Protein AF-0000000084380057 (afdb_homodimer)

InterPro domains:
  IPR000905 Gcp-like domain [PF00814] (32-126)
  IPR000905 Gcp-like domain [PTHR11735] (2-126)
  IPR022496 tRNA threonylcarbamoyl adenosine modification protein TsaB [TIGR03725] (3-215)
  IPR043129 ATPase, nucleotide binding domain [SSF53067] (2-104)
  IPR043129 ATPase, nucleotide binding domain [SSF53067] (109-213)

Organism: NCBI:txid1548547

Foldseek 3Di:
DWEKEWFQQELKTKIWIDDDHDIDIDIDRHHPCNLVVNVVRVVVRCVVNVHDLLPHQAYQYQQDDHHPVRNCSRLVVRLVSCVVNVHFYFYDHFQLLQQLVQQVVLVQWKAWEWEDPPPQKIFIWIWGDHSLDTDTPGDTAIGGNCVLQPPDPRHAYTAQSCVVPVVSCVNNVVNPPSVVPRHGRHRVSSRSNRVVCVVVVRTDNSVPDDRDDRPVVVPPPPPD/DWEKEWFQQELKTKIWIDDDHDIDIDIDRHHPCNLVVNVVRVVVRCVVNVHDLLPHQAYQYQQDDHHPVRNCSRLVVRLVSCVVNVHFYFYDHFQLLQQLVLQVVLVQWKAWEWEDPPPQKIFIWIWGDHSLDTDTPGDTAIGGNLCLQPPDPRHAYTAQSCVVPVVSCVNRVVNPPSVVPRHGRHRVSSRSNRVVCVVVVRTDNSVPDDRDDRPVVVPPPPPD

Radius of gyration: 23.93 Å; Cα contacts (8 Å, |Δi|>4): 1078; chains: 2; bounding box: 46×68×57 Å

Structure (mmCIF, N/CA/C/O backbone):
data_AF-0000000084380057-model_v1
#
loop_
_entity.id
_entity.type
_entity.pdbx_description
1 polymer 'tRNA threonylcarbamoyladenosine biosynthesis protein TsaB'
#
loop_
_atom_site.group_PDB
_atom_site.id
_atom_site.type_symbol
_atom_site.label_atom_id
_atom_site.label_alt_id
_atom_site.label_comp_id
_atom_site.label_asym_id
_atom_site.label_entity_id
_atom_site.label_seq_id
_atom_site.pdbx_PDB_ins_code
_atom_site.Cartn_x
_atom_site.Cartn_y
_atom_site.Cartn_z
_atom_site.occupancy
_atom_site.B_iso_or_equiv
_atom_site.auth_seq_id
_atom_site.auth_comp_id
_atom_site.auth_asym_id
_atom_site.auth_atom_id
_atom_site.pdbx_PDB_model_num
ATOM 1 N N . MET A 1 1 ? 21.219 -14.80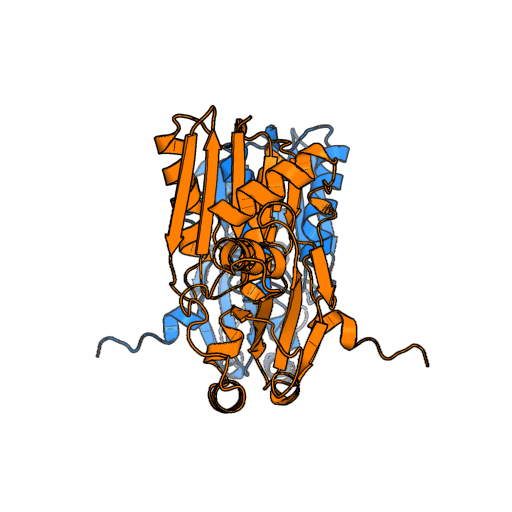5 -8.891 1 91.88 1 MET A N 1
ATOM 2 C CA . MET A 1 1 ? 20.234 -13.727 -8.859 1 91.88 1 MET A CA 1
ATOM 3 C C . MET A 1 1 ? 19.297 -13.883 -7.668 1 91.88 1 MET A C 1
ATOM 5 O O . MET A 1 1 ? 18.875 -15 -7.348 1 91.88 1 MET A O 1
ATOM 9 N N . ASN A 1 2 ? 19.156 -12.875 -6.891 1 98.19 2 ASN A N 1
ATOM 10 C CA . ASN A 1 2 ? 18.203 -12.852 -5.785 1 98.19 2 ASN A CA 1
ATOM 11 C C . ASN A 1 2 ? 16.859 -12.258 -6.207 1 98.19 2 ASN A C 1
ATOM 13 O O . ASN A 1 2 ? 16.766 -11.062 -6.504 1 98.19 2 ASN A O 1
ATOM 17 N N . VAL A 1 3 ? 15.859 -13.148 -6.234 1 98.69 3 VAL A N 1
ATOM 18 C CA . VAL A 1 3 ? 14.562 -12.727 -6.75 1 98.69 3 VAL A CA 1
ATOM 19 C C . VAL A 1 3 ? 13.484 -13 -5.707 1 98.69 3 VAL A C 1
ATOM 21 O O . VAL A 1 3 ? 13.375 -14.117 -5.195 1 98.69 3 VAL A O 1
ATOM 24 N N . LEU A 1 4 ? 12.719 -11.961 -5.363 1 98.88 4 LEU A N 1
ATOM 25 C CA . LEU A 1 4 ? 11.617 -12.039 -4.41 1 98.88 4 LEU A CA 1
ATOM 26 C C . LEU A 1 4 ? 10.273 -12.016 -5.129 1 98.88 4 LEU A C 1
ATOM 28 O O . LEU A 1 4 ? 10.078 -11.227 -6.055 1 98.88 4 LEU A O 1
ATOM 32 N N . ALA A 1 5 ? 9.391 -12.914 -4.812 1 98.94 5 ALA A N 1
ATOM 33 C CA . ALA A 1 5 ? 8.016 -12.898 -5.305 1 98.94 5 ALA A CA 1
ATOM 34 C C . ALA A 1 5 ? 7.031 -12.648 -4.168 1 98.94 5 ALA A C 1
ATOM 36 O O . ALA A 1 5 ? 7.199 -13.18 -3.062 1 98.94 5 ALA A O 1
ATOM 37 N N . LEU A 1 6 ? 5.996 -11.805 -4.391 1 98.88 6 LEU A N 1
ATOM 38 C CA . LEU A 1 6 ? 5.004 -11.523 -3.359 1 98.88 6 LEU A CA 1
ATOM 39 C C . LEU A 1 6 ? 3.629 -11.289 -3.979 1 98.88 6 LEU A C 1
ATOM 41 O O . LEU A 1 6 ? 3.527 -10.734 -5.078 1 98.88 6 LEU A O 1
ATOM 45 N N . ASP A 1 7 ? 2.566 -11.75 -3.332 1 98.56 7 ASP A N 1
ATOM 46 C CA . ASP A 1 7 ? 1.182 -11.586 -3.766 1 98.56 7 ASP A CA 1
ATOM 47 C C . ASP A 1 7 ? 0.236 -11.523 -2.568 1 98.56 7 ASP A C 1
ATOM 49 O O . ASP A 1 7 ? 0.266 -12.398 -1.7 1 98.56 7 ASP A O 1
ATOM 53 N N . THR A 1 8 ? -0.522 -10.438 -2.494 1 97.44 8 THR A N 1
ATOM 54 C CA . THR A 1 8 ? -1.56 -10.297 -1.479 1 97.44 8 THR A CA 1
ATOM 55 C C . THR A 1 8 ? -2.912 -10.008 -2.121 1 97.44 8 THR A C 1
ATOM 57 O O . THR A 1 8 ? -3.77 -9.367 -1.515 1 97.44 8 THR A O 1
ATOM 60 N N . SER A 1 9 ? -3.078 -10.43 -3.381 1 96 9 SER A N 1
ATOM 61 C CA . SER A 1 9 ? -4.258 -10.07 -4.164 1 96 9 SER A CA 1
ATOM 62 C C . SER A 1 9 ? -5.469 -10.898 -3.756 1 96 9 SER A C 1
ATOM 64 O O . SER A 1 9 ? -6.594 -10.602 -4.16 1 96 9 SER A O 1
ATOM 66 N N . THR A 1 10 ? -5.293 -11.953 -2.965 1 95 10 THR A N 1
ATOM 67 C CA . THR A 1 10 ? -6.363 -12.852 -2.545 1 95 10 THR A CA 1
ATOM 68 C C . THR A 1 10 ? -6.406 -12.969 -1.024 1 95 10 THR A C 1
ATOM 70 O O . THR A 1 10 ? -5.871 -12.109 -0.317 1 95 10 THR A O 1
ATOM 73 N N . LEU A 1 11 ? -7.102 -14.008 -0.508 1 93.88 11 LEU A N 1
ATOM 74 C CA . LEU A 1 11 ? -7.16 -14.211 0.935 1 93.88 11 LEU A CA 1
ATOM 75 C C . LEU A 1 11 ? -5.824 -14.727 1.466 1 93.88 11 LEU A C 1
ATOM 77 O O . LEU A 1 11 ? -5.602 -14.75 2.678 1 93.88 11 LEU A O 1
ATOM 81 N N . ALA A 1 12 ? -4.922 -15.039 0.604 1 95.25 12 ALA A N 1
ATOM 82 C CA . ALA A 1 12 ? -3.613 -15.555 0.997 1 95.25 12 ALA A CA 1
ATOM 83 C C . ALA A 1 12 ? -2.549 -14.469 0.914 1 95.25 12 ALA A C 1
ATOM 85 O O . ALA A 1 12 ? -2.58 -13.625 0.011 1 95.25 12 ALA A O 1
ATOM 86 N N . CYS A 1 13 ? -1.688 -14.43 1.858 1 97.81 13 CYS A N 1
ATOM 87 C CA . CYS A 1 13 ? -0.409 -13.734 1.793 1 97.81 13 CYS A CA 1
ATOM 88 C C . CYS A 1 13 ? 0.723 -14.695 1.468 1 97.81 13 CYS A C 1
ATOM 90 O O . CYS A 1 13 ? 0.975 -15.641 2.221 1 97.81 13 CYS A O 1
ATOM 92 N N . THR A 1 14 ? 1.333 -14.523 0.342 1 98.31 14 THR A N 1
ATOM 93 C CA . THR A 1 14 ? 2.338 -15.5 -0.068 1 98.31 14 THR A CA 1
ATOM 94 C C . THR A 1 14 ? 3.588 -14.797 -0.591 1 98.31 14 THR A C 1
ATOM 96 O O . THR A 1 14 ? 3.494 -13.773 -1.269 1 98.31 14 THR A O 1
ATOM 99 N N . VAL A 1 15 ? 4.797 -15.289 -0.172 1 98.88 15 VAL A N 1
ATOM 100 C CA . VAL A 1 15 ? 6.086 -14.766 -0.614 1 98.88 15 VAL A CA 1
ATOM 101 C C . VAL A 1 15 ? 7.039 -15.922 -0.909 1 98.88 15 VAL A C 1
ATOM 103 O O . VAL A 1 15 ? 6.922 -17 -0.32 1 98.88 15 VAL A O 1
ATOM 106 N N . ALA A 1 16 ? 7.934 -15.75 -1.822 1 98.88 16 ALA A N 1
ATOM 107 C CA . ALA A 1 16 ? 9 -16.703 -2.139 1 98.88 16 ALA A CA 1
ATOM 108 C C . ALA A 1 16 ? 10.289 -15.969 -2.506 1 98.88 16 ALA A C 1
ATOM 110 O O . ALA A 1 16 ? 10.25 -14.852 -3.023 1 98.88 16 ALA A O 1
ATOM 111 N N . LEU A 1 17 ? 11.398 -16.562 -2.223 1 98.88 17 LEU A N 1
ATOM 112 C CA . LEU A 1 17 ? 12.719 -16 -2.504 1 98.88 17 LEU A CA 1
ATOM 113 C C . LEU A 1 17 ? 13.609 -17.047 -3.188 1 98.88 17 LEU A C 1
ATOM 115 O O . LEU A 1 17 ? 13.711 -18.172 -2.727 1 98.88 17 LEU A O 1
ATOM 119 N N . GLN A 1 18 ? 14.039 -16.688 -4.312 1 98.44 18 GLN A N 1
ATOM 120 C CA . GLN A 1 18 ? 15.133 -17.438 -4.941 1 98.44 18 GLN A CA 1
ATOM 121 C C . GLN A 1 18 ? 16.484 -16.781 -4.66 1 98.44 18 GLN A C 1
ATOM 123 O O . GLN A 1 18 ? 16.688 -15.609 -4.98 1 98.44 18 GLN A O 1
ATOM 128 N N . SER A 1 19 ? 17.312 -17.406 -4.098 1 96.81 19 SER A N 1
ATOM 129 C CA . SER A 1 19 ? 18.703 -17 -3.857 1 96.81 19 SER A CA 1
ATOM 130 C C . SER A 1 19 ? 19.656 -18.156 -4.066 1 96.81 19 SER A C 1
ATOM 132 O O . SER A 1 19 ? 19.484 -19.234 -3.492 1 96.81 19 SER A O 1
ATOM 134 N N . ASP A 1 20 ? 20.656 -17.859 -5.07 1 88.88 20 ASP A N 1
ATOM 135 C CA . ASP A 1 20 ? 21.562 -18.922 -5.496 1 88.88 20 ASP A CA 1
ATOM 136 C C . ASP A 1 20 ? 20.797 -20.125 -6.055 1 88.88 20 ASP A C 1
ATOM 138 O O . ASP A 1 20 ? 20.016 -19.969 -6.996 1 88.88 20 ASP A O 1
ATOM 142 N N . ASP A 1 21 ? 20.719 -21.297 -5.551 1 85.62 21 ASP A N 1
ATOM 143 C CA . ASP A 1 21 ? 20.047 -22.453 -6.129 1 85.62 21 ASP A CA 1
ATOM 144 C C . ASP A 1 21 ? 18.953 -22.984 -5.203 1 85.62 21 ASP A C 1
ATOM 146 O O . ASP A 1 21 ? 18.5 -24.109 -5.352 1 85.62 21 ASP A O 1
ATOM 150 N N . ALA A 1 22 ? 18.562 -22.031 -4.375 1 95.94 22 ALA A N 1
ATOM 151 C CA . ALA A 1 22 ? 17.547 -22.484 -3.434 1 95.94 22 ALA A CA 1
ATOM 152 C C . ALA A 1 22 ? 16.328 -21.578 -3.475 1 95.94 22 ALA A C 1
ATOM 154 O O . ALA A 1 22 ? 16.453 -20.359 -3.59 1 95.94 22 ALA A O 1
ATOM 155 N N . MET A 1 23 ? 15.18 -22.188 -3.488 1 97.62 23 MET A N 1
ATOM 156 C CA . MET A 1 23 ? 13.906 -21.469 -3.383 1 97.62 23 MET A CA 1
ATOM 157 C C . MET A 1 23 ? 13.258 -21.719 -2.025 1 97.62 23 MET A C 1
ATOM 159 O O . MET A 1 23 ? 13.203 -22.859 -1.561 1 97.62 23 MET A O 1
ATOM 163 N N . ARG A 1 24 ? 12.891 -20.672 -1.34 1 98.06 24 ARG A N 1
ATOM 164 C CA . ARG A 1 24 ? 12.148 -20.703 -0.084 1 98.06 24 ARG A CA 1
ATOM 165 C C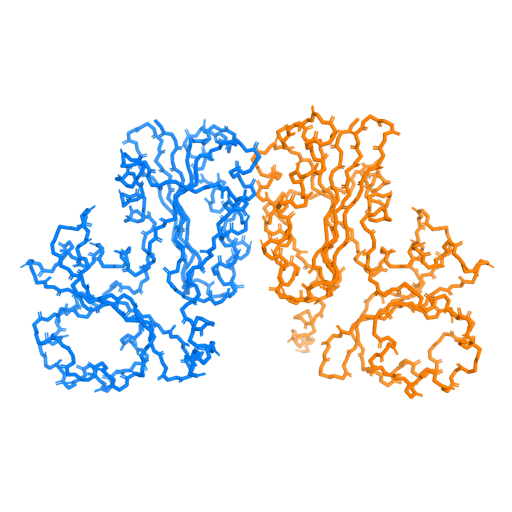 . ARG A 1 24 ? 10.867 -19.891 -0.183 1 98.06 24 ARG A C 1
ATOM 167 O O . ARG A 1 24 ? 10.789 -18.938 -0.969 1 98.06 24 ARG A O 1
ATOM 174 N N . SER A 1 25 ? 9.844 -20.328 0.595 1 98.62 25 SER A N 1
ATOM 175 C CA . SER A 1 25 ? 8.578 -19.609 0.494 1 98.62 25 SER A CA 1
ATOM 176 C C . SER A 1 25 ? 7.855 -19.578 1.834 1 98.62 25 SER A C 1
ATOM 178 O O . SER A 1 25 ? 8.227 -20.297 2.766 1 98.62 25 SER A O 1
ATOM 180 N N . ARG A 1 26 ? 6.961 -18.625 2.033 1 98.44 26 ARG A N 1
ATOM 181 C CA . ARG A 1 26 ? 5.977 -18.516 3.104 1 98.44 26 ARG A CA 1
ATOM 182 C C . ARG A 1 26 ? 4.578 -18.297 2.537 1 98.44 26 ARG A C 1
ATOM 184 O O . ARG A 1 26 ? 4.41 -17.578 1.547 1 98.44 26 ARG A O 1
ATOM 191 N N . HIS A 1 27 ? 3.648 -18.969 3.135 1 97.44 27 HIS A N 1
ATOM 192 C CA . HIS A 1 27 ? 2.252 -18.875 2.723 1 97.44 27 HIS A CA 1
ATOM 193 C C . HIS A 1 27 ? 1.32 -18.875 3.928 1 97.44 27 HIS A C 1
ATOM 195 O O . HIS A 1 27 ? 1.429 -19.734 4.809 1 97.44 27 HIS A O 1
ATOM 201 N N . ALA A 1 28 ? 0.508 -17.844 4 1 96.62 28 ALA A N 1
ATOM 202 C CA . ALA A 1 28 ? -0.467 -17.75 5.086 1 96.62 28 ALA A CA 1
ATOM 203 C C . ALA A 1 28 ? -1.834 -17.328 4.555 1 96.62 28 ALA A C 1
ATOM 205 O O . ALA A 1 28 ? -1.936 -16.391 3.762 1 96.62 28 ALA A O 1
ATOM 206 N N . GLU A 1 29 ? -2.861 -18.016 4.867 1 93.5 29 GLU A N 1
ATOM 207 C CA . GLU A 1 29 ? -4.238 -17.641 4.566 1 93.5 29 GLU A CA 1
ATOM 208 C C . GLU A 1 29 ? -4.91 -16.984 5.773 1 93.5 29 GLU A C 1
ATOM 210 O O . GLU A 1 29 ? -5.613 -17.656 6.531 1 93.5 29 GLU A O 1
ATOM 215 N N . ARG A 1 30 ? -4.574 -15.812 6.016 1 87.81 30 ARG A N 1
ATOM 216 C CA . ARG A 1 30 ? -5.086 -14.984 7.105 1 87.81 30 ARG A CA 1
ATOM 217 C C . ARG A 1 30 ? -5.676 -13.68 6.578 1 87.81 30 ARG A C 1
ATOM 219 O O . ARG A 1 30 ? -4.992 -12.656 6.539 1 87.81 30 ARG A O 1
ATOM 226 N N . PRO A 1 31 ? -6.945 -13.766 6.312 1 80.12 31 PRO A N 1
ATOM 227 C CA . PRO A 1 31 ? -7.574 -12.57 5.738 1 80.12 31 PRO A CA 1
ATOM 228 C C . PRO A 1 31 ? -7.422 -11.336 6.621 1 80.12 31 PRO A C 1
ATOM 230 O O . PRO A 1 31 ? -7.398 -11.453 7.852 1 80.12 31 PRO A O 1
ATOM 233 N N . ARG A 1 32 ? -7.102 -10.164 6.164 1 81.38 32 ARG A N 1
ATOM 234 C CA . ARG A 1 32 ? -7.086 -8.844 6.785 1 81.38 32 ARG A CA 1
ATOM 235 C C . ARG A 1 32 ? -5.797 -8.625 7.57 1 81.38 32 ARG A C 1
ATOM 237 O O . ARG A 1 32 ? -5.676 -7.641 8.305 1 81.38 32 ARG A O 1
ATOM 244 N N . GLU A 1 33 ? -4.875 -9.578 7.352 1 88.06 33 GLU A N 1
ATOM 245 C CA . GLU A 1 33 ? -3.631 -9.438 8.102 1 88.06 33 GLU A CA 1
ATOM 246 C C . GLU A 1 33 ? -2.441 -9.242 7.164 1 88.06 33 GLU A C 1
ATOM 248 O O . GLU A 1 33 ? -1.288 -9.352 7.586 1 88.06 33 GLU A O 1
ATOM 253 N N . HIS A 1 34 ? -2.684 -8.953 5.953 1 92.38 34 HIS A N 1
ATOM 254 C CA . HIS A 1 34 ? -1.621 -8.906 4.957 1 92.38 34 HIS A CA 1
ATOM 255 C C . HIS A 1 34 ? -0.604 -7.82 5.277 1 92.38 34 HIS A C 1
ATOM 257 O O . HIS A 1 34 ? 0.604 -8.039 5.152 1 92.38 34 HIS A O 1
ATOM 263 N N . THR A 1 35 ? -1.069 -6.707 5.762 1 88.88 35 THR A N 1
ATOM 264 C CA . THR A 1 35 ? -0.181 -5.594 6.074 1 88.88 35 THR A CA 1
ATOM 265 C C . THR A 1 35 ? 0.791 -5.973 7.188 1 88.88 35 THR A C 1
ATOM 267 O O . THR A 1 35 ? 1.945 -5.539 7.184 1 88.88 35 THR A O 1
ATOM 270 N N . ARG A 1 36 ? 0.319 -6.758 8.031 1 91.12 36 ARG A N 1
ATOM 271 C CA . ARG A 1 36 ? 1.128 -7.172 9.172 1 91.12 36 ARG A CA 1
ATOM 272 C C . ARG A 1 36 ? 2.053 -8.328 8.805 1 91.12 36 ARG A C 1
ATOM 274 O O . ARG A 1 36 ? 3.164 -8.43 9.328 1 91.12 36 ARG A O 1
ATOM 281 N N . LEU A 1 37 ? 1.68 -9.133 7.91 1 95.5 37 LEU A N 1
ATOM 282 C CA . LEU A 1 37 ? 2.365 -10.391 7.645 1 95.5 37 LEU A CA 1
ATOM 283 C C . LEU A 1 37 ? 3.418 -10.219 6.555 1 95.5 37 LEU A C 1
ATOM 285 O O . LEU A 1 37 ? 4.465 -10.867 6.594 1 95.5 37 LEU A O 1
ATOM 289 N N . LEU A 1 38 ? 3.18 -9.375 5.613 1 97.69 38 LEU A N 1
ATOM 290 C CA . LEU A 1 38 ? 3.93 -9.383 4.363 1 97.69 38 LEU A CA 1
ATOM 291 C C . LEU A 1 38 ? 5.41 -9.133 4.617 1 97.69 38 LEU A C 1
ATOM 293 O O . LEU A 1 38 ? 6.254 -9.961 4.262 1 97.69 38 LEU A O 1
ATOM 297 N N . LEU A 1 39 ? 5.781 -8.094 5.297 1 97.38 39 LEU A N 1
ATOM 298 C CA . LEU A 1 39 ? 7.184 -7.73 5.465 1 97.38 39 LEU A CA 1
ATOM 299 C C . LEU A 1 39 ? 7.891 -8.695 6.406 1 97.38 39 LEU A C 1
ATOM 301 O O . LEU A 1 39 ? 9.016 -9.125 6.137 1 97.38 39 LEU A O 1
ATOM 305 N N . PRO A 1 40 ? 7.238 -9.102 7.535 1 97.12 40 PRO A N 1
ATOM 306 C CA . PRO A 1 40 ? 7.875 -10.125 8.375 1 97.12 40 PRO A CA 1
ATOM 307 C C . PRO A 1 40 ? 8.172 -11.414 7.609 1 97.12 40 PRO A C 1
ATOM 309 O O . PRO A 1 40 ? 9.227 -12.016 7.801 1 97.12 40 PRO A O 1
ATOM 312 N N . MET A 1 41 ? 7.277 -11.828 6.77 1 98.25 41 MET A N 1
ATOM 313 C CA . MET A 1 41 ? 7.492 -13.023 5.957 1 98.25 41 MET A CA 1
ATOM 314 C C . MET A 1 41 ? 8.688 -12.836 5.023 1 98.25 41 MET A C 1
ATOM 316 O O . MET A 1 41 ? 9.5 -13.742 4.863 1 98.25 41 MET A O 1
ATOM 320 N N . ILE A 1 42 ? 8.789 -11.68 4.398 1 98.44 42 ILE A N 1
ATOM 321 C CA . ILE A 1 42 ? 9.914 -11.375 3.52 1 98.44 42 ILE A CA 1
ATOM 322 C C . ILE A 1 42 ? 11.219 -11.391 4.32 1 98.44 42 ILE A C 1
ATOM 324 O O . ILE A 1 42 ? 12.211 -11.984 3.891 1 98.44 42 ILE A O 1
ATOM 328 N N . GLN A 1 43 ? 11.148 -10.773 5.461 1 97.06 43 GLN A N 1
ATOM 329 C CA . GLN A 1 43 ? 12.328 -10.688 6.32 1 97.06 43 GLN A CA 1
ATOM 330 C C . GLN A 1 43 ? 12.82 -12.078 6.703 1 97.06 43 GLN A C 1
ATOM 332 O O . GLN A 1 43 ? 14.031 -12.336 6.711 1 97.06 43 GLN A O 1
ATOM 337 N N . GLU A 1 44 ? 11.922 -12.93 7.055 1 97.75 44 GLU A N 1
ATOM 338 C CA . GLU A 1 44 ? 12.273 -14.297 7.418 1 97.75 44 GLU A CA 1
ATOM 339 C C . GLU A 1 44 ? 13.016 -14.992 6.285 1 97.75 44 GLU A C 1
ATOM 341 O O . GLU A 1 44 ? 14.039 -15.648 6.512 1 97.75 44 GLU A O 1
ATOM 346 N N . LEU A 1 45 ? 12.508 -14.852 5.102 1 98.38 45 LEU A N 1
ATOM 347 C CA . LEU A 1 45 ? 13.117 -15.5 3.947 1 98.38 45 LEU A CA 1
ATOM 348 C C . LEU A 1 45 ? 14.516 -14.953 3.695 1 98.38 45 LEU A C 1
ATOM 350 O O . LEU A 1 45 ? 15.445 -15.711 3.414 1 98.38 45 LEU A O 1
ATOM 354 N N . LEU A 1 46 ? 14.656 -13.625 3.732 1 97.88 46 LEU A N 1
ATOM 355 C CA . LEU A 1 46 ? 15.953 -13 3.512 1 97.88 46 LEU A CA 1
ATOM 356 C C . LEU A 1 46 ? 16.969 -13.461 4.559 1 97.88 46 LEU A C 1
ATOM 358 O O . LEU A 1 46 ? 18.109 -13.766 4.227 1 97.88 46 LEU A O 1
ATOM 362 N N . ALA A 1 47 ? 16.5 -13.523 5.801 1 97.31 47 ALA A N 1
ATOM 363 C CA . ALA A 1 47 ? 17.344 -13.977 6.898 1 97.31 47 ALA A CA 1
ATOM 364 C C . ALA A 1 47 ? 17.828 -15.406 6.672 1 97.31 47 ALA A C 1
ATOM 366 O O . ALA A 1 47 ? 19 -15.711 6.855 1 97.31 47 ALA A O 1
ATOM 367 N N . GLU A 1 48 ? 16.938 -16.25 6.293 1 97.31 48 GLU A N 1
ATOM 368 C CA . GLU A 1 48 ? 17.281 -17.641 6.023 1 97.31 48 GLU A CA 1
ATOM 369 C C . GLU A 1 48 ? 18.297 -17.766 4.895 1 97.31 48 GLU A C 1
ATOM 371 O O . GLU A 1 48 ? 19.141 -18.656 4.902 1 97.31 48 GLU A O 1
ATOM 376 N N . ALA A 1 49 ? 18.219 -16.859 3.939 1 97.38 49 ALA A N 1
ATOM 377 C CA . ALA A 1 49 ? 19.109 -16.891 2.783 1 97.38 49 ALA A CA 1
ATOM 378 C C . ALA A 1 49 ? 20.438 -16.188 3.088 1 97.38 49 ALA A C 1
ATOM 380 O O . ALA A 1 49 ? 21.391 -16.297 2.316 1 97.38 49 ALA A O 1
ATOM 381 N N . GLY A 1 50 ? 20.484 -15.461 4.195 1 96.69 50 GLY A N 1
ATOM 382 C CA . GLY A 1 50 ? 21.688 -14.727 4.574 1 96.69 50 GLY A CA 1
ATOM 383 C C . GLY A 1 50 ? 21.938 -13.508 3.707 1 96.69 50 GLY A C 1
ATOM 384 O O . GLY A 1 50 ? 23.094 -13.156 3.445 1 96.69 50 GLY A O 1
ATOM 385 N N . ILE A 1 51 ? 20.891 -12.906 3.125 1 96.12 51 ILE A N 1
ATOM 386 C CA . ILE A 1 51 ? 21.031 -11.695 2.324 1 96.12 51 ILE A CA 1
ATOM 387 C C . ILE A 1 51 ? 20.125 -10.602 2.883 1 96.12 51 ILE A C 1
ATOM 389 O O . ILE A 1 51 ? 19.25 -10.875 3.709 1 96.12 51 ILE A O 1
ATOM 393 N N . ASN A 1 52 ? 20.391 -9.391 2.436 1 93.69 52 ASN A N 1
ATOM 394 C CA . ASN A 1 52 ? 19.516 -8.281 2.805 1 93.69 52 ASN A CA 1
ATOM 395 C C . ASN A 1 52 ? 18.719 -7.77 1.609 1 93.69 52 ASN A C 1
ATOM 397 O O . ASN A 1 52 ? 18.953 -8.195 0.476 1 93.69 52 ASN A O 1
ATOM 401 N N . SER A 1 53 ? 17.781 -6.914 1.889 1 93.19 53 SER A N 1
ATOM 402 C CA . SER A 1 53 ? 16.828 -6.461 0.877 1 93.19 53 SER A CA 1
ATOM 403 C C . SER A 1 53 ? 17.531 -5.648 -0.208 1 93.19 53 SER A C 1
ATOM 405 O O . SER A 1 53 ? 17.062 -5.602 -1.35 1 93.19 53 SER A O 1
ATOM 407 N N . ALA A 1 54 ? 18.609 -5.023 0.1 1 90.81 54 ALA A N 1
ATOM 408 C CA . ALA A 1 54 ? 19.359 -4.23 -0.87 1 90.81 54 ALA A CA 1
ATOM 409 C C . ALA A 1 54 ? 20.016 -5.125 -1.917 1 90.81 54 ALA A C 1
ATOM 411 O O . ALA A 1 54 ? 20.469 -4.641 -2.957 1 90.81 54 ALA A O 1
ATOM 412 N N . GLN A 1 55 ? 20.109 -6.398 -1.668 1 94.88 55 GLN A N 1
ATOM 413 C CA . GLN A 1 55 ? 20.781 -7.344 -2.557 1 94.88 55 GLN A CA 1
ATOM 414 C C . GLN A 1 55 ? 19.781 -7.98 -3.525 1 94.88 55 GLN A C 1
ATOM 416 O O . GLN A 1 55 ? 20.156 -8.82 -4.348 1 94.88 55 GLN A O 1
ATOM 421 N N . LEU A 1 56 ? 18.531 -7.539 -3.438 1 97.31 56 LEU A N 1
ATOM 422 C CA . LEU A 1 56 ? 17.547 -8.062 -4.375 1 97.31 56 LEU A CA 1
ATOM 423 C C . LEU A 1 56 ? 17.812 -7.539 -5.785 1 97.31 56 LEU A C 1
ATOM 425 O O . LEU A 1 56 ? 18.062 -6.348 -5.977 1 97.31 56 LEU A O 1
ATOM 429 N N . ASP A 1 57 ? 17.719 -8.508 -6.723 1 98.12 57 ASP A N 1
ATOM 430 C CA . ASP A 1 57 ? 17.891 -8.141 -8.125 1 98.12 57 ASP A CA 1
ATOM 431 C C . ASP A 1 57 ? 16.547 -7.844 -8.781 1 98.12 57 ASP A C 1
ATOM 433 O O . ASP A 1 57 ? 16.484 -7.051 -9.727 1 98.12 57 ASP A O 1
ATOM 437 N N . ALA A 1 58 ? 15.539 -8.516 -8.273 1 98.69 58 ALA A N 1
ATOM 438 C CA . ALA A 1 58 ? 14.211 -8.336 -8.859 1 98.69 58 ALA A CA 1
ATOM 439 C C . ALA A 1 58 ? 13.117 -8.688 -7.855 1 98.69 58 ALA A C 1
ATOM 441 O O . ALA A 1 58 ? 13.344 -9.461 -6.926 1 98.69 58 ALA A O 1
ATOM 442 N N . VAL A 1 59 ? 11.977 -8.062 -8.016 1 98.88 59 VAL A N 1
ATOM 443 C CA . VAL A 1 59 ? 10.75 -8.367 -7.289 1 98.88 59 VAL A CA 1
ATOM 444 C C . VAL A 1 59 ? 9.648 -8.758 -8.273 1 98.88 59 VAL A C 1
ATOM 446 O O . VAL A 1 59 ? 9.344 -7.996 -9.203 1 98.88 59 VAL A O 1
ATOM 449 N N . VAL A 1 60 ? 9.141 -9.969 -8.133 1 98.94 60 VAL A N 1
ATOM 450 C CA . VAL A 1 60 ? 8 -10.453 -8.906 1 98.94 60 VAL A CA 1
ATOM 451 C C . VAL A 1 60 ? 6.711 -10.203 -8.125 1 98.94 60 VAL A C 1
ATOM 453 O O . VAL A 1 60 ? 6.574 -10.656 -6.988 1 98.94 60 VAL A O 1
ATOM 456 N N . LEU A 1 61 ? 5.789 -9.516 -8.734 1 98.88 61 LEU A N 1
ATOM 457 C CA . LEU A 1 61 ? 4.562 -9.102 -8.062 1 98.88 61 LEU A CA 1
ATOM 458 C C . LEU A 1 61 ? 3.35 -9.797 -8.68 1 98.88 61 LEU A C 1
ATOM 460 O O . LEU A 1 61 ? 3.146 -9.742 -9.891 1 98.88 61 LEU A O 1
ATOM 464 N N . GLY A 1 62 ? 2.609 -10.555 -7.828 1 98.69 62 GLY A N 1
ATOM 465 C CA . GLY A 1 62 ? 1.25 -10.836 -8.258 1 98.69 62 GLY A CA 1
ATOM 466 C C . GLY A 1 62 ? 0.412 -9.586 -8.453 1 98.69 62 GLY A C 1
ATOM 467 O O . GLY A 1 62 ? -0 -8.953 -7.484 1 98.69 62 GLY A O 1
ATOM 468 N N . ASN A 1 63 ? 0.129 -9.32 -9.625 1 97.62 63 ASN A N 1
ATOM 469 C CA . ASN A 1 63 ? -0.419 -8.016 -9.969 1 97.62 63 ASN A CA 1
ATOM 470 C C . ASN A 1 63 ? -1.941 -8.047 -10.062 1 97.62 63 ASN A C 1
ATOM 472 O O . ASN A 1 63 ? -2.562 -7.09 -10.523 1 97.62 63 ASN A O 1
ATOM 476 N N . GLY A 1 64 ? -2.555 -9.016 -9.648 1 97 64 GLY A N 1
ATOM 477 C CA . GLY A 1 64 ? -3.996 -9.188 -9.742 1 97 64 GLY A CA 1
ATOM 478 C C . GLY A 1 64 ? -4.426 -9.914 -11 1 97 64 GLY A C 1
ATOM 479 O O . GLY A 1 64 ? -3.611 -10.555 -11.664 1 97 64 GLY A O 1
ATOM 480 N N . PRO A 1 65 ? -5.719 -9.906 -11.266 1 96.69 65 PRO A N 1
ATOM 481 C CA . PRO A 1 65 ? -6.781 -9.227 -10.516 1 96.69 65 PRO A CA 1
ATOM 482 C C . PRO A 1 65 ? -7.062 -9.883 -9.164 1 96.69 65 PRO A C 1
ATOM 484 O O . PRO A 1 65 ? -6.551 -10.969 -8.891 1 96.69 65 PRO A O 1
ATOM 487 N N . GLY A 1 66 ? -7.75 -9.172 -8.297 1 94.31 66 GLY A N 1
ATOM 488 C CA . GLY A 1 66 ? -8.102 -9.68 -6.98 1 94.31 66 GLY A CA 1
ATOM 489 C C . GLY A 1 66 ? -8.633 -8.602 -6.055 1 94.31 66 GLY A C 1
ATOM 490 O O . GLY A 1 66 ? -9.375 -7.715 -6.488 1 94.31 66 GLY A O 1
ATOM 491 N N . SER A 1 67 ? -8.328 -8.789 -4.785 1 91.62 67 SER A N 1
ATOM 492 C CA . SER A 1 67 ? -8.758 -7.871 -3.736 1 91.62 67 SER A CA 1
ATOM 493 C C . SER A 1 67 ? -8.227 -6.461 -3.979 1 91.62 67 SER A C 1
ATOM 495 O O . SER A 1 67 ? -7.027 -6.277 -4.195 1 91.62 67 SER A O 1
ATOM 497 N N . PHE A 1 68 ? -9.172 -5.492 -3.945 1 87.44 68 PHE A N 1
ATOM 498 C CA . PHE A 1 68 ? -8.797 -4.098 -4.164 1 87.44 68 PHE A CA 1
ATOM 499 C C . PHE A 1 68 ? -7.727 -3.66 -3.17 1 87.44 68 PHE A C 1
ATOM 501 O O . PHE A 1 68 ? -6.695 -3.117 -3.562 1 87.44 68 PHE A O 1
ATOM 508 N N . ILE A 1 69 ? -7.859 -3.932 -1.9 1 87.88 69 ILE A N 1
ATOM 509 C CA . ILE A 1 69 ? -6.934 -3.557 -0.838 1 87.88 69 ILE A CA 1
ATOM 510 C C . ILE A 1 69 ? -5.672 -4.414 -0.926 1 87.88 69 ILE A C 1
ATOM 512 O O . ILE A 1 69 ? -4.555 -3.895 -0.882 1 87.88 69 ILE A O 1
ATOM 516 N N . GLY A 1 70 ? -5.84 -5.652 -1.088 1 93.31 70 GLY A N 1
ATOM 517 C CA . GLY A 1 70 ? -4.719 -6.578 -1.107 1 93.31 70 GLY A CA 1
ATOM 518 C C . GLY A 1 70 ? -3.725 -6.293 -2.217 1 93.31 70 GLY A C 1
ATOM 519 O O . GLY A 1 70 ? -2.514 -6.367 -2.008 1 93.31 70 GLY A O 1
ATOM 520 N N . MET A 1 71 ? -4.223 -5.98 -3.406 1 94.94 71 MET A N 1
ATOM 521 C CA . MET A 1 71 ? -3.357 -5.676 -4.543 1 94.94 71 MET A CA 1
ATOM 522 C C . MET A 1 71 ? -2.494 -4.449 -4.254 1 94.94 71 MET A C 1
ATOM 524 O O . MET A 1 71 ? -1.305 -4.434 -4.578 1 94.94 71 MET A O 1
ATOM 528 N N . ARG A 1 72 ? -3.051 -3.504 -3.623 1 92.94 72 ARG A N 1
ATOM 529 C CA . ARG A 1 72 ? -2.346 -2.252 -3.367 1 92.94 72 ARG A CA 1
ATOM 530 C C . ARG A 1 72 ? -1.267 -2.439 -2.305 1 92.94 72 ARG A C 1
ATOM 532 O O . ARG A 1 72 ? -0.215 -1.797 -2.361 1 92.94 72 ARG A O 1
ATOM 539 N N . ILE A 1 73 ? -1.502 -3.289 -1.359 1 94.31 73 ILE A N 1
ATOM 540 C CA . ILE A 1 73 ? -0.518 -3.561 -0.318 1 94.31 73 ILE A CA 1
ATOM 541 C C . ILE A 1 73 ? 0.754 -4.129 -0.946 1 94.31 73 ILE A C 1
ATOM 543 O O . ILE A 1 73 ? 1.838 -3.562 -0.785 1 94.31 73 ILE A O 1
ATOM 547 N N . ALA A 1 74 ? 0.607 -5.156 -1.665 1 97.56 74 ALA A N 1
ATOM 548 C CA . ALA A 1 74 ? 1.773 -5.781 -2.281 1 97.56 74 ALA A CA 1
ATOM 549 C C . ALA A 1 74 ? 2.412 -4.855 -3.312 1 97.56 74 ALA A C 1
ATOM 551 O O . ALA A 1 74 ? 3.641 -4.77 -3.402 1 97.56 74 ALA A O 1
ATOM 552 N N . ALA A 1 75 ? 1.555 -4.223 -4.094 1 97.75 75 ALA A N 1
ATOM 553 C CA . ALA A 1 75 ? 2.068 -3.318 -5.121 1 97.75 75 ALA A CA 1
ATOM 554 C C . ALA A 1 75 ? 2.898 -2.199 -4.5 1 97.75 75 ALA A C 1
ATOM 556 O O . ALA A 1 75 ? 4.008 -1.915 -4.957 1 97.75 75 ALA A O 1
ATOM 557 N N . SER A 1 76 ? 2.379 -1.596 -3.469 1 97.31 76 SER A N 1
ATOM 558 C CA . SER A 1 76 ? 3.055 -0.473 -2.826 1 97.31 76 SER A CA 1
ATOM 559 C C . SER A 1 76 ? 4.359 -0.916 -2.172 1 97.31 76 SER A C 1
ATOM 561 O O . SER A 1 76 ? 5.379 -0.232 -2.285 1 97.31 76 SER A O 1
ATOM 563 N N . VAL A 1 77 ? 4.359 -2.027 -1.506 1 97.88 77 VAL A N 1
ATOM 564 C CA . VAL A 1 77 ? 5.574 -2.564 -0.895 1 97.88 77 VAL A CA 1
ATOM 565 C C . VAL A 1 77 ? 6.609 -2.865 -1.976 1 97.88 77 VAL A C 1
ATOM 567 O O . VAL A 1 77 ? 7.773 -2.482 -1.851 1 97.88 77 VAL A O 1
ATOM 570 N N . ALA A 1 78 ? 6.176 -3.537 -3.025 1 98.62 78 ALA A N 1
ATOM 571 C CA . ALA A 1 78 ? 7.07 -3.871 -4.133 1 98.62 78 ALA A CA 1
ATOM 572 C C . ALA A 1 78 ? 7.656 -2.609 -4.758 1 98.62 78 ALA A C 1
ATOM 574 O O . ALA A 1 78 ? 8.859 -2.549 -5.039 1 98.62 78 ALA A O 1
ATOM 575 N N . GLN A 1 79 ? 6.793 -1.625 -5.004 1 97.94 79 GLN A N 1
ATOM 576 C CA . GLN A 1 79 ? 7.246 -0.354 -5.559 1 97.94 79 GLN A CA 1
ATOM 577 C C . GLN A 1 79 ? 8.297 0.292 -4.664 1 97.94 79 GLN A C 1
ATOM 579 O O . GLN A 1 79 ? 9.336 0.746 -5.145 1 97.94 79 GLN A O 1
ATOM 584 N N . GLY A 1 80 ? 8.008 0.31 -3.357 1 97.31 80 GLY A N 1
ATOM 585 C CA . GLY A 1 80 ? 8.953 0.877 -2.416 1 97.31 80 GLY A CA 1
ATOM 586 C C . GLY A 1 80 ? 10.297 0.169 -2.428 1 97.31 80 GLY A C 1
ATOM 587 O O . GLY A 1 80 ? 11.344 0.816 -2.475 1 97.31 80 GLY A O 1
ATOM 588 N N . ILE A 1 81 ? 10.25 -1.14 -2.41 1 97.75 81 ILE A N 1
ATOM 589 C CA . ILE A 1 81 ? 11.469 -1.94 -2.396 1 97.75 81 ILE A CA 1
ATOM 590 C C . ILE A 1 81 ? 12.281 -1.673 -3.666 1 97.75 81 ILE A C 1
ATOM 592 O O . ILE A 1 81 ? 13.477 -1.382 -3.598 1 97.75 81 ILE A O 1
ATOM 596 N N . CYS A 1 82 ? 11.609 -1.755 -4.801 1 98 82 CYS A N 1
ATOM 597 C CA . CYS A 1 82 ? 12.297 -1.598 -6.078 1 98 82 CYS A CA 1
ATOM 598 C C . CYS A 1 82 ? 12.797 -0.17 -6.254 1 98 82 CYS A C 1
ATOM 600 O O . CYS A 1 82 ? 13.891 0.046 -6.785 1 98 82 CYS A O 1
ATOM 602 N N . PHE A 1 83 ? 12.016 0.729 -5.832 1 95.94 83 PHE A N 1
ATOM 603 C CA . PHE A 1 83 ? 12.383 2.137 -5.922 1 95.94 83 PHE A CA 1
ATOM 604 C C . PHE A 1 83 ? 13.664 2.412 -5.141 1 95.94 83 PHE A C 1
ATOM 606 O O . PHE A 1 83 ? 14.547 3.123 -5.625 1 95.94 83 PHE A O 1
ATOM 613 N N . ALA A 1 84 ? 13.836 1.855 -4.039 1 94.81 84 ALA A N 1
ATOM 614 C CA . ALA A 1 84 ? 14.953 2.139 -3.146 1 94.81 84 ALA A CA 1
ATOM 615 C C . ALA A 1 84 ? 16.172 1.307 -3.518 1 94.81 84 ALA A C 1
ATOM 617 O O . ALA A 1 84 ? 17.312 1.772 -3.396 1 94.81 84 ALA A O 1
ATOM 618 N N . SER A 1 85 ? 15.969 0.052 -3.912 1 94.25 85 SER A N 1
ATOM 619 C CA . SER A 1 85 ? 17.078 -0.868 -4.125 1 94.25 85 SER A CA 1
ATOM 620 C C . SER A 1 85 ? 17.562 -0.833 -5.57 1 94.25 85 SER A C 1
ATOM 622 O O . SER A 1 85 ? 18.672 -1.265 -5.871 1 94.25 85 SER A O 1
ATOM 624 N N . GLY A 1 86 ? 16.703 -0.443 -6.465 1 95.25 86 GLY A N 1
ATOM 625 C CA . GLY A 1 86 ? 17 -0.517 -7.887 1 95.25 86 GLY A CA 1
ATOM 626 C C . GLY A 1 86 ? 16.656 -1.86 -8.5 1 95.25 86 GLY A C 1
ATOM 627 O O . GLY A 1 86 ? 16.922 -2.098 -9.68 1 95.25 86 GLY A O 1
ATOM 628 N N . ALA A 1 87 ? 16.125 -2.732 -7.691 1 97.75 87 ALA A N 1
ATOM 629 C CA . ALA A 1 87 ? 15.695 -4.031 -8.211 1 97.75 87 ALA A CA 1
ATOM 630 C C . ALA A 1 87 ? 14.68 -3.873 -9.328 1 97.75 87 ALA A C 1
ATOM 632 O O . ALA A 1 87 ? 13.906 -2.906 -9.344 1 97.75 87 ALA A O 1
ATOM 633 N N . LEU A 1 88 ? 14.672 -4.809 -10.289 1 98.56 88 LEU A N 1
ATOM 634 C CA . LEU A 1 88 ? 13.688 -4.828 -11.367 1 98.56 88 LEU A CA 1
ATOM 635 C C . LEU A 1 88 ? 12.328 -5.277 -10.844 1 98.56 88 LEU A C 1
ATOM 637 O O . LEU A 1 88 ? 12.242 -6.121 -9.953 1 98.56 88 LEU A O 1
ATOM 641 N N . LEU A 1 89 ? 11.258 -4.688 -11.336 1 98.81 89 LEU A N 1
ATOM 642 C CA . LEU A 1 89 ? 9.891 -5.035 -10.953 1 98.81 89 LEU A CA 1
ATOM 643 C C . LEU A 1 89 ? 9.18 -5.773 -12.078 1 98.81 89 LEU A C 1
ATOM 645 O O . LEU A 1 89 ? 9.109 -5.273 -13.211 1 98.81 89 LEU A O 1
ATOM 649 N N . VAL A 1 90 ? 8.664 -6.953 -11.781 1 98.81 90 VAL A N 1
ATOM 650 C CA . VAL A 1 90 ? 8.055 -7.828 -12.773 1 98.81 90 VAL A CA 1
ATOM 651 C C . VAL A 1 90 ? 6.621 -8.164 -12.367 1 98.81 90 VAL A C 1
ATOM 653 O O . VAL A 1 90 ? 6.398 -9.031 -11.516 1 98.81 90 VAL A O 1
ATOM 656 N N . PRO A 1 91 ? 5.617 -7.52 -12.953 1 98.69 91 PRO A N 1
ATOM 657 C CA . PRO A 1 91 ? 4.23 -7.898 -12.672 1 98.69 91 PRO A CA 1
ATOM 658 C C . PRO A 1 91 ? 3.814 -9.188 -13.383 1 98.69 91 PRO A C 1
ATOM 660 O O . PRO A 1 91 ? 4.16 -9.398 -14.547 1 98.69 91 PRO A O 1
ATOM 663 N N . VAL A 1 92 ? 3.186 -10.055 -12.672 1 98.5 92 VAL A N 1
ATOM 664 C CA . VAL A 1 92 ? 2.68 -11.32 -13.195 1 98.5 92 VAL A CA 1
ATOM 665 C C . VAL A 1 92 ? 1.221 -11.508 -12.781 1 98.5 92 VAL A C 1
ATOM 667 O O . VAL A 1 92 ? 0.838 -11.156 -11.664 1 98.5 92 VAL A O 1
ATOM 670 N N . SER A 1 93 ? 0.429 -12.055 -13.625 1 98.06 93 SER A N 1
ATOM 671 C CA . SER A 1 93 ? -0.987 -12.289 -13.359 1 98.06 93 SER A CA 1
ATOM 672 C C . SER A 1 93 ? -1.179 -13.25 -12.188 1 98.06 93 SER A C 1
ATOM 674 O O . SER A 1 93 ? -0.591 -14.336 -12.172 1 98.06 93 SER A O 1
ATOM 676 N N . SER A 1 94 ? -2.053 -12.812 -11.281 1 98.19 94 SER A N 1
ATOM 677 C CA . SER A 1 94 ? -2.383 -13.703 -10.18 1 98.19 94 SER A CA 1
ATOM 678 C C . SER A 1 94 ? -3.217 -14.891 -10.656 1 98.19 94 SER A C 1
ATOM 680 O O . SER A 1 94 ? -3.1 -15.992 -10.117 1 98.19 94 SER A O 1
ATOM 682 N N . LEU A 1 95 ? -4.02 -14.711 -11.688 1 97.44 95 LEU A N 1
ATOM 683 C CA . LEU A 1 95 ? -4.773 -15.82 -12.266 1 97.44 95 LEU A CA 1
ATOM 684 C C . LEU A 1 95 ? -3.842 -16.828 -12.93 1 97.44 95 LEU A C 1
ATOM 686 O O . LEU A 1 95 ? -4.008 -18.031 -12.773 1 97.44 95 LEU A O 1
ATOM 690 N N . ALA A 1 96 ? -2.879 -16.312 -13.695 1 98 96 ALA A N 1
ATOM 691 C CA . ALA A 1 96 ? -1.901 -17.203 -14.336 1 98 96 ALA A CA 1
ATOM 692 C C . ALA A 1 96 ? -1.117 -17.984 -13.289 1 98 96 ALA A C 1
ATOM 694 O O . ALA A 1 96 ? -0.747 -19.141 -13.531 1 98 96 ALA A O 1
ATOM 695 N N . THR A 1 97 ? -0.878 -17.375 -12.172 1 98.31 97 THR A N 1
ATOM 696 C CA . THR A 1 97 ? -0.154 -18.031 -11.094 1 98.31 97 THR A CA 1
ATOM 697 C C . THR A 1 97 ? -0.955 -19.203 -10.539 1 98.31 97 THR A C 1
ATOM 699 O O . THR A 1 97 ? -0.406 -20.281 -10.312 1 98.31 97 THR A O 1
ATOM 702 N N . VAL A 1 98 ? -2.221 -19 -10.305 1 96.56 98 VAL A N 1
ATOM 703 C CA . VAL A 1 98 ? -3.092 -20.094 -9.883 1 9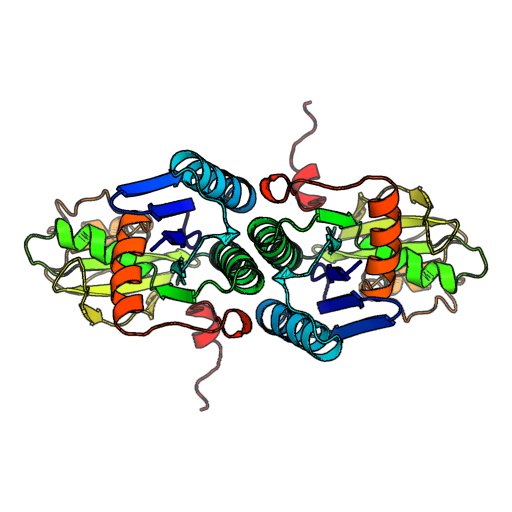6.56 98 VAL A CA 1
ATOM 704 C C . VAL A 1 98 ? -3.121 -21.172 -10.969 1 96.56 98 VAL A C 1
ATOM 706 O O . VAL A 1 98 ? -3.031 -22.375 -10.664 1 96.56 98 VAL A O 1
ATOM 709 N N . ALA A 1 99 ? -3.197 -20.766 -12.203 1 96.31 99 ALA A N 1
ATOM 710 C CA . ALA A 1 99 ? -3.252 -21.688 -13.328 1 96.31 99 ALA A CA 1
ATOM 711 C C . ALA A 1 99 ? -1.995 -22.562 -13.391 1 96.31 99 ALA A C 1
ATOM 713 O O . ALA A 1 99 ? -2.07 -23.75 -13.68 1 96.31 99 ALA A O 1
ATOM 714 N N . ALA A 1 100 ? -0.862 -21.969 -13.164 1 97.12 100 ALA A N 1
ATOM 715 C CA . ALA A 1 100 ? 0.403 -22.688 -13.211 1 97.12 100 ALA A CA 1
ATOM 716 C C . ALA A 1 100 ? 0.383 -23.891 -12.273 1 97.12 100 ALA A C 1
ATOM 718 O O . ALA A 1 100 ? 0.731 -25.016 -12.672 1 97.12 100 ALA A O 1
ATOM 719 N N . ALA A 1 101 ? -0.07 -23.656 -11.039 1 95.06 101 ALA A N 1
ATOM 720 C CA . ALA A 1 101 ? -0.16 -24.734 -10.062 1 95.06 101 ALA A CA 1
ATOM 721 C C . ALA A 1 101 ? -1.135 -25.812 -10.539 1 95.06 101 ALA A C 1
ATOM 723 O O . ALA A 1 101 ? -0.849 -27.016 -10.43 1 95.06 101 ALA A O 1
ATOM 724 N N . ALA A 1 102 ? -2.236 -25.375 -11.062 1 92.5 102 ALA A N 1
ATOM 725 C CA . ALA A 1 102 ? -3.279 -26.297 -11.5 1 92.5 102 ALA A CA 1
ATOM 726 C C . ALA A 1 102 ? -2.826 -27.109 -12.719 1 92.5 102 ALA A C 1
ATOM 728 O O . ALA A 1 102 ? -3.113 -28.297 -12.82 1 92.5 102 ALA A O 1
ATOM 729 N N . LEU A 1 103 ? -2.119 -26.516 -13.625 1 94 103 LEU A N 1
ATOM 730 C CA . LEU A 1 103 ? -1.668 -27.156 -14.852 1 94 103 LEU A CA 1
ATOM 731 C C . LEU A 1 103 ? -0.668 -28.266 -14.547 1 94 103 LEU A C 1
ATOM 733 O O . LEU A 1 103 ? -0.604 -29.266 -15.273 1 94 103 LEU A O 1
ATOM 737 N N . ARG A 1 104 ? 0.051 -28.094 -13.477 1 93.19 104 ARG A N 1
ATOM 738 C CA . ARG A 1 104 ? 1.002 -29.125 -13.094 1 93.19 104 ARG A CA 1
ATOM 739 C C . ARG A 1 104 ? 0.285 -30.438 -12.766 1 93.19 104 ARG A C 1
ATOM 741 O O . ARG A 1 104 ? 0.844 -31.516 -12.945 1 93.19 104 ARG A O 1
ATOM 748 N N . GLU A 1 105 ? -0.951 -30.297 -12.414 1 88.19 105 GLU A N 1
ATOM 749 C CA . GLU A 1 105 ? -1.705 -31.453 -11.969 1 88.19 105 GLU A CA 1
ATOM 750 C C . GLU A 1 105 ? -2.811 -31.812 -12.961 1 88.19 105 GLU A C 1
ATOM 752 O O . GLU A 1 105 ? -3.6 -32.719 -12.719 1 88.19 105 GLU A O 1
ATOM 757 N N . SER A 1 106 ? -2.865 -31.141 -14.07 1 87 106 SER A N 1
ATOM 758 C CA . SER A 1 106 ? -4.051 -31.203 -14.914 1 87 106 SER A CA 1
ATOM 759 C C . SER A 1 106 ? -3.939 -32.312 -15.945 1 87 106 SER A C 1
ATOM 761 O O . SER A 1 106 ? -4.902 -32.625 -16.656 1 87 106 SER A O 1
ATOM 763 N N . ALA A 1 107 ? -2.82 -33.062 -16.047 1 86.44 107 ALA A N 1
ATOM 764 C CA . ALA A 1 107 ? -2.586 -34.125 -17.031 1 86.44 107 ALA A CA 1
ATOM 765 C C . ALA A 1 107 ? -2.873 -33.656 -18.438 1 86.44 107 ALA A C 1
ATOM 767 O O . ALA A 1 107 ? -3.531 -34.344 -19.219 1 86.44 107 ALA A O 1
ATOM 768 N N . GLY A 1 108 ? -2.5 -32.375 -18.688 1 88 108 GLY A N 1
ATOM 769 C CA . GLY A 1 108 ? -2.588 -31.844 -20.047 1 88 108 GLY A CA 1
ATOM 770 C C . GLY A 1 108 ? -3.902 -31.141 -20.312 1 88 108 GLY A C 1
ATOM 771 O O . GLY A 1 108 ? -4.051 -30.469 -21.344 1 88 108 GLY A O 1
ATOM 772 N N . GLN A 1 109 ? -4.906 -31.219 -19.438 1 88.88 109 GLN A N 1
ATOM 773 C CA . GLN A 1 109 ? -6.188 -30.531 -19.609 1 88.88 109 GLN A CA 1
ATOM 774 C C . GLN A 1 109 ? -6.055 -29.047 -19.328 1 88.88 109 GLN A C 1
ATOM 776 O O . GLN A 1 109 ? -5.242 -28.625 -18.5 1 88.88 109 GLN A O 1
ATOM 781 N N . PRO A 1 110 ? -6.891 -28.25 -20.047 1 91.75 110 PRO A N 1
ATOM 782 C CA . PRO A 1 110 ? -6.934 -26.828 -19.688 1 91.75 110 PRO A CA 1
ATOM 783 C C . PRO A 1 110 ? -7.547 -26.578 -18.312 1 91.75 110 PRO A C 1
ATOM 785 O O . PRO A 1 110 ? -8.195 -27.469 -17.75 1 91.75 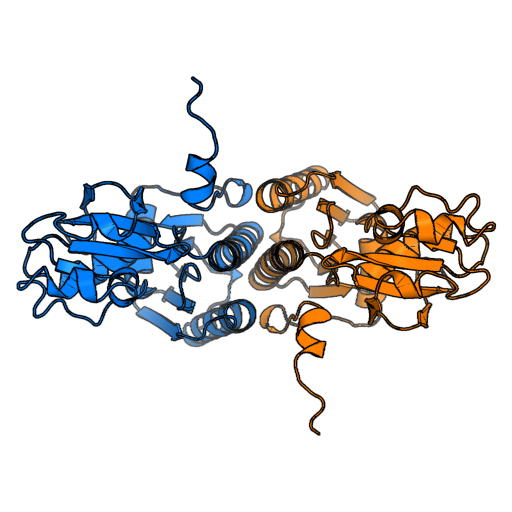110 PRO A O 1
ATOM 788 N N . VAL A 1 111 ? -7.254 -25.406 -17.781 1 91.56 111 VAL A N 1
ATOM 789 C CA . VAL A 1 111 ? -7.789 -25.047 -16.469 1 91.56 111 VAL A CA 1
ATOM 790 C C . VAL A 1 111 ? -8.594 -23.75 -16.578 1 91.56 111 VAL A C 1
ATOM 792 O O . VAL A 1 111 ? -8.219 -22.844 -17.312 1 91.56 111 VAL A O 1
ATOM 795 N N . LEU A 1 112 ? -9.711 -23.703 -15.922 1 91.19 112 LEU A N 1
ATOM 796 C CA . LEU A 1 112 ? -10.539 -22.516 -15.789 1 91.19 112 LEU A CA 1
ATOM 797 C C . LEU A 1 112 ? -10.398 -21.906 -14.391 1 91.19 112 LEU A C 1
ATOM 799 O O . LEU A 1 112 ? -10.906 -22.469 -13.414 1 91.19 112 LEU A O 1
ATOM 803 N N . VAL A 1 113 ? -9.719 -20.781 -14.359 1 92.75 113 VAL A N 1
ATOM 804 C CA . VAL A 1 113 ? -9.398 -20.156 -13.078 1 92.75 113 VAL A CA 1
ATOM 805 C C . VAL A 1 113 ? -10.438 -19.094 -12.734 1 92.75 113 VAL A C 1
ATOM 807 O O . VAL A 1 113 ? -10.758 -18.25 -13.57 1 92.75 113 VAL A O 1
ATOM 810 N N . ALA A 1 114 ? -10.992 -19.219 -11.539 1 91.62 114 ALA A N 1
ATOM 811 C CA . ALA A 1 114 ? -11.961 -18.25 -11.062 1 91.62 114 ALA A CA 1
ATOM 812 C C . ALA A 1 114 ? -11.57 -17.703 -9.688 1 91.62 114 ALA A C 1
ATOM 814 O O . ALA A 1 114 ? -11.234 -18.484 -8.789 1 91.62 114 ALA A O 1
ATOM 815 N N . GLN A 1 115 ? -11.492 -16.422 -9.578 1 92.81 115 GLN A N 1
ATOM 816 C CA . GLN A 1 115 ? -11.336 -15.75 -8.297 1 92.81 115 GLN A CA 1
ATOM 817 C C . GLN A 1 115 ? -12.555 -14.891 -7.969 1 92.81 115 GLN A C 1
ATOM 819 O O . GLN A 1 115 ? -13.125 -14.266 -8.859 1 92.81 115 GLN A O 1
ATOM 824 N N . ASP A 1 116 ? -12.883 -14.867 -6.738 1 89.94 116 ASP A N 1
ATOM 825 C CA . ASP A 1 116 ? -14.062 -14.117 -6.316 1 89.94 116 ASP A CA 1
ATOM 826 C C . ASP A 1 116 ? -13.844 -12.617 -6.504 1 89.94 116 ASP A C 1
ATOM 828 O O . ASP A 1 116 ? -12.859 -12.062 -6.02 1 89.94 116 ASP A O 1
ATOM 832 N N . ALA A 1 117 ? -14.734 -11.984 -7.238 1 92.19 117 ALA A N 1
ATOM 833 C CA . ALA A 1 117 ? -14.711 -10.539 -7.418 1 92.19 117 ALA A CA 1
ATOM 834 C C . ALA A 1 117 ? -15.805 -9.859 -6.59 1 92.19 117 ALA A C 1
ATOM 836 O O . ALA A 1 117 ? -16.078 -8.672 -6.766 1 92.19 117 ALA A O 1
ATOM 837 N N . HIS A 1 118 ? -16.438 -10.578 -5.738 1 87.75 118 HIS A N 1
ATOM 838 C CA . HIS A 1 118 ? -17.578 -10.125 -4.945 1 87.75 118 HIS A CA 1
ATOM 839 C C . HIS A 1 118 ? -18.734 -9.719 -5.836 1 87.75 118 HIS A C 1
ATOM 841 O O . HIS A 1 118 ? -18.719 -9.961 -7.043 1 87.75 118 HIS A O 1
ATOM 847 N N . MET A 1 119 ? -19.953 -9.328 -5.203 1 87.69 119 MET A N 1
ATOM 848 C CA . MET A 1 119 ? -21.141 -8.812 -5.875 1 87.69 119 MET A CA 1
ATOM 849 C C . MET A 1 119 ? -21.641 -9.805 -6.922 1 87.69 119 MET A C 1
ATOM 851 O O . MET A 1 119 ? -22.078 -9.398 -8 1 87.69 119 MET A O 1
ATOM 855 N N . ASN A 1 120 ? -21.438 -11.078 -6.723 1 88.31 120 ASN A N 1
ATOM 856 C CA . ASN A 1 120 ? -21.859 -12.156 -7.605 1 88.31 120 ASN A CA 1
ATOM 857 C C . ASN A 1 120 ? -21.109 -12.133 -8.93 1 88.31 120 ASN A C 1
ATOM 859 O O . ASN A 1 120 ? -21.672 -12.43 -9.984 1 88.31 120 ASN A O 1
ATOM 863 N N . GLU A 1 121 ? -19.891 -11.656 -8.844 1 91.75 121 GLU A N 1
ATOM 864 C CA . GLU A 1 121 ? -19.016 -11.617 -10.008 1 91.75 121 GLU A CA 1
ATOM 865 C C . GLU A 1 121 ? -17.703 -12.344 -9.727 1 91.75 121 GLU A C 1
ATOM 867 O O . GLU A 1 121 ? -17.344 -12.547 -8.562 1 91.75 121 GLU A O 1
ATOM 872 N N . VAL A 1 122 ? -17.125 -12.797 -10.781 1 91.94 122 VAL A N 1
ATOM 873 C CA . VAL A 1 122 ? -15.852 -13.508 -10.672 1 91.94 122 VAL A CA 1
ATOM 874 C C . VAL A 1 122 ? -14.867 -12.953 -11.703 1 91.94 122 VAL A C 1
ATOM 876 O O . VAL A 1 122 ? -15.258 -12.555 -12.797 1 91.94 122 VAL A O 1
ATOM 879 N N . TYR A 1 123 ? -13.617 -12.906 -11.258 1 95.12 123 TYR A N 1
ATOM 880 C CA . TYR A 1 123 ? -12.547 -12.82 -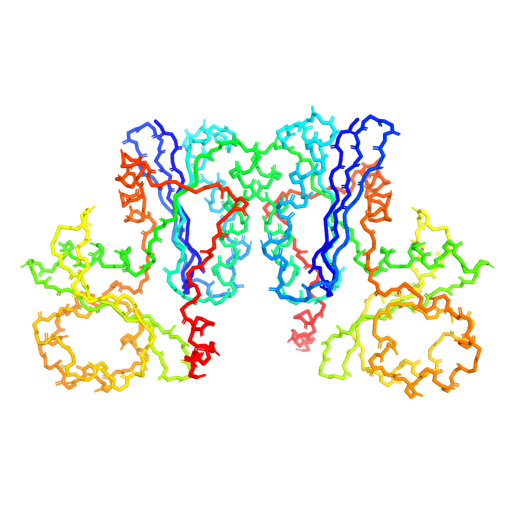12.242 1 95.12 123 TYR A CA 1
ATOM 881 C C . TYR A 1 123 ? -12.266 -14.188 -12.859 1 95.12 123 TYR A C 1
ATOM 883 O O . TYR A 1 123 ? -12.023 -15.164 -12.148 1 95.12 123 TYR A O 1
ATOM 891 N N . LEU A 1 124 ? -12.258 -14.234 -14.141 1 92.38 124 LEU A N 1
ATOM 892 C CA . LEU A 1 124 ? -12.219 -15.516 -14.828 1 92.38 124 LEU A CA 1
ATOM 893 C C . LEU A 1 124 ? -11.195 -15.492 -15.961 1 92.38 124 LEU A C 1
ATOM 895 O O . LEU A 1 124 ? -11.094 -14.508 -16.688 1 92.38 124 LEU A O 1
ATOM 899 N N . ALA A 1 125 ? -10.469 -16.609 -16.094 1 94.69 125 ALA A N 1
ATOM 900 C CA . ALA A 1 125 ? -9.586 -16.828 -17.234 1 94.69 125 ALA A CA 1
ATOM 901 C C . ALA A 1 125 ? -9.328 -18.328 -17.453 1 94.69 125 ALA A C 1
ATOM 903 O O . ALA A 1 125 ? -9.422 -19.125 -16.516 1 94.69 125 ALA A O 1
ATOM 904 N N . ALA A 1 126 ? -9.031 -18.672 -18.656 1 93.25 126 ALA A N 1
ATOM 905 C CA . ALA A 1 126 ? -8.672 -20.062 -18.969 1 93.25 126 ALA A CA 1
ATOM 906 C C . ALA A 1 126 ? -7.238 -20.141 -19.484 1 93.25 126 ALA A C 1
ATOM 908 O O . ALA A 1 126 ? -6.785 -19.266 -20.234 1 93.25 126 ALA A O 1
ATOM 909 N N . TYR A 1 127 ? -6.629 -21.203 -19.031 1 95.62 127 TYR A N 1
ATOM 910 C CA . TYR A 1 127 ? -5.238 -21.406 -19.422 1 95.62 127 TYR A CA 1
ATOM 911 C C . TYR A 1 127 ? -5 -22.844 -19.859 1 95.62 127 TYR A C 1
ATOM 913 O O . TYR A 1 127 ? -5.648 -23.766 -19.359 1 95.62 127 TYR A O 1
ATOM 921 N N . GLY A 1 128 ? -4.133 -23 -20.766 1 94.81 128 GLY A N 1
ATOM 922 C CA . GLY A 1 128 ? -3.58 -24.297 -21.141 1 94.81 128 GLY A CA 1
ATOM 923 C C . GLY A 1 128 ? -2.07 -24.281 -21.297 1 94.81 128 GLY A C 1
ATOM 924 O O . GLY A 1 128 ? -1.398 -23.406 -20.75 1 94.81 128 GLY A O 1
ATOM 925 N N . GLY A 1 129 ? -1.535 -25.391 -21.812 1 94.88 129 GLY A N 1
ATOM 926 C CA . GLY A 1 129 ? -0.112 -25.453 -22.109 1 94.88 129 GLY A CA 1
ATOM 927 C C . GLY A 1 129 ? 0.726 -25.875 -20.922 1 94.88 129 GLY A C 1
ATOM 928 O O . GLY A 1 129 ? 0.286 -26.703 -20.109 1 94.88 129 GLY A O 1
ATOM 929 N N . ASP A 1 130 ? 1.975 -25.328 -20.922 1 95.75 130 ASP A N 1
ATOM 930 C CA . ASP A 1 130 ? 2.963 -25.703 -19.922 1 95.75 130 ASP A CA 1
ATOM 931 C C . ASP A 1 130 ? 2.783 -24.891 -18.641 1 95.75 130 ASP A C 1
ATOM 933 O O . ASP A 1 130 ? 2.531 -23.688 -18.688 1 95.75 130 ASP A O 1
ATOM 937 N N . ALA A 1 131 ? 2.932 -25.625 -17.484 1 96 131 ALA A N 1
ATOM 938 C CA . ALA A 1 131 ? 2.783 -24.969 -16.188 1 96 131 ALA A CA 1
ATOM 939 C C . ALA A 1 131 ? 3.758 -23.812 -16.047 1 96 131 ALA A C 1
ATOM 941 O O . ALA A 1 131 ? 3.453 -22.812 -15.375 1 96 131 ALA A O 1
ATOM 942 N N . ASP A 1 132 ? 4.898 -23.828 -16.641 1 95.81 132 ASP A N 1
ATOM 943 C CA . ASP A 1 132 ? 5.922 -22.797 -16.516 1 95.81 132 ASP A CA 1
ATOM 944 C C . ASP A 1 132 ? 5.676 -21.656 -17.5 1 95.81 132 ASP A C 1
ATOM 946 O O . ASP A 1 132 ? 6.332 -20.609 -17.422 1 95.81 132 ASP A O 1
ATOM 950 N N . ALA A 1 133 ? 4.824 -21.828 -18.391 1 95.94 133 ALA A N 1
ATOM 951 C CA . ALA A 1 133 ? 4.441 -20.812 -19.375 1 95.94 133 ALA A CA 1
ATOM 952 C C . ALA A 1 133 ? 2.977 -20.969 -19.781 1 95.94 133 ALA A C 1
ATOM 954 O O . ALA A 1 133 ? 2.676 -21.266 -20.938 1 95.94 133 ALA A O 1
ATOM 955 N N . PRO A 1 134 ? 2.107 -20.719 -18.766 1 97.56 134 PRO A N 1
ATOM 956 C CA . PRO A 1 134 ? 0.693 -20.891 -19.094 1 97.56 134 PRO A CA 1
ATOM 957 C C . PRO A 1 134 ? 0.26 -20.062 -20.312 1 97.56 134 PRO A C 1
ATOM 959 O O . PRO A 1 134 ? 0.639 -18.891 -20.422 1 97.56 134 PRO A O 1
ATOM 962 N N . GLU A 1 135 ? -0.478 -20.719 -21.188 1 96.62 135 GLU A N 1
ATOM 963 C CA . GLU A 1 135 ? -1.035 -20.062 -22.359 1 96.62 135 GLU A CA 1
ATOM 964 C C . GLU A 1 135 ? -2.479 -19.625 -22.125 1 96.62 135 GLU A C 1
ATOM 966 O O . GLU A 1 135 ? -3.324 -20.438 -21.766 1 96.62 135 GLU A O 1
ATOM 971 N N . GLU A 1 136 ? -2.652 -18.391 -22.312 1 95.38 136 GLU A N 1
ATOM 972 C CA . GLU A 1 136 ? -4.008 -17.875 -22.141 1 95.38 136 GLU A CA 1
ATOM 973 C C . GLU A 1 136 ? -4.93 -18.375 -23.25 1 95.38 136 GLU A C 1
ATOM 975 O O . GLU A 1 136 ? -4.664 -18.141 -24.438 1 95.38 136 GLU A O 1
ATOM 980 N N . LEU A 1 137 ? -5.938 -19.109 -22.953 1 93.44 137 LEU A N 1
ATOM 981 C CA . LEU A 1 137 ? -6.945 -19.594 -23.906 1 93.44 137 LEU A CA 1
ATOM 982 C C . LEU A 1 137 ? -8.156 -18.656 -23.922 1 93.44 137 LEU A C 1
ATOM 984 O O . LEU A 1 137 ? -8.805 -18.516 -24.953 1 93.44 137 LEU A O 1
ATOM 988 N N . TRP A 1 138 ? -8.531 -18.188 -22.828 1 92 138 TRP A N 1
ATOM 989 C CA . TRP A 1 138 ? -9.539 -17.156 -22.609 1 92 138 TRP A CA 1
ATOM 990 C C . TRP A 1 138 ? -9 -16.047 -21.719 1 92 138 TRP A C 1
ATOM 992 O O . TRP A 1 138 ? -8.586 -16.297 -20.578 1 92 138 TRP A O 1
ATOM 1002 N N . PRO A 1 139 ? -8.984 -14.836 -22.203 1 92.88 139 PRO A N 1
ATOM 1003 C CA . PRO A 1 139 ? -8.375 -13.742 -21.438 1 92.88 139 PRO A CA 1
ATOM 1004 C C . PRO A 1 139 ? -9.117 -13.453 -20.125 1 92.88 139 PRO A C 1
ATOM 1006 O O . PRO A 1 139 ? -10.328 -13.672 -20.047 1 92.88 139 PRO A O 1
ATOM 1009 N N . ALA A 1 140 ? -8.312 -12.945 -19.156 1 95 140 ALA A N 1
ATOM 1010 C CA . ALA A 1 140 ? -8.891 -12.547 -17.875 1 95 140 ALA A CA 1
ATOM 1011 C C . ALA A 1 140 ? -10.008 -11.531 -18.062 1 95 140 ALA A C 1
ATOM 1013 O O . ALA A 1 140 ? -9.875 -10.602 -18.875 1 95 140 ALA A O 1
ATOM 1014 N N . SER A 1 141 ? -11.133 -11.758 -17.391 1 93.62 141 SER A N 1
ATOM 1015 C CA . SER A 1 141 ? -12.273 -10.867 -17.484 1 93.62 141 SER A CA 1
ATOM 1016 C C . SER A 1 141 ? -13.117 -10.914 -16.203 1 93.62 141 SER A C 1
ATOM 1018 O O . SER A 1 141 ? -12.977 -11.836 -15.398 1 93.62 141 SER A O 1
ATOM 1020 N N . LEU A 1 142 ? -13.836 -9.875 -16 1 94.5 142 LEU A N 1
ATOM 1021 C CA . LEU A 1 142 ? -14.867 -9.852 -14.969 1 94.5 142 LEU A CA 1
ATOM 1022 C C . LEU A 1 142 ? -16.188 -10.375 -15.508 1 94.5 142 LEU A C 1
ATOM 1024 O O . LEU A 1 142 ? -16.703 -9.875 -16.516 1 94.5 142 LEU A O 1
ATOM 1028 N N . GLN A 1 143 ? -16.703 -11.43 -14.898 1 90.25 143 GLN A N 1
ATOM 1029 C CA . GLN A 1 143 ? -17.938 -12.062 -15.367 1 90.25 143 GLN A CA 1
ATOM 1030 C C . GLN A 1 143 ? -18.906 -12.281 -14.227 1 90.25 143 GLN A C 1
ATOM 1032 O O . GLN A 1 143 ? -18.516 -12.32 -13.055 1 90.25 143 GLN A O 1
ATOM 1037 N N . SER A 1 144 ? -20.156 -12.336 -14.688 1 89.19 144 SER A N 1
ATOM 1038 C CA . SER A 1 144 ? -21.125 -12.82 -13.711 1 89.19 144 SER A CA 1
ATOM 1039 C C . SER A 1 144 ? -20.844 -14.266 -13.32 1 89.19 144 SER A C 1
ATOM 1041 O O . SER A 1 144 ? -20.391 -15.062 -14.148 1 89.19 144 SER A O 1
ATOM 1043 N N . ALA A 1 145 ? -21.141 -14.555 -12.086 1 84.56 145 ALA A N 1
ATOM 1044 C CA . ALA A 1 145 ? -20.859 -15.898 -11.594 1 84.56 145 ALA A CA 1
ATOM 1045 C C . ALA A 1 145 ? -21.656 -16.938 -12.375 1 84.56 145 ALA A C 1
ATOM 1047 O O . ALA A 1 145 ? -21.234 -18.094 -12.492 1 84.56 145 ALA A O 1
ATOM 1048 N N . GLY A 1 146 ? -22.734 -16.578 -12.93 1 78.5 146 GLY A N 1
ATOM 1049 C CA . GLY A 1 146 ? -23.562 -17.5 -13.695 1 78.5 146 GLY A CA 1
ATOM 1050 C C . GLY A 1 146 ? -22.859 -18.062 -14.906 1 78.5 146 GLY A C 1
ATOM 1051 O O . GLY A 1 146 ? -23.25 -19.125 -15.406 1 78.5 146 GLY A O 1
ATOM 1052 N N . VAL A 1 147 ? -21.859 -17.359 -15.422 1 75.5 147 VAL A N 1
ATOM 1053 C CA . VAL A 1 147 ? -21.141 -17.797 -16.609 1 75.5 147 VAL A CA 1
ATOM 1054 C C . VAL A 1 147 ? -20.344 -19.062 -16.312 1 75.5 147 VAL A C 1
ATOM 1056 O O . VAL A 1 147 ? -20.016 -19.828 -17.219 1 75.5 147 VAL A O 1
ATOM 1059 N N . LEU A 1 148 ? -20.031 -19.219 -15.094 1 73.62 148 LEU A N 1
ATOM 1060 C CA . LEU A 1 148 ? -19.25 -20.391 -14.688 1 73.62 148 LEU A CA 1
ATOM 1061 C C . LEU A 1 148 ? -19.969 -21.688 -15.078 1 73.62 148 LEU A C 1
ATOM 1063 O O . LEU A 1 148 ? -19.328 -22.688 -15.406 1 73.62 148 LEU A O 1
ATOM 1067 N N . ALA A 1 149 ? -21.234 -21.422 -15.117 1 60.84 149 ALA A N 1
ATOM 1068 C CA . ALA A 1 149 ? -22.047 -22.562 -15.523 1 60.84 149 ALA A CA 1
ATOM 1069 C C . ALA A 1 149 ? -21.922 -22.812 -17.016 1 60.84 149 ALA A C 1
ATOM 1071 O O . ALA A 1 149 ? -22.172 -21.922 -17.828 1 60.84 149 ALA A O 1
ATOM 1072 N N . GLY A 1 150 ? -21.156 -23.859 -17.375 1 61.88 150 GLY A N 1
ATOM 1073 C CA . GLY A 1 150 ? -21.203 -24.234 -18.766 1 61.88 150 GLY A CA 1
ATOM 1074 C C . GLY A 1 150 ? -19.953 -23.859 -19.547 1 61.88 150 GLY A C 1
ATOM 1075 O O . GLY A 1 150 ? -19.797 -24.234 -20.703 1 61.88 150 GLY A O 1
ATOM 1076 N N . GLN A 1 151 ? -19.25 -22.969 -18.875 1 60.88 151 GLN A N 1
ATOM 1077 C CA . GLN A 1 151 ? -18.109 -22.531 -19.672 1 60.88 151 GLN A CA 1
ATOM 1078 C C . GLN A 1 151 ? -16.969 -23.547 -19.625 1 60.88 151 GLN A C 1
ATOM 1080 O O . GLN A 1 151 ? -16.734 -24.172 -18.594 1 60.88 151 GLN A O 1
ATOM 1085 N N . LEU A 1 152 ? -16.438 -23.875 -20.781 1 64.38 152 LEU A N 1
ATOM 1086 C CA . LEU A 1 152 ? -15.273 -24.578 -21.297 1 64.38 152 LEU A CA 1
ATOM 1087 C C . LEU A 1 152 ? -15.328 -26.062 -20.953 1 64.38 152 LEU A C 1
ATOM 1089 O O . LEU A 1 152 ? -14.609 -26.531 -20.062 1 64.38 152 LEU A O 1
ATOM 1093 N N . PRO A 1 153 ? -16.109 -26.781 -21.641 1 67.31 153 PRO A N 1
ATOM 1094 C CA . PRO A 1 153 ? -16.125 -28.234 -21.469 1 67.31 153 PRO A CA 1
ATOM 1095 C C . PRO A 1 153 ? -14.734 -28.844 -21.484 1 67.31 153 PRO A C 1
ATOM 1097 O O . PRO A 1 153 ? -13.914 -28.484 -22.328 1 67.31 153 PRO A O 1
ATOM 1100 N N . GLY A 1 154 ? -14.391 -29.562 -20.422 1 75.56 154 GLY A N 1
ATOM 1101 C CA . GLY A 1 154 ? -13.125 -30.281 -20.359 1 75.56 154 GLY A CA 1
ATOM 1102 C C . GLY A 1 154 ? -12.078 -29.578 -19.531 1 75.56 154 GLY A C 1
ATOM 1103 O O . GLY A 1 154 ? -11.062 -30.172 -19.172 1 75.56 154 GLY A O 1
ATOM 1104 N N . ALA A 1 155 ? -12.32 -28.344 -19.203 1 85.38 155 ALA A N 1
ATOM 1105 C CA . ALA A 1 155 ? -11.359 -27.609 -18.391 1 85.38 155 ALA A CA 1
ATOM 1106 C C . ALA A 1 155 ? -11.531 -27.938 -16.906 1 85.38 155 ALA A C 1
ATOM 1108 O O . ALA A 1 155 ? -12.656 -28.141 -16.438 1 85.38 155 ALA A O 1
ATOM 1109 N N . LEU A 1 156 ? -10.406 -28.016 -16.25 1 84.69 156 LEU A N 1
ATOM 1110 C CA . LEU A 1 156 ? -10.438 -28.234 -14.805 1 84.69 156 LEU A CA 1
ATOM 1111 C C . LEU A 1 156 ? -10.594 -26.906 -14.055 1 84.69 156 LEU A C 1
ATOM 1113 O O . LEU A 1 156 ? -9.961 -25.906 -14.406 1 84.69 156 LEU A O 1
ATOM 1117 N N . PRO A 1 157 ? -11.461 -26.859 -13.016 1 86.38 157 PRO A N 1
ATOM 1118 C CA . PRO A 1 157 ? -11.625 -25.641 -12.227 1 86.38 157 PRO A CA 1
ATOM 1119 C C . PRO A 1 157 ? -10.477 -25.406 -11.25 1 86.38 157 PRO A C 1
ATOM 1121 O O . PRO A 1 157 ? -9.93 -26.359 -10.688 1 86.38 157 PRO A O 1
ATOM 1124 N N . ALA A 1 158 ? -10.055 -24.188 -11.094 1 90 158 ALA A N 1
ATOM 1125 C CA . ALA A 1 158 ? -9.07 -23.781 -10.102 1 90 158 ALA A CA 1
ATOM 1126 C C . ALA A 1 158 ? -9.375 -22.375 -9.578 1 90 158 ALA A C 1
ATOM 1128 O O . ALA A 1 158 ? -9.906 -21.531 -10.312 1 90 158 ALA A O 1
ATOM 1129 N N . GLY A 1 159 ? -9.023 -22.156 -8.328 1 92 159 GLY A N 1
ATOM 1130 C CA . GLY A 1 159 ? -9.227 -20.828 -7.738 1 92 159 GLY A CA 1
ATOM 1131 C C . GLY A 1 159 ? -10.391 -20.797 -6.766 1 92 159 GLY A C 1
ATOM 1132 O O . GLY A 1 159 ? -11.32 -21.594 -6.867 1 92 159 GLY A O 1
ATOM 1133 N N . ALA A 1 160 ? -10.383 -19.844 -5.949 1 89.19 160 ALA A N 1
ATOM 1134 C CA . ALA A 1 160 ? -11.32 -19.75 -4.832 1 89.19 160 ALA A CA 1
ATOM 1135 C C . ALA A 1 160 ? -12.703 -19.328 -5.309 1 89.19 160 ALA A C 1
ATOM 1137 O O . ALA A 1 160 ? -13.688 -19.484 -4.582 1 89.19 160 ALA A O 1
ATOM 1138 N N . GLY A 1 161 ? -12.781 -18.766 -6.488 1 88.31 161 GLY A N 1
ATOM 1139 C CA . GLY A 1 161 ? -14.078 -18.359 -7.023 1 88.31 161 GLY A CA 1
ATOM 1140 C C . GLY A 1 161 ? -15.055 -19.516 -7.137 1 88.31 161 GLY A C 1
ATOM 1141 O O . GLY A 1 161 ? -16.266 -19.328 -7.008 1 88.31 161 GLY A O 1
ATOM 1142 N N . TRP A 1 162 ? -14.555 -20.688 -7.355 1 84.12 162 TRP A N 1
ATOM 1143 C CA . TRP A 1 162 ? -15.391 -21.875 -7.516 1 84.12 162 TRP A CA 1
ATOM 1144 C C . TRP A 1 162 ? -15.984 -22.312 -6.18 1 84.12 162 TRP A C 1
ATOM 1146 O O . TRP A 1 162 ? -17.031 -22.969 -6.137 1 84.12 162 TRP A O 1
ATOM 1156 N N . GLN A 1 163 ? -15.297 -22 -5.164 1 80.62 163 GLN A N 1
ATOM 1157 C CA . GLN A 1 163 ? -15.789 -22.375 -3.838 1 80.62 163 GLN A CA 1
ATOM 1158 C C . GLN A 1 163 ? -16.953 -21.484 -3.424 1 80.62 163 GLN A C 1
ATOM 1160 O O . GLN A 1 163 ? -17.844 -21.906 -2.676 1 80.62 163 GLN A O 1
ATOM 1165 N N . ARG A 1 164 ? -16.969 -20.297 -3.91 1 78.06 164 ARG A N 1
ATOM 1166 C CA . ARG A 1 164 ? -18.016 -19.344 -3.545 1 78.06 164 ARG A CA 1
ATOM 1167 C C . ARG A 1 164 ? -19.328 -19.688 -4.227 1 78.06 164 ARG A C 1
ATOM 1169 O O . ARG A 1 164 ? -20.406 -19.328 -3.734 1 78.06 164 ARG A O 1
ATOM 1176 N N . TYR A 1 165 ? -19.25 -20.531 -5.316 1 75.25 165 TYR A N 1
ATOM 1177 C CA . TYR A 1 165 ? -20.453 -20.859 -6.074 1 75.25 165 TYR A CA 1
ATOM 1178 C C . TYR A 1 165 ? -20.562 -22.359 -6.301 1 75.25 165 TYR A C 1
ATOM 1180 O O . TYR A 1 165 ? -20.5 -22.828 -7.441 1 75.25 165 TYR A O 1
ATOM 1188 N N . PRO A 1 166 ? -20.875 -23.047 -5.285 1 68.62 166 PRO A N 1
ATOM 1189 C CA . PRO A 1 166 ? -20.844 -24.516 -5.352 1 68.62 166 PRO A CA 1
ATOM 1190 C C . PRO A 1 166 ? -21.875 -25.078 -6.309 1 68.62 166 PRO A C 1
ATOM 1192 O O . PRO A 1 166 ? -21.641 -26.125 -6.938 1 68.62 166 PRO A O 1
ATOM 1195 N N . ASP A 1 167 ? -23 -24.422 -6.312 1 69 167 ASP A N 1
ATOM 1196 C CA . ASP A 1 167 ? -24.062 -24.953 -7.168 1 69 167 ASP A CA 1
ATOM 1197 C C . ASP A 1 167 ? -23.641 -24.953 -8.633 1 69 167 ASP A C 1
ATOM 1199 O O . ASP A 1 167 ? -24.078 -25.812 -9.406 1 69 167 ASP A O 1
ATOM 1203 N N . LEU A 1 168 ? -22.812 -24.109 -8.969 1 63.22 168 LEU A N 1
ATOM 1204 C CA . LEU A 1 168 ? -22.328 -24.031 -10.344 1 63.22 168 LEU A CA 1
ATOM 1205 C C . LEU A 1 168 ? -21.281 -25.125 -10.609 1 63.22 168 LEU A C 1
ATOM 1207 O O . LEU A 1 168 ? -21.125 -25.562 -11.75 1 63.22 168 LEU A O 1
ATOM 1211 N N . LEU A 1 169 ? -20.609 -25.547 -9.594 1 61.62 169 LEU A N 1
ATOM 1212 C CA . LEU A 1 169 ? -19.672 -26.641 -9.664 1 61.62 169 LEU A CA 1
ATOM 1213 C C . LEU A 1 169 ? -20.391 -27.969 -9.875 1 61.62 169 LEU A C 1
ATOM 1215 O O . LEU A 1 169 ? -19.922 -28.828 -10.625 1 61.62 169 LEU A O 1
ATOM 1219 N N . ALA A 1 170 ? -21.422 -28.109 -9.125 1 59.88 170 ALA A N 1
ATOM 1220 C CA . ALA A 1 170 ? -22.172 -29.375 -9.148 1 59.88 170 ALA A CA 1
ATOM 1221 C C . ALA A 1 170 ? -22.688 -29.672 -10.555 1 59.88 170 ALA A C 1
ATOM 1223 O O . ALA A 1 170 ? -22.812 -30.828 -10.938 1 59.88 170 ALA A O 1
ATOM 1224 N N . ALA A 1 171 ? -23.016 -28.688 -11.25 1 56.16 171 ALA A N 1
ATOM 1225 C CA . ALA A 1 171 ? -23.562 -28.906 -12.586 1 56.16 171 ALA A CA 1
ATOM 1226 C C . ALA A 1 171 ? -22.5 -29.453 -13.531 1 56.16 171 ALA A C 1
ATOM 1228 O O . ALA A 1 171 ? -22.828 -29.984 -14.594 1 56.16 171 ALA A O 1
ATOM 1229 N N . ASN A 1 172 ? -21.391 -29.266 -13.203 1 51.03 172 ASN A N 1
ATOM 1230 C CA . ASN A 1 172 ? -20.297 -29.781 -14.031 1 51.03 172 ASN A CA 1
ATOM 1231 C C . ASN A 1 172 ? -19.641 -31 -13.398 1 51.03 172 ASN A C 1
ATOM 1233 O O . ASN A 1 172 ? -18.906 -30.875 -12.414 1 51.03 172 ASN A O 1
ATOM 1237 N N . SER A 1 173 ? -20.297 -32.219 -13.633 1 48.53 173 SER A N 1
ATOM 1238 C CA . SER A 1 173 ? -19.922 -33.531 -13.117 1 48.53 173 SER A CA 1
ATOM 1239 C C . SER A 1 173 ? -18.406 -33.719 -13.109 1 48.53 173 SER A C 1
ATOM 1241 O O . SER A 1 173 ? -17.859 -34.375 -12.227 1 48.53 173 SER A O 1
ATOM 1243 N N . ASP A 1 174 ? -17.953 -33.469 -14.305 1 47.72 174 ASP A N 1
ATOM 1244 C CA . ASP A 1 174 ? -16.547 -33.844 -14.508 1 47.72 174 ASP A CA 1
ATOM 1245 C C . ASP A 1 174 ? -15.633 -33 -13.609 1 47.72 174 ASP A C 1
ATOM 1247 O O . ASP A 1 174 ? -14.414 -33.125 -13.664 1 47.72 174 ASP A O 1
ATOM 1251 N N . TRP A 1 175 ? -16.25 -32.156 -13.086 1 46.84 175 TRP A N 1
ATOM 1252 C CA . TRP A 1 175 ? -15.477 -31.312 -12.164 1 46.84 175 TRP A CA 1
ATOM 1253 C C . TRP A 1 175 ? -15.047 -32.125 -10.945 1 46.84 175 TRP A C 1
ATOM 1255 O O . TRP A 1 175 ? -14.742 -31.547 -9.898 1 46.84 175 TRP A O 1
ATOM 1265 N N . LEU A 1 176 ? -15.328 -33.531 -11.156 1 40.28 176 LEU A N 1
ATOM 1266 C CA . LEU A 1 176 ? -14.875 -34.375 -10.055 1 40.28 176 LEU A CA 1
ATOM 1267 C C . LEU A 1 176 ? -13.711 -33.719 -9.312 1 40.28 176 LEU A C 1
ATOM 1269 O O . LEU A 1 176 ? -13.75 -33.562 -8.086 1 40.28 176 LEU A O 1
ATOM 1273 N N . GLY A 1 177 ? -12.453 -34.344 -9.672 1 40.53 177 GLY A N 1
ATOM 1274 C CA . GLY A 1 177 ? -11.156 -34.375 -9.016 1 40.53 177 GLY A CA 1
ATOM 1275 C C . GLY A 1 177 ? -10.539 -33 -8.898 1 40.53 177 GLY A C 1
ATOM 1276 O O . GLY A 1 177 ? -9.32 -32.875 -8.742 1 40.53 177 GLY A O 1
ATOM 1277 N N . SER A 1 178 ? -11.102 -32.125 -9.672 1 44.25 178 SER A N 1
ATOM 1278 C CA . SER A 1 178 ? -10.219 -30.953 -9.781 1 44.25 178 SER A CA 1
ATOM 1279 C C . SER A 1 178 ? -9.453 -30.719 -8.484 1 44.25 178 SER A C 1
ATOM 1281 O O . SER A 1 178 ? -10.023 -30.828 -7.395 1 44.25 178 SER A O 1
ATOM 1283 N N . PRO A 1 179 ? -8.234 -31 -8.594 1 42.94 179 PRO A N 1
ATOM 1284 C CA . PRO A 1 179 ? -7.348 -30.781 -7.445 1 42.94 179 PRO A CA 1
ATOM 1285 C C . PRO A 1 179 ? -7.781 -29.609 -6.578 1 42.94 179 PRO A C 1
ATOM 1287 O O . PRO A 1 179 ? -7.809 -28.469 -7.051 1 42.94 179 PRO A O 1
ATOM 1290 N N . GLY A 1 180 ? -9.039 -29.531 -6.09 1 51.53 180 GLY A N 1
ATOM 1291 C CA . GLY A 1 180 ? -9.688 -28.75 -5.059 1 51.53 180 GLY A CA 1
ATOM 1292 C C . GLY A 1 180 ? -8.711 -27.922 -4.238 1 51.53 180 GLY A C 1
ATOM 1293 O O . GLY A 1 180 ? -9.117 -27.156 -3.365 1 51.53 180 GLY A O 1
ATOM 1294 N N . GLY A 1 181 ? -7.574 -28.156 -4.566 1 72.44 181 GLY A N 1
ATOM 1295 C CA . GLY A 1 181 ? -6.754 -27.703 -3.453 1 72.44 181 GLY A CA 1
ATOM 1296 C C . GLY A 1 181 ? -6.043 -26.391 -3.727 1 72.44 181 GLY A C 1
ATOM 1297 O O . GLY A 1 181 ? -5.543 -25.75 -2.805 1 72.44 181 GLY A O 1
ATOM 1298 N N . ILE A 1 182 ? -6.172 -26.062 -5.227 1 81.38 182 ILE A N 1
ATOM 1299 C CA . ILE A 1 182 ? -5.422 -24.828 -5.438 1 81.38 182 ILE A CA 1
ATOM 1300 C C . ILE A 1 182 ? -6.371 -23.625 -5.391 1 81.38 182 ILE A C 1
ATOM 1302 O O . ILE A 1 182 ? -7.121 -23.391 -6.34 1 81.38 182 ILE A O 1
ATOM 1306 N N . LEU A 1 183 ? -6.352 -22.922 -4.473 1 87.75 183 LEU A N 1
ATOM 1307 C CA . LEU A 1 183 ? -7.328 -21.875 -4.246 1 87.75 183 LEU A CA 1
ATOM 1308 C C . LEU A 1 183 ? -6.715 -20.5 -4.523 1 87.75 183 LEU A C 1
ATOM 1310 O O . LEU A 1 183 ? -7.363 -19.625 -5.113 1 87.75 183 LEU A O 1
ATOM 1314 N N . TYR A 1 184 ? -5.492 -20.422 -4.164 1 94.94 184 TYR A N 1
ATOM 1315 C CA . TYR A 1 184 ? -4.859 -19.109 -4.184 1 94.94 184 TYR A CA 1
ATOM 1316 C C . TYR A 1 184 ? -3.502 -19.172 -4.875 1 94.94 184 TYR A C 1
ATOM 1318 O O . TYR A 1 184 ? -2.922 -20.25 -5.023 1 94.94 184 TYR A O 1
ATOM 1326 N N . PRO A 1 185 ? -3.023 -17.984 -5.422 1 96.94 185 PRO A N 1
ATOM 1327 C CA . PRO A 1 185 ? -1.667 -17.969 -5.973 1 96.94 185 PRO A CA 1
ATOM 1328 C C . PRO A 1 185 ? -0.623 -18.469 -4.98 1 96.94 185 PRO A C 1
ATOM 1330 O O . PRO A 1 185 ? -0.71 -18.188 -3.785 1 96.94 185 PRO A O 1
ATOM 1333 N N . ARG A 1 186 ? 0.24 -19.328 -5.434 1 97.06 186 ARG A N 1
ATOM 1334 C CA . ARG A 1 186 ? 1.415 -19.75 -4.68 1 97.06 186 ARG A CA 1
ATOM 1335 C C . ARG A 1 186 ? 2.664 -19.016 -5.148 1 97.06 186 ARG A C 1
ATOM 1337 O O . ARG A 1 186 ? 2.959 -18.984 -6.344 1 97.06 186 ARG A O 1
ATOM 1344 N N . ALA A 1 187 ? 3.373 -18.469 -4.152 1 98.62 187 ALA A N 1
ATOM 1345 C CA . ALA A 1 187 ? 4.5 -17.609 -4.488 1 98.62 187 ALA A CA 1
ATOM 1346 C C . ALA A 1 187 ? 5.574 -18.375 -5.254 1 98.62 187 ALA A C 1
ATOM 1348 O O . ALA A 1 187 ? 6.301 -17.797 -6.062 1 98.62 187 ALA A O 1
ATOM 1349 N N . GLU A 1 188 ? 5.648 -19.703 -4.992 1 98.12 188 GLU A N 1
ATOM 1350 C CA . GLU A 1 188 ? 6.617 -20.5 -5.738 1 98.12 188 GLU A CA 1
ATOM 1351 C C . GLU A 1 188 ? 6.316 -20.484 -7.234 1 98.12 188 GLU A C 1
ATOM 1353 O O . GLU A 1 188 ? 7.227 -20.359 -8.055 1 98.12 188 GLU A O 1
ATOM 1358 N N . GLU A 1 189 ? 5.059 -20.625 -7.551 1 98.38 189 GLU A N 1
ATOM 1359 C CA . GLU A 1 189 ? 4.648 -20.562 -8.953 1 98.38 189 GLU A CA 1
ATOM 1360 C C . GLU A 1 189 ? 4.836 -19.172 -9.523 1 98.38 189 GLU A C 1
ATOM 1362 O O . GLU A 1 189 ? 5.285 -19.016 -10.656 1 98.38 189 GLU A O 1
ATOM 1367 N N . LEU A 1 190 ? 4.48 -18.188 -8.734 1 98.75 190 LEU A N 1
ATOM 1368 C CA . LEU A 1 190 ? 4.664 -16.797 -9.117 1 98.75 190 LEU A CA 1
ATOM 1369 C C . LEU A 1 190 ? 6.125 -16.516 -9.445 1 98.75 190 LEU A C 1
ATOM 1371 O O . LEU A 1 190 ? 6.426 -15.859 -10.445 1 98.75 190 LEU A O 1
ATOM 1375 N N . LEU A 1 191 ? 6.992 -17.016 -8.609 1 98.75 191 LEU A N 1
ATOM 1376 C CA . LEU A 1 191 ? 8.422 -16.828 -8.797 1 98.75 191 LEU A CA 1
ATOM 1377 C C . LEU A 1 191 ? 8.891 -17.453 -10.102 1 98.75 191 LEU A C 1
ATOM 1379 O O . LEU A 1 191 ? 9.641 -16.828 -10.859 1 98.75 191 LEU A O 1
ATOM 1383 N N . ARG A 1 192 ? 8.469 -18.672 -10.406 1 98.19 192 ARG A N 1
ATOM 1384 C CA . ARG A 1 192 ? 8.852 -19.344 -11.633 1 98.19 192 ARG A CA 1
ATOM 1385 C C . ARG A 1 192 ? 8.391 -18.562 -12.859 1 98.19 192 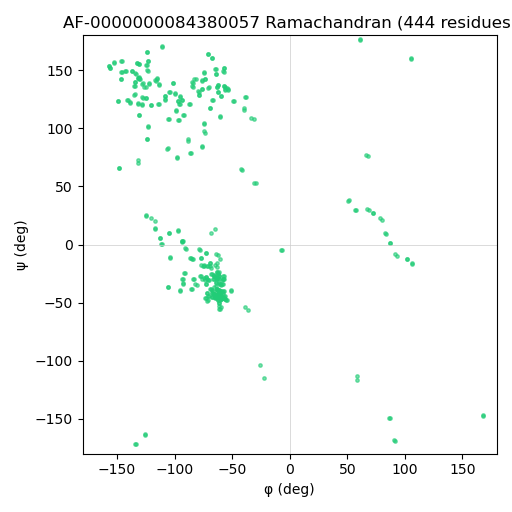ARG A C 1
ATOM 1387 O O . ARG A 1 192 ? 9.156 -18.359 -13.805 1 98.19 192 ARG A O 1
ATOM 1394 N N . LEU A 1 193 ? 7.148 -18.156 -12.812 1 98.62 193 LEU A N 1
ATOM 1395 C CA . LEU A 1 193 ? 6.617 -17.359 -13.914 1 98.62 193 LEU A CA 1
ATOM 1396 C C . LEU A 1 193 ? 7.383 -16.047 -14.055 1 98.62 193 LEU A C 1
ATOM 1398 O O . LEU A 1 193 ? 7.676 -15.617 -15.172 1 98.62 193 LEU A O 1
ATOM 1402 N N . GLY A 1 194 ? 7.664 -15.43 -12.914 1 98.62 194 GLY A N 1
ATOM 1403 C CA . GLY A 1 194 ? 8.383 -14.164 -12.906 1 98.62 194 GLY A CA 1
ATOM 1404 C C . GLY A 1 194 ? 9.789 -14.273 -13.469 1 98.62 194 GLY A C 1
ATOM 1405 O O . GLY A 1 194 ? 10.266 -13.367 -14.141 1 98.62 194 GLY A O 1
ATOM 1406 N N . LEU A 1 195 ? 10.492 -15.352 -13.164 1 97.56 195 LEU A N 1
ATOM 1407 C CA . LEU A 1 195 ? 11.828 -15.578 -13.695 1 97.56 195 LEU A CA 1
ATOM 1408 C C . LEU A 1 195 ? 11.805 -15.672 -15.219 1 97.56 195 LEU A C 1
ATOM 1410 O O . LEU A 1 195 ? 12.672 -15.117 -15.891 1 97.56 195 LEU A O 1
ATOM 1414 N N . ARG A 1 196 ? 10.82 -16.328 -15.734 1 97.69 196 ARG A N 1
ATOM 1415 C CA . ARG A 1 196 ? 10.664 -16.406 -17.188 1 97.69 196 ARG A CA 1
ATOM 1416 C C . ARG A 1 196 ? 10.375 -15.039 -17.781 1 97.69 196 ARG A C 1
ATOM 1418 O O . ARG A 1 196 ? 10.945 -14.672 -18.812 1 97.69 196 ARG A O 1
ATOM 1425 N N . ALA A 1 197 ? 9.484 -14.297 -17.156 1 98.06 197 ALA A N 1
ATOM 1426 C CA . ALA A 1 197 ? 9.172 -12.938 -17.594 1 98.06 197 ALA A CA 1
ATOM 1427 C C . ALA A 1 197 ? 10.422 -12.062 -17.594 1 98.06 197 ALA A C 1
ATOM 1429 O O . ALA A 1 197 ? 10.641 -11.273 -18.516 1 98.06 197 ALA A O 1
ATOM 1430 N N . LEU A 1 198 ? 11.188 -12.242 -16.562 1 97.44 198 LEU A N 1
ATOM 1431 C CA . LEU A 1 198 ? 12.438 -11.492 -16.422 1 97.44 198 LEU A CA 1
ATOM 1432 C C . LEU A 1 198 ? 13.391 -11.805 -17.562 1 97.44 198 LEU A C 1
ATOM 1434 O O . LEU A 1 198 ? 13.992 -10.898 -18.141 1 97.44 198 LEU A O 1
ATOM 1438 N N . GLU A 1 199 ? 13.469 -13.039 -17.922 1 96.31 199 GLU A N 1
ATOM 1439 C CA . GLU A 1 199 ? 14.312 -13.477 -19.031 1 96.31 199 GLU A CA 1
ATOM 1440 C C . GLU A 1 199 ? 13.852 -12.859 -20.344 1 96.31 199 GLU A C 1
ATOM 1442 O O . GLU A 1 199 ? 14.656 -12.633 -21.25 1 96.31 199 GLU A O 1
ATOM 1447 N N . ASN A 1 200 ? 12.602 -12.578 -20.453 1 96.88 200 ASN A N 1
ATOM 1448 C CA . ASN A 1 200 ? 12.016 -12.016 -21.672 1 96.88 200 ASN A CA 1
ATOM 1449 C C . ASN A 1 200 ? 11.969 -10.484 -21.609 1 96.88 200 ASN A C 1
ATOM 1451 O O . ASN A 1 200 ? 11.352 -9.844 -22.469 1 96.88 200 ASN A O 1
ATOM 1455 N N . GLY A 1 201 ? 12.453 -9.875 -20.578 1 97.12 201 GLY A N 1
ATOM 1456 C CA . GLY A 1 201 ? 12.555 -8.43 -20.453 1 97.12 201 GLY A CA 1
ATOM 1457 C C . GLY A 1 201 ? 11.25 -7.781 -20.047 1 97.12 201 GLY A C 1
ATOM 1458 O O . GLY A 1 201 ? 11.039 -6.59 -20.281 1 97.12 201 GLY A O 1
ATOM 1459 N N . GLN A 1 202 ? 10.391 -8.539 -19.469 1 97.5 202 GLN A N 1
ATOM 1460 C CA . GLN A 1 202 ? 9.078 -8.008 -19.078 1 97.5 202 GLN A CA 1
ATOM 1461 C C . GLN A 1 202 ? 9.133 -7.355 -17.703 1 97.5 202 GLN A C 1
ATOM 1463 O O . GLN A 1 202 ? 8.719 -7.957 -16.703 1 97.5 202 GLN A O 1
ATOM 1468 N N . THR A 1 203 ? 9.648 -6.113 -17.641 1 98.5 203 THR A N 1
ATOM 1469 C CA . THR A 1 203 ? 9.773 -5.328 -16.406 1 98.5 203 THR A CA 1
ATOM 1470 C C . THR A 1 203 ? 9.047 -3.994 -16.547 1 98.5 203 THR A C 1
ATOM 1472 O O . THR A 1 203 ? 8.703 -3.58 -17.656 1 98.5 203 THR A O 1
ATOM 1475 N N . VAL A 1 204 ? 8.703 -3.441 -15.438 1 98.12 204 VAL A N 1
ATOM 1476 C CA . VAL A 1 204 ? 8.086 -2.121 -15.406 1 98.12 204 VAL A CA 1
ATOM 1477 C C . VAL A 1 204 ? 8.805 -1.24 -14.383 1 98.12 204 VAL A C 1
ATOM 1479 O O . VAL A 1 204 ? 9.273 -1.729 -13.352 1 98.12 204 VAL A O 1
ATOM 1482 N N . ALA A 1 205 ? 8.93 0.056 -14.695 1 97.12 205 ALA A N 1
ATOM 1483 C CA . ALA A 1 205 ? 9.43 0.991 -13.695 1 97.12 205 ALA A CA 1
ATOM 1484 C C . ALA A 1 205 ? 8.492 1.066 -12.492 1 97.12 205 ALA A C 1
ATOM 1486 O O . ALA A 1 205 ? 7.27 1.092 -12.656 1 97.12 205 ALA A O 1
ATOM 1487 N N . PRO A 1 206 ? 9.055 1.084 -11.25 1 97 206 PRO A N 1
ATOM 1488 C CA . PRO A 1 206 ? 8.203 1.08 -10.062 1 97 206 PRO A CA 1
ATOM 1489 C C . PRO A 1 206 ? 7.121 2.156 -10.109 1 97 206 PRO A C 1
ATOM 1491 O O . PRO A 1 206 ? 5.969 1.894 -9.75 1 97 206 PRO A O 1
ATOM 1494 N N . GLU A 1 207 ? 7.398 3.352 -10.586 1 94.25 207 GLU A N 1
ATOM 1495 C CA . GLU A 1 207 ? 6.465 4.473 -10.57 1 94.25 207 GLU A CA 1
ATOM 1496 C C . GLU A 1 207 ? 5.426 4.344 -11.68 1 94.25 207 GLU A C 1
ATOM 1498 O O . GLU A 1 207 ? 4.461 5.105 -11.727 1 94.25 207 GLU A O 1
ATOM 1503 N N . ARG A 1 208 ? 5.547 3.346 -12.539 1 94.69 208 ARG A N 1
ATOM 1504 C CA . ARG A 1 208 ? 4.637 3.17 -13.664 1 94.69 208 ARG A CA 1
ATOM 1505 C C . ARG A 1 208 ? 3.762 1.935 -13.477 1 94.69 208 ARG A C 1
ATOM 1507 O O . ARG A 1 208 ? 2.93 1.619 -14.328 1 94.69 208 ARG A O 1
ATOM 1514 N N . LEU A 1 209 ? 3.969 1.281 -12.375 1 96.44 209 LEU A N 1
ATOM 1515 C CA . LEU A 1 209 ? 3.188 0.081 -12.102 1 96.44 209 LEU A CA 1
ATOM 1516 C C . LEU A 1 209 ? 1.706 0.415 -11.969 1 96.44 209 LEU A C 1
ATOM 1518 O O . LEU A 1 209 ? 1.343 1.401 -11.328 1 96.44 209 LEU A O 1
ATOM 1522 N N . GLU A 1 210 ? 0.891 -0.395 -12.594 1 90.94 210 GLU A N 1
ATOM 1523 C CA . GLU A 1 210 ? -0.562 -0.319 -12.477 1 90.94 210 GLU A CA 1
ATOM 1524 C C . GLU A 1 210 ? -1.164 -1.688 -12.172 1 90.94 210 GLU A C 1
ATOM 1526 O O . GLU A 1 210 ? -1.131 -2.588 -13.016 1 90.94 210 GLU A O 1
ATOM 1531 N N . PRO A 1 211 ? -1.669 -1.762 -10.953 1 90.88 211 PRO A N 1
ATOM 1532 C CA . PRO A 1 211 ? -2.322 -3.045 -10.688 1 90.88 211 PRO A CA 1
ATOM 1533 C C . PRO A 1 211 ? -3.436 -3.363 -11.68 1 90.88 211 PRO A C 1
ATOM 1535 O O . PRO A 1 211 ? -4.004 -2.453 -12.289 1 90.88 211 PRO A O 1
ATOM 1538 N N . ALA A 1 212 ? -3.682 -4.617 -11.898 1 89.69 212 ALA A N 1
ATOM 1539 C CA . ALA A 1 212 ? -4.695 -5.066 -12.852 1 89.69 212 ALA A CA 1
ATOM 1540 C C . ALA A 1 212 ? -6.098 -4.902 -12.273 1 89.69 212 ALA A C 1
ATOM 1542 O O . ALA A 1 212 ? -6.719 -5.879 -11.844 1 89.69 212 ALA A O 1
ATOM 1543 N N . TYR A 1 213 ? -6.66 -3.695 -12.391 1 85.44 213 TYR A N 1
ATOM 1544 C CA . TYR A 1 213 ? -8.008 -3.402 -11.922 1 85.44 213 TYR A CA 1
ATOM 1545 C C . TYR A 1 213 ? -9.039 -3.707 -13 1 85.44 213 TYR A C 1
ATOM 1547 O O . TYR A 1 213 ? -9.383 -2.838 -13.797 1 85.44 213 TYR A O 1
ATOM 1555 N N . LEU A 1 214 ? -9.516 -4.848 -13 1 82.19 214 LEU A N 1
ATOM 1556 C CA . LEU A 1 214 ? -10.445 -5.258 -14.039 1 82.19 214 LEU A CA 1
ATOM 1557 C C . LEU A 1 214 ? -11.828 -4.656 -13.805 1 82.19 214 LEU A C 1
ATOM 1559 O O . LEU A 1 214 ? -12.609 -4.484 -14.742 1 82.19 214 LEU A O 1
ATOM 1563 N N . ARG A 1 215 ? -12.211 -4.414 -12.586 1 71.88 215 ARG A N 1
ATOM 1564 C CA . ARG A 1 215 ? -13.508 -3.816 -12.305 1 71.88 215 ARG A CA 1
ATOM 1565 C C . ARG A 1 215 ? -13.531 -2.348 -12.711 1 71.88 215 ARG A C 1
ATOM 1567 O O . ARG A 1 215 ? -14.523 -1.873 -13.281 1 71.88 215 ARG A O 1
ATOM 1574 N N . GLU A 1 216 ? -12.641 -1.555 -12.391 1 60.81 216 GLU A N 1
ATOM 1575 C CA . GLU A 1 216 ? -12.633 -0.134 -12.727 1 60.81 216 GLU A CA 1
ATOM 1576 C C . GLU A 1 216 ? -12.531 0.077 -14.234 1 60.81 216 GLU A C 1
ATOM 1578 O O . GLU A 1 216 ? -13.016 1.081 -14.758 1 60.81 216 GLU A O 1
ATOM 1583 N N . GLN A 1 217 ? -11.945 -0.839 -14.914 1 53.69 217 GLN A N 1
ATOM 1584 C CA . GLN A 1 217 ? -11.828 -0.709 -16.359 1 53.69 217 GLN A CA 1
ATOM 1585 C C . GLN A 1 217 ? -13.18 -0.901 -17.047 1 53.69 217 GLN A C 1
ATOM 1587 O O . GLN A 1 217 ? -13.383 -0.454 -18.172 1 53.69 217 GLN A O 1
ATOM 1592 N N . VAL A 1 218 ? -14.109 -1.478 -16.391 1 43.09 218 VAL A N 1
ATOM 1593 C CA . VAL A 1 218 ? -15.43 -1.65 -16.984 1 43.09 218 VAL A CA 1
ATOM 1594 C C . VAL A 1 218 ? -16.234 -0.366 -16.812 1 43.09 218 VAL A C 1
ATOM 1596 O O . VAL A 1 218 ? -17.125 -0.072 -17.625 1 43.09 218 VAL A O 1
ATOM 1599 N N . ALA A 1 219 ? -16.125 0.458 -15.711 1 44.88 219 ALA A N 1
ATOM 1600 C CA . ALA A 1 219 ? -17.016 1.604 -15.523 1 44.88 219 ALA A CA 1
ATOM 1601 C C . ALA A 1 219 ? -16.797 2.652 -16.609 1 44.88 219 ALA A C 1
ATOM 1603 O O . ALA A 1 219 ? -17.516 3.652 -16.672 1 44.88 219 ALA A O 1
ATOM 1604 N N . THR A 1 220 ? -15.719 2.635 -17.312 1 40.81 220 THR A N 1
ATOM 1605 C CA . THR A 1 220 ? -15.742 3.658 -18.359 1 40.81 220 THR A CA 1
ATOM 1606 C C . THR A 1 220 ? -16.688 3.256 -19.484 1 40.81 220 THR A C 1
ATOM 1608 O O . THR A 1 220 ? -16.5 2.217 -20.125 1 40.81 220 THR A O 1
ATOM 1611 N N . PRO A 1 221 ? -17.906 3.725 -19.469 1 40.22 221 PRO A N 1
ATOM 1612 C CA . PRO A 1 221 ? -18.812 3.432 -20.594 1 40.22 221 PRO A CA 1
ATOM 1613 C C . PRO A 1 221 ? -18.109 3.449 -21.938 1 40.22 221 PRO A C 1
ATOM 1615 O O . PRO A 1 221 ? -17.141 4.188 -22.125 1 40.22 221 PRO A O 1
ATOM 1618 N N . PRO A 1 222 ? -18.312 2.348 -22.641 1 34.44 222 PRO A N 1
ATOM 1619 C CA . PRO A 1 222 ? -17.844 2.514 -24.016 1 34.44 222 PRO A CA 1
ATOM 1620 C C . PRO A 1 222 ? -18.156 3.893 -24.594 1 34.44 222 PRO A C 1
ATOM 1622 O O . PRO A 1 222 ? -19.172 4.496 -24.234 1 34.44 222 PRO A O 1
ATOM 1625 N N . ALA A 1 223 ? -17.031 4.555 -24.859 1 36.94 223 ALA A N 1
ATOM 1626 C CA . ALA A 1 223 ? -17.266 5.754 -25.672 1 36.94 223 ALA A CA 1
ATOM 1627 C C . ALA A 1 223 ? -18.281 5.484 -26.766 1 36.94 223 ALA A C 1
ATOM 1629 O O . ALA A 1 223 ? -18 4.777 -27.734 1 36.94 223 ALA A O 1
ATOM 1630 N N . GLY A 1 224 ? -19.406 5.219 -26.172 1 28.47 224 GLY A N 1
ATOM 1631 C CA . GLY A 1 224 ? -20.391 5.41 -27.219 1 28.47 224 GLY A CA 1
ATOM 1632 C C . GLY A 1 224 ? -20.609 6.867 -27.578 1 28.47 224 GLY A C 1
ATOM 1633 O O . GLY A 1 224 ? -20.297 7.758 -26.797 1 28.47 224 GLY A O 1
ATOM 1634 N N . MET B 1 1 ? 21.562 15.32 6.141 1 91.94 1 MET B N 1
ATOM 1635 C CA . MET B 1 1 ? 20.641 14.195 6.223 1 91.94 1 MET B CA 1
ATOM 1636 C C . MET B 1 1 ? 19.547 14.312 5.16 1 91.94 1 MET B C 1
ATOM 1638 O O . MET B 1 1 ? 19.047 15.406 4.895 1 91.94 1 MET B O 1
ATOM 1642 N N . ASN B 1 2 ? 19.359 13.305 4.406 1 98.19 2 ASN B N 1
ATOM 1643 C CA . ASN B 1 2 ? 18.281 13.234 3.428 1 98.19 2 ASN B CA 1
ATOM 1644 C C . ASN B 1 2 ? 17.031 12.594 4.016 1 98.19 2 ASN B C 1
ATOM 1646 O O . ASN B 1 2 ? 17.031 11.398 4.316 1 98.19 2 ASN B O 1
ATOM 1650 N N . VAL B 1 3 ? 16.016 13.445 4.168 1 98.69 3 VAL B N 1
ATOM 1651 C CA . VAL B 1 3 ? 14.805 12.969 4.84 1 98.69 3 VAL B CA 1
ATOM 1652 C C . VAL B 1 3 ? 13.594 13.203 3.943 1 98.69 3 VAL B C 1
ATOM 1654 O O . VAL B 1 3 ? 13.375 14.312 3.453 1 98.69 3 VAL B O 1
ATOM 1657 N N . LEU B 1 4 ? 12.836 12.133 3.697 1 98.88 4 LEU B N 1
ATOM 1658 C CA . LEU B 1 4 ? 11.617 12.164 2.891 1 98.88 4 LEU B CA 1
ATOM 1659 C C . LEU B 1 4 ? 10.375 12.094 3.775 1 98.88 4 LEU B C 1
ATOM 1661 O O . LEU B 1 4 ? 10.328 11.297 4.715 1 98.88 4 LEU B O 1
ATOM 1665 N N . ALA B 1 5 ? 9.422 12.953 3.572 1 98.94 5 ALA B N 1
ATOM 1666 C CA . ALA B 1 5 ? 8.125 12.891 4.23 1 98.94 5 ALA B CA 1
ATOM 1667 C C . ALA B 1 5 ? 7.012 12.602 3.227 1 98.94 5 ALA B C 1
ATOM 1669 O O . ALA B 1 5 ? 7.02 13.133 2.115 1 98.94 5 ALA B O 1
ATOM 1670 N N . LEU B 1 6 ? 6.043 11.711 3.568 1 98.88 6 LEU B N 1
ATOM 1671 C CA . LEU B 1 6 ? 4.938 11.391 2.672 1 98.88 6 LEU B CA 1
ATOM 1672 C C . LEU B 1 6 ? 3.666 11.102 3.459 1 98.88 6 LEU B C 1
ATOM 1674 O O . LEU B 1 6 ? 3.723 10.555 4.562 1 98.88 6 LEU B O 1
ATOM 1678 N N . ASP B 1 7 ? 2.51 11.523 2.957 1 98.62 7 ASP B N 1
ATOM 1679 C CA . ASP B 1 7 ? 1.197 11.305 3.559 1 98.62 7 ASP B CA 1
ATOM 1680 C C . ASP B 1 7 ? 0.112 11.203 2.49 1 98.62 7 ASP B C 1
ATOM 1682 O O . ASP B 1 7 ? 0.002 12.078 1.627 1 98.62 7 ASP B O 1
ATOM 1686 N N . THR B 1 8 ? -0.609 10.094 2.508 1 97.5 8 THR B N 1
ATOM 1687 C CA . THR B 1 8 ? -1.758 9.914 1.627 1 97.5 8 THR B CA 1
ATOM 1688 C C . THR B 1 8 ? -3.01 9.578 2.432 1 97.5 8 THR B C 1
ATOM 1690 O O . THR B 1 8 ? -3.908 8.898 1.935 1 97.5 8 THR B O 1
ATOM 1693 N N . SER B 1 9 ? -3.031 9.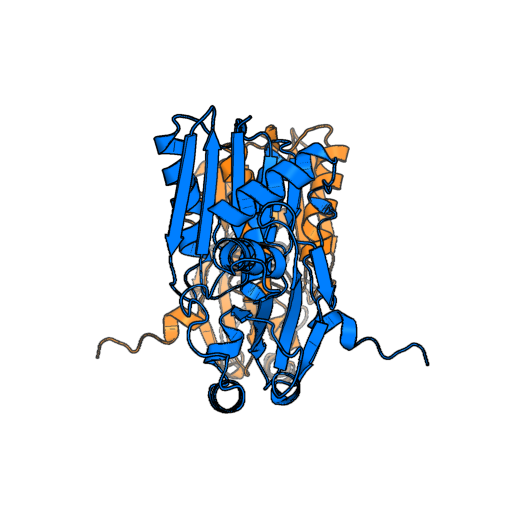992 3.711 1 96.06 9 SER B N 1
ATOM 1694 C CA . SER B 1 9 ? -4.086 9.586 4.633 1 96.06 9 SER B CA 1
ATOM 1695 C C . SER B 1 9 ? -5.371 10.367 4.387 1 96.06 9 SER B C 1
ATOM 1697 O O . SER B 1 9 ? -6.426 10.031 4.93 1 96.06 9 SER B O 1
ATOM 1699 N N . THR B 1 10 ? -5.34 11.43 3.584 1 95.06 10 THR B N 1
ATOM 1700 C CA . THR B 1 10 ? -6.484 12.289 3.307 1 95.06 10 THR B CA 1
ATOM 1701 C C . THR B 1 10 ? -6.727 12.398 1.804 1 95.06 10 THR B C 1
ATOM 1703 O O . THR B 1 10 ? -6.266 11.555 1.031 1 95.06 10 THR B O 1
ATOM 1706 N N . LEU B 1 11 ? -7.516 13.414 1.378 1 93.94 11 LEU B N 1
ATOM 1707 C CA . LEU B 1 11 ? -7.762 13.617 -0.045 1 93.94 11 LEU B CA 1
ATOM 1708 C C . LEU B 1 11 ? -6.523 14.18 -0.737 1 93.94 11 LEU B C 1
ATOM 1710 O O . LEU B 1 11 ? -6.453 14.211 -1.968 1 93.94 11 LEU B O 1
ATOM 1714 N N . ALA B 1 12 ? -5.535 14.531 0.008 1 95.38 12 ALA B N 1
ATOM 1715 C CA . ALA B 1 12 ? -4.305 15.094 -0.542 1 95.38 12 ALA B CA 1
ATOM 1716 C C . ALA B 1 12 ? -3.199 14.039 -0.604 1 95.38 12 ALA B C 1
ATOM 1718 O O . ALA B 1 12 ? -3.088 13.195 0.288 1 95.38 12 ALA B O 1
ATOM 1719 N N . CYS B 1 13 ? -2.461 14.031 -1.641 1 97.81 13 CYS B N 1
ATOM 1720 C CA . CYS B 1 13 ? -1.158 13.383 -1.742 1 97.81 13 CYS B CA 1
ATOM 1721 C C . CYS B 1 13 ? -0.03 14.391 -1.562 1 97.81 13 CYS B C 1
ATOM 1723 O O . CYS B 1 13 ? 0.088 15.344 -2.336 1 97.81 13 CYS B O 1
ATOM 1725 N N . THR B 1 14 ? 0.726 14.242 -0.528 1 98.31 14 THR B N 1
ATOM 1726 C CA . THR B 1 14 ? 1.737 15.258 -0.246 1 98.31 14 THR B CA 1
ATOM 1727 C C . THR B 1 14 ? 3.068 14.602 0.114 1 98.31 14 THR B C 1
ATOM 1729 O O . THR B 1 14 ? 3.1 13.578 0.793 1 98.31 14 THR B O 1
ATOM 1732 N N . VAL B 1 15 ? 4.203 15.133 -0.449 1 98.88 15 VAL B N 1
ATOM 1733 C CA . VAL B 1 15 ? 5.555 14.664 -0.172 1 98.88 15 VAL B CA 1
ATOM 1734 C C . VAL B 1 15 ? 6.492 15.852 0.006 1 98.88 15 VAL B C 1
ATOM 1736 O O . VAL B 1 15 ? 6.262 16.922 -0.561 1 98.88 15 VAL B O 1
ATOM 1739 N N . ALA B 1 16 ? 7.492 15.734 0.802 1 98.88 16 ALA B N 1
ATOM 1740 C CA . ALA B 1 16 ? 8.555 16.719 0.986 1 98.88 16 ALA B CA 1
ATOM 1741 C C . ALA B 1 16 ? 9.906 16.031 1.187 1 98.88 16 ALA B C 1
ATOM 1743 O O . ALA B 1 16 ? 9.977 14.922 1.704 1 98.88 16 ALA B O 1
ATOM 1744 N N . LEU B 1 17 ? 10.953 16.656 0.761 1 98.88 17 LEU B N 1
ATOM 1745 C CA . LEU B 1 17 ? 12.312 16.156 0.868 1 98.88 17 LEU B CA 1
ATOM 1746 C C . LEU B 1 17 ? 13.242 17.234 1.436 1 98.88 17 LEU B C 1
ATOM 1748 O O . LEU B 1 17 ? 13.25 18.375 0.968 1 98.88 17 LEU B O 1
ATOM 1752 N N . GLN B 1 18 ? 13.828 16.906 2.498 1 98.44 18 GLN B N 1
ATOM 1753 C CA . GLN B 1 18 ? 14.953 17.688 2.984 1 98.44 18 GLN B CA 1
ATOM 1754 C C . GLN B 1 18 ? 16.281 17.078 2.531 1 98.44 18 GLN B C 1
ATOM 1756 O O . GLN B 1 18 ? 16.562 15.914 2.816 1 98.44 18 GLN B O 1
ATOM 1761 N N . SER B 1 19 ? 17.016 17.734 1.868 1 96.81 19 SER B N 1
ATOM 1762 C CA . SER B 1 19 ? 18.375 17.375 1.454 1 96.81 19 SER B CA 1
ATOM 1763 C C . SER B 1 19 ? 19.312 18.578 1.553 1 96.81 19 SER B C 1
ATOM 1765 O O . SER B 1 19 ? 19.016 19.641 1.01 1 96.81 19 SER B O 1
ATOM 1767 N N . ASP B 1 20 ? 20.406 18.312 2.408 1 89 20 ASP B N 1
ATOM 1768 C CA . ASP B 1 20 ? 21.328 19.406 2.725 1 89 20 ASP B CA 1
ATOM 1769 C C . ASP B 1 20 ? 20.578 20.562 3.375 1 89 20 ASP B C 1
ATOM 1771 O O . ASP B 1 20 ? 19.891 20.391 4.387 1 89 20 ASP B O 1
ATOM 1775 N N . ASP B 1 21 ? 20.438 21.75 2.92 1 85.69 21 ASP B N 1
ATOM 1776 C CA . ASP B 1 21 ? 19.812 22.891 3.58 1 85.69 21 ASP B CA 1
ATOM 1777 C C . ASP B 1 21 ? 18.578 23.359 2.805 1 85.69 21 ASP B C 1
ATOM 1779 O O . ASP B 1 21 ? 18.109 24.484 3.016 1 85.69 21 ASP B O 1
ATOM 1783 N N . ALA B 1 22 ? 18.125 22.406 2.008 1 96 22 ALA B N 1
ATOM 1784 C CA . ALA B 1 22 ? 16.984 22.812 1.202 1 96 22 ALA B CA 1
ATOM 1785 C C . ALA B 1 22 ? 15.805 21.859 1.395 1 96 22 ALA B C 1
ATOM 1787 O O . ALA B 1 22 ? 15.992 20.656 1.492 1 96 22 ALA B O 1
ATOM 1788 N N . MET B 1 23 ? 14.648 22.422 1.551 1 97.62 23 MET B N 1
ATOM 1789 C CA . MET B 1 23 ? 13.406 21.672 1.606 1 97.62 23 MET B CA 1
ATOM 1790 C C . MET B 1 23 ? 12.578 21.891 0.343 1 97.62 23 MET B C 1
ATOM 1792 O O . MET B 1 23 ? 12.422 23.016 -0.112 1 97.62 23 MET B O 1
ATOM 1796 N N . ARG B 1 24 ? 12.172 20.812 -0.295 1 98.12 24 ARG B N 1
ATOM 1797 C CA . ARG B 1 24 ? 11.273 20.812 -1.448 1 98.12 24 ARG B CA 1
ATOM 1798 C C . ARG B 1 24 ? 10.047 19.953 -1.188 1 98.12 24 ARG B C 1
ATOM 1800 O O . ARG B 1 24 ? 10.102 19.016 -0.399 1 98.12 24 ARG B O 1
ATOM 1807 N N . SER B 1 25 ? 8.914 20.359 -1.824 1 98.62 25 SER B N 1
ATOM 1808 C CA . SER B 1 25 ? 7.699 19.594 -1.565 1 98.62 25 SER B CA 1
ATOM 1809 C C . SER B 1 25 ? 6.812 19.531 -2.803 1 98.62 25 SER B C 1
ATOM 1811 O O . SER B 1 25 ? 7.035 20.266 -3.771 1 98.62 25 SER B O 1
ATOM 1813 N N . ARG B 1 26 ? 5.938 18.562 -2.898 1 98.44 26 ARG B N 1
ATOM 1814 C CA . ARG B 1 26 ? 4.832 18.406 -3.834 1 98.44 26 ARG B CA 1
ATOM 1815 C C . ARG B 1 26 ? 3.523 18.125 -3.098 1 98.44 26 ARG B C 1
ATOM 1817 O O . ARG B 1 26 ? 3.51 17.422 -2.094 1 98.44 26 ARG B O 1
ATOM 1824 N N . HIS B 1 27 ? 2.496 18.766 -3.574 1 97.5 27 HIS B N 1
ATOM 1825 C CA . HIS B 1 27 ? 1.169 18.609 -2.99 1 97.5 27 HIS B CA 1
ATOM 1826 C C . HIS B 1 27 ? 0.093 18.578 -4.07 1 97.5 27 HIS B C 1
ATOM 1828 O O . HIS B 1 27 ? 0.058 19.438 -4.953 1 97.5 27 HIS B O 1
ATOM 1834 N N . ALA B 1 28 ? -0.676 17.516 -4.047 1 96.69 28 ALA B N 1
ATOM 1835 C CA . ALA B 1 28 ? -1.778 17.391 -4.996 1 96.69 28 ALA B CA 1
ATOM 1836 C C . ALA B 1 28 ? -3.049 16.922 -4.297 1 96.69 28 ALA B C 1
ATOM 1838 O O . ALA B 1 28 ? -3.014 15.977 -3.494 1 96.69 28 ALA B O 1
ATOM 1839 N N . GLU B 1 29 ? -4.133 17.562 -4.469 1 93.62 29 GLU B N 1
ATOM 1840 C CA . GLU B 1 29 ? -5.449 17.141 -3.992 1 93.62 29 GLU B CA 1
ATOM 1841 C C . GLU B 1 29 ? -6.242 16.453 -5.102 1 93.62 29 GLU B C 1
ATOM 1843 O O . GLU B 1 29 ? -7.07 17.094 -5.758 1 93.62 29 GLU B O 1
ATOM 1848 N N . ARG B 1 30 ? -5.891 15.289 -5.395 1 88.19 30 ARG B N 1
ATOM 1849 C CA . ARG B 1 30 ? -6.508 14.445 -6.414 1 88.19 30 ARG B CA 1
ATOM 1850 C C . ARG B 1 30 ? -6.965 13.117 -5.82 1 88.19 30 ARG B C 1
ATOM 1852 O O . ARG B 1 30 ? -6.242 12.117 -5.883 1 88.19 30 ARG B O 1
ATOM 1859 N N . PRO B 1 31 ? -8.195 13.156 -5.383 1 80.44 31 PRO B N 1
ATOM 1860 C CA . PRO B 1 31 ? -8.695 11.938 -4.742 1 80.44 31 PRO B CA 1
ATOM 1861 C C . PRO B 1 31 ? -8.609 10.711 -5.648 1 80.44 31 PRO B C 1
ATOM 1863 O O . PRO B 1 31 ? -8.742 10.828 -6.867 1 80.44 31 PRO B O 1
ATOM 1866 N N . ARG B 1 32 ? -8.195 9.555 -5.246 1 81.56 32 ARG B N 1
ATOM 1867 C CA . ARG B 1 32 ? -8.211 8.234 -5.875 1 81.56 32 ARG B CA 1
ATOM 1868 C C . ARG B 1 32 ? -7.02 8.062 -6.816 1 81.56 32 ARG B C 1
ATOM 1870 O O . ARG B 1 32 ? -6.949 7.086 -7.562 1 81.56 32 ARG B O 1
ATOM 1877 N N . GLU B 1 33 ? -6.113 9.055 -6.719 1 88.44 33 GLU B N 1
ATOM 1878 C CA . GLU B 1 33 ? -4.969 8.961 -7.617 1 88.44 33 GLU B CA 1
ATOM 1879 C C . GLU B 1 33 ? -3.666 8.805 -6.84 1 88.44 33 GLU B C 1
ATOM 1881 O O . GLU B 1 33 ? -2.578 8.961 -7.402 1 88.44 33 GLU B O 1
ATOM 1886 N N . HIS B 1 34 ? -3.74 8.523 -5.609 1 92.69 34 HIS B N 1
ATOM 1887 C CA . HIS B 1 34 ? -2.561 8.523 -4.75 1 92.69 34 HIS B CA 1
ATOM 1888 C C . HIS B 1 34 ? -1.553 7.473 -5.199 1 92.69 34 HIS B C 1
ATOM 1890 O O . HIS B 1 34 ? -0.347 7.73 -5.227 1 92.69 34 HIS B O 1
ATOM 1896 N N . THR B 1 35 ? -2.031 6.34 -5.625 1 89.19 35 THR B N 1
ATOM 1897 C CA . THR B 1 35 ? -1.147 5.258 -6.047 1 89.19 35 THR B CA 1
ATOM 1898 C C . THR B 1 35 ? -0.341 5.664 -7.277 1 89.19 35 THR B C 1
ATOM 1900 O O . THR B 1 35 ? 0.816 5.27 -7.426 1 89.19 35 THR B O 1
ATOM 1903 N N . ARG B 1 36 ? -0.939 6.441 -8.055 1 91.25 36 ARG B N 1
ATOM 1904 C CA . ARG B 1 36 ? -0.299 6.879 -9.289 1 91.25 36 ARG B CA 1
ATOM 1905 C C . ARG B 1 36 ? 0.623 8.07 -9.031 1 91.25 36 ARG B C 1
ATOM 1907 O O . ARG B 1 36 ? 1.65 8.211 -9.703 1 91.25 36 ARG B O 1
ATOM 1914 N N . LEU B 1 37 ? 0.337 8.852 -8.102 1 95.56 37 LEU B N 1
ATOM 1915 C CA . LEU B 1 37 ? 1.002 10.141 -7.918 1 95.56 37 LEU B CA 1
ATOM 1916 C C . LEU B 1 37 ? 2.188 10.008 -6.969 1 95.56 37 LEU B C 1
ATOM 1918 O O . LEU B 1 37 ? 3.197 10.695 -7.133 1 95.56 37 LEU B O 1
ATOM 1922 N N . LEU B 1 38 ? 2.1 9.164 -6 1 97.75 38 LEU B N 1
ATOM 1923 C CA . LEU B 1 38 ? 3 9.195 -4.855 1 97.75 38 LEU B CA 1
ATOM 1924 C C . LEU B 1 38 ? 4.449 9.008 -5.293 1 97.75 38 LEU B C 1
ATOM 1926 O O . LEU B 1 38 ? 5.297 9.867 -5.043 1 97.75 38 LEU B O 1
ATOM 1930 N N . LEU B 1 39 ? 4.77 7.98 -6.012 1 97.38 39 LEU B N 1
ATOM 1931 C CA . LEU B 1 39 ? 6.152 7.672 -6.355 1 97.38 39 LEU B CA 1
ATOM 1932 C C . LEU B 1 39 ? 6.695 8.664 -7.379 1 97.38 39 LEU B C 1
ATOM 1934 O O . LEU B 1 39 ? 7.828 9.141 -7.25 1 97.38 39 LEU B O 1
ATOM 1938 N N . PRO B 1 40 ? 5.891 9.047 -8.414 1 97.19 40 PRO B N 1
ATOM 1939 C CA . PRO B 1 40 ? 6.379 10.086 -9.328 1 97.19 40 PRO B CA 1
ATOM 1940 C C . PRO B 1 40 ? 6.719 11.391 -8.602 1 97.19 40 PRO B C 1
ATOM 1942 O O . PRO B 1 40 ? 7.715 12.031 -8.93 1 97.19 40 PRO B O 1
ATOM 1945 N N . MET B 1 41 ? 5.918 11.773 -7.656 1 98.25 41 MET B N 1
ATOM 1946 C CA . MET B 1 41 ? 6.191 12.977 -6.871 1 98.25 41 MET B CA 1
ATOM 1947 C C . MET B 1 41 ? 7.496 12.836 -6.098 1 98.25 41 MET B C 1
ATOM 1949 O O . MET B 1 41 ? 8.289 13.773 -6.043 1 98.25 41 MET B O 1
ATOM 1953 N N . ILE B 1 42 ? 7.723 11.68 -5.5 1 98.44 42 ILE B N 1
ATOM 1954 C CA . ILE B 1 42 ? 8.961 11.422 -4.766 1 98.44 42 ILE B CA 1
ATOM 1955 C C . ILE B 1 42 ? 10.148 11.484 -5.723 1 98.44 42 ILE B C 1
ATOM 1957 O O . ILE B 1 42 ? 11.164 12.109 -5.422 1 98.44 42 ILE B O 1
ATOM 1961 N N . GLN B 1 43 ? 9.969 10.867 -6.848 1 97.06 43 GLN B N 1
ATOM 1962 C CA . GLN B 1 43 ? 11.031 10.836 -7.848 1 97.06 43 GLN B CA 1
ATOM 1963 C C . GLN B 1 43 ? 11.422 12.242 -8.289 1 97.06 43 GLN B C 1
ATOM 1965 O O . GLN B 1 43 ? 12.609 12.539 -8.445 1 97.06 43 GLN B O 1
ATOM 1970 N N . GLU B 1 44 ? 10.445 13.047 -8.523 1 97.75 44 GLU B N 1
ATOM 1971 C CA . GLU B 1 44 ? 10.695 14.43 -8.922 1 97.75 44 GLU B CA 1
ATOM 1972 C C . GLU B 1 44 ? 11.547 15.156 -7.887 1 97.75 44 GLU B C 1
ATOM 1974 O O . GLU B 1 44 ? 12.508 15.844 -8.234 1 97.75 44 GLU B O 1
ATOM 1979 N N . LEU B 1 45 ? 11.195 15 -6.652 1 98.38 45 LEU B N 1
ATOM 1980 C CA . LEU B 1 45 ? 11.922 15.672 -5.582 1 98.38 45 LEU B CA 1
ATOM 1981 C C . LEU B 1 45 ? 13.359 15.172 -5.508 1 98.38 45 LEU B C 1
ATOM 1983 O O . LEU B 1 45 ? 14.289 15.969 -5.344 1 98.38 45 LEU B O 1
ATOM 1987 N N . LEU B 1 46 ? 13.547 13.859 -5.574 1 97.88 46 LEU B N 1
ATOM 1988 C CA . LEU B 1 46 ? 14.883 13.281 -5.52 1 97.88 46 LEU B CA 1
ATOM 1989 C C . LEU B 1 46 ? 15.734 13.781 -6.68 1 97.88 46 LEU B C 1
ATOM 1991 O O . LEU B 1 46 ? 16.906 14.133 -6.492 1 97.88 46 LEU B O 1
ATOM 1995 N N . ALA B 1 47 ? 15.117 13.82 -7.848 1 97.31 47 ALA B N 1
ATOM 1996 C CA . ALA B 1 47 ? 15.805 14.297 -9.039 1 97.31 47 ALA B CA 1
ATOM 1997 C C . ALA B 1 47 ? 16.25 15.75 -8.867 1 97.31 47 ALA B C 1
ATOM 1999 O O . ALA B 1 47 ? 17.391 16.109 -9.203 1 97.31 47 ALA B O 1
ATOM 2000 N N . GLU B 1 48 ? 15.391 16.547 -8.383 1 97.31 48 GLU B N 1
ATOM 2001 C CA . GLU B 1 48 ? 15.703 17.953 -8.148 1 97.31 48 GLU B CA 1
ATOM 2002 C C . GLU B 1 48 ? 16.844 18.109 -7.156 1 97.31 48 GLU B C 1
ATOM 2004 O O . GLU B 1 48 ? 17.641 19.047 -7.262 1 97.31 48 GLU B O 1
ATOM 2009 N N . ALA B 1 49 ? 16.922 17.234 -6.203 1 97.38 49 ALA B N 1
ATOM 2010 C CA . ALA B 1 49 ? 17.953 17.297 -5.164 1 97.38 49 ALA B CA 1
ATOM 2011 C C . ALA B 1 49 ? 19.25 16.641 -5.633 1 97.38 49 ALA B C 1
ATOM 2013 O O . ALA B 1 49 ? 20.281 16.781 -4.98 1 97.38 49 ALA B O 1
ATOM 2014 N N . GLY B 1 50 ? 19.203 15.906 -6.746 1 96.75 50 GLY B N 1
ATOM 2015 C CA . GLY B 1 50 ? 20.375 15.219 -7.273 1 96.75 50 GLY B CA 1
ATOM 2016 C C . GLY B 1 50 ? 20.781 14.016 -6.449 1 96.75 50 GLY B C 1
ATOM 2017 O O . GLY B 1 50 ? 21.969 13.703 -6.332 1 96.75 50 GLY B O 1
ATOM 2018 N N . ILE B 1 51 ? 19.828 13.383 -5.742 1 96.19 51 ILE B N 1
ATOM 2019 C CA . ILE B 1 51 ? 20.109 12.18 -4.973 1 96.19 51 ILE B CA 1
ATOM 2020 C C . ILE B 1 51 ? 19.188 11.047 -5.418 1 96.19 51 ILE B C 1
ATOM 2022 O O . ILE B 1 51 ? 18.219 11.289 -6.137 1 96.19 51 ILE B O 1
ATOM 2026 N N . ASN B 1 52 ? 19.547 9.852 -5.012 1 93.75 52 ASN B N 1
ATOM 2027 C CA . ASN B 1 52 ? 18.688 8.703 -5.277 1 93.75 52 ASN B CA 1
ATOM 2028 C C . ASN B 1 52 ? 18.062 8.164 -3.994 1 93.75 52 ASN B C 1
ATOM 2030 O O . ASN B 1 52 ? 18.422 8.594 -2.896 1 93.75 52 ASN B O 1
ATOM 2034 N N . SER B 1 53 ? 17.125 7.273 -4.152 1 93.19 53 SER B N 1
ATOM 2035 C CA . SER B 1 53 ? 16.328 6.781 -3.031 1 93.19 53 SER B CA 1
ATOM 2036 C C . SER B 1 53 ? 17.188 5.996 -2.043 1 93.19 53 SER B C 1
ATOM 2038 O O . SER B 1 53 ? 16.875 5.934 -0.854 1 93.19 53 SER B O 1
ATOM 2040 N N . ALA B 1 54 ? 18.25 5.418 -2.492 1 90.75 54 ALA B N 1
ATOM 2041 C CA . ALA B 1 54 ? 19.156 4.656 -1.628 1 90.75 54 ALA B CA 1
ATOM 2042 C C . ALA B 1 54 ? 19.906 5.578 -0.67 1 90.75 54 ALA B C 1
ATOM 2044 O O . ALA B 1 54 ? 20.5 5.117 0.303 1 90.75 54 ALA B O 1
ATOM 2045 N N . GLN B 1 55 ? 19.906 6.852 -0.928 1 94.88 55 GLN B N 1
ATOM 2046 C CA . GLN B 1 55 ? 20.641 7.824 -0.127 1 94.88 55 GLN B CA 1
ATOM 2047 C C . GLN B 1 55 ? 19.75 8.43 0.96 1 94.88 55 GLN B C 1
ATOM 2049 O O . GLN B 1 55 ? 20.203 9.281 1.728 1 94.88 55 GLN B O 1
ATOM 2054 N N . LEU B 1 56 ? 18.531 7.938 1.035 1 97.31 56 LEU B N 1
ATOM 2055 C CA . LEU B 1 56 ? 17.641 8.422 2.09 1 97.31 56 LEU B CA 1
ATOM 2056 C C . LEU B 1 56 ? 18.094 7.91 3.455 1 97.31 56 LEU B C 1
ATOM 2058 O O . LEU B 1 56 ? 18.406 6.727 3.607 1 97.31 56 LEU B O 1
ATOM 2062 N N . ASP B 1 57 ? 18.094 8.875 4.398 1 98.12 57 ASP B N 1
ATOM 2063 C CA . ASP B 1 57 ? 18.453 8.516 5.766 1 98.12 57 ASP B CA 1
ATOM 2064 C C . ASP B 1 57 ? 17.219 8.164 6.586 1 98.12 57 ASP B C 1
ATOM 2066 O O . ASP B 1 57 ? 17.297 7.375 7.527 1 98.12 57 ASP B O 1
ATOM 2070 N N . ALA B 1 58 ? 16.125 8.797 6.211 1 98.69 58 ALA B N 1
ATOM 2071 C CA . ALA B 1 58 ? 14.891 8.57 6.961 1 98.69 58 ALA B CA 1
ATOM 2072 C C . ALA B 1 58 ? 13.664 8.875 6.102 1 98.69 58 ALA B C 1
ATOM 2074 O O . ALA B 1 58 ? 13.742 9.656 5.152 1 98.69 58 ALA B O 1
ATOM 2075 N N . VAL B 1 59 ? 12.586 8.211 6.402 1 98.88 59 VAL B N 1
ATOM 2076 C CA . VAL B 1 59 ? 11.258 8.469 5.84 1 98.88 59 VAL B CA 1
ATOM 2077 C C . VAL B 1 59 ? 10.281 8.82 6.961 1 98.88 59 VAL B C 1
ATOM 2079 O O . VAL B 1 59 ? 10.125 8.055 7.914 1 98.88 59 VAL B O 1
ATOM 2082 N N . VAL B 1 60 ? 9.703 10.008 6.883 1 98.94 60 VAL B N 1
ATOM 2083 C CA . VAL B 1 60 ? 8.656 10.445 7.793 1 98.94 60 VAL B CA 1
ATOM 2084 C C . VAL B 1 60 ? 7.285 10.148 7.188 1 98.94 60 VAL B C 1
ATOM 2086 O O . VAL B 1 60 ? 6.984 10.586 6.074 1 98.94 60 VAL B O 1
ATOM 2089 N N . LEU B 1 61 ? 6.477 9.422 7.906 1 98.94 61 LEU B N 1
ATOM 2090 C CA . LEU B 1 61 ? 5.191 8.961 7.398 1 98.94 61 LEU B CA 1
ATOM 2091 C C . LEU B 1 61 ? 4.043 9.609 8.164 1 98.94 61 LEU B C 1
ATOM 2093 O O . LEU B 1 61 ? 3.998 9.555 9.391 1 98.94 61 LEU B O 1
ATOM 2097 N N . GLY B 1 62 ? 3.166 10.344 7.414 1 98.69 62 GLY B N 1
ATOM 2098 C CA . GLY B 1 62 ? 1.862 10.578 8.016 1 98.69 62 GLY B CA 1
ATOM 2099 C C . GLY B 1 62 ? 1.102 9.297 8.305 1 98.69 62 GLY B C 1
ATOM 2100 O O . GLY B 1 62 ? 0.6 8.648 7.387 1 98.69 62 GLY B O 1
ATOM 2101 N N . ASN B 1 63 ? 0.974 9.016 9.5 1 97.62 63 ASN B N 1
ATOM 2102 C CA . ASN B 1 63 ? 0.523 7.688 9.906 1 97.62 63 ASN B CA 1
ATOM 2103 C C . ASN B 1 63 ? -0.976 7.668 10.188 1 97.62 63 ASN B C 1
ATOM 2105 O O . ASN B 1 63 ? -1.499 6.684 10.711 1 97.62 63 ASN B O 1
ATOM 2109 N N . GLY B 1 64 ? -1.68 8.609 9.852 1 96.94 64 GLY B N 1
ATOM 2110 C CA . GLY B 1 64 ? -3.104 8.727 10.125 1 96.94 64 GLY B CA 1
ATOM 2111 C C . GLY B 1 64 ? -3.4 9.438 11.438 1 96.94 64 GLY B C 1
ATOM 2112 O O . GLY B 1 64 ? -2.533 10.109 11.992 1 96.94 64 GLY B O 1
ATOM 2113 N N . PRO B 1 65 ? -4.637 9.375 11.859 1 96.62 65 PRO B N 1
ATOM 2114 C CA . PRO B 1 65 ? -5.758 8.648 11.25 1 96.62 65 PRO B CA 1
ATOM 2115 C C . PRO B 1 65 ? -6.234 9.289 9.953 1 96.62 65 PRO B C 1
ATOM 2117 O O . PRO B 1 65 ? -5.812 10.398 9.609 1 96.62 65 PRO B O 1
ATOM 2120 N N . GLY B 1 66 ? -7 8.555 9.172 1 94.31 66 GLY B N 1
ATOM 2121 C CA . GLY B 1 66 ? -7.543 9.039 7.914 1 94.31 66 GLY B CA 1
ATOM 2122 C C . GLY B 1 66 ? -8.141 7.934 7.059 1 94.31 66 GLY B C 1
ATOM 2123 O O . GLY B 1 66 ? -8.781 7.016 7.578 1 94.31 66 GLY B O 1
ATOM 2124 N N . SER B 1 67 ? -8 8.148 5.762 1 91.56 67 SER B N 1
ATOM 2125 C CA . SER B 1 67 ? -8.523 7.211 4.77 1 91.56 67 SER B CA 1
ATOM 2126 C C . SER B 1 67 ? -7.906 5.828 4.941 1 91.56 67 SER B C 1
ATOM 2128 O O . SER B 1 67 ? -6.684 5.688 5 1 91.56 67 SER B O 1
ATOM 2130 N N . PHE B 1 68 ? -8.805 4.816 5.023 1 87.5 68 PHE B N 1
ATOM 2131 C CA . PHE B 1 68 ? -8.359 3.438 5.188 1 87.5 68 PHE B CA 1
ATOM 2132 C C . PHE B 1 68 ? -7.41 3.041 4.062 1 87.5 68 PHE B C 1
ATOM 2134 O O . PHE B 1 68 ? -6.32 2.527 4.316 1 87.5 68 PHE B O 1
ATOM 2141 N N . ILE B 1 69 ? -7.707 3.309 2.822 1 87.94 69 ILE B N 1
ATOM 2142 C CA . ILE B 1 69 ? -6.906 2.969 1.649 1 87.94 69 ILE B CA 1
ATOM 2143 C C . ILE B 1 69 ? -5.68 3.875 1.581 1 87.94 69 ILE B C 1
ATOM 2145 O O . ILE B 1 69 ? -4.559 3.4 1.393 1 87.94 69 ILE B O 1
ATOM 2149 N N . GLY B 1 70 ? -5.871 5.105 1.771 1 93.38 70 GLY B N 1
ATOM 2150 C CA . GLY B 1 70 ? -4.797 6.078 1.653 1 93.38 70 GLY B CA 1
ATOM 2151 C C . GLY B 1 70 ? -3.66 5.828 2.627 1 93.38 70 GLY B C 1
ATOM 2152 O O . GLY B 1 70 ? -2.488 5.945 2.264 1 93.38 70 GLY B O 1
ATOM 2153 N N . MET B 1 71 ? -3.994 5.496 3.865 1 94.94 71 MET B N 1
ATOM 2154 C CA . MET B 1 71 ? -2.979 5.23 4.879 1 94.94 71 MET B CA 1
ATOM 2155 C C . MET B 1 71 ? -2.109 4.039 4.48 1 94.94 71 MET B C 1
ATOM 2157 O O . MET B 1 71 ? -0.891 4.07 4.656 1 94.94 71 MET B O 1
ATOM 2161 N N . ARG B 1 72 ? -2.703 3.074 3.924 1 92.94 72 ARG B N 1
ATOM 2162 C CA . ARG B 1 72 ? -1.986 1.852 3.576 1 92.94 72 ARG B CA 1
ATOM 2163 C C . ARG B 1 72 ? -1.058 2.08 2.389 1 92.94 72 ARG B C 1
ATOM 2165 O O . ARG B 1 72 ? 0.017 1.48 2.311 1 92.94 72 ARG B O 1
ATOM 2172 N N . ILE B 1 73 ? -1.441 2.914 1.476 1 94.38 73 ILE B N 1
ATOM 2173 C CA . ILE B 1 73 ? -0.607 3.227 0.32 1 94.38 73 ILE B CA 1
ATOM 2174 C C . ILE B 1 73 ? 0.712 3.838 0.787 1 94.38 73 ILE B C 1
ATOM 2176 O O . ILE B 1 73 ? 1.787 3.312 0.49 1 94.38 73 ILE B O 1
ATOM 2180 N N . ALA B 1 74 ? 0.617 4.863 1.526 1 97.62 74 ALA B N 1
ATOM 2181 C CA . ALA B 1 74 ? 1.827 5.535 1.993 1 97.62 74 ALA B CA 1
ATOM 2182 C C . ALA B 1 74 ? 2.625 4.637 2.934 1 97.62 74 ALA B C 1
ATOM 2184 O O . ALA B 1 74 ? 3.857 4.602 2.869 1 97.62 74 ALA B O 1
ATOM 2185 N N . ALA B 1 75 ? 1.896 3.973 3.814 1 97.75 75 ALA B N 1
ATOM 2186 C CA . ALA B 1 75 ? 2.57 3.09 4.766 1 97.75 75 ALA B CA 1
ATOM 2187 C C . ALA B 1 75 ? 3.357 2.004 4.039 1 97.75 75 ALA B C 1
ATOM 2189 O O . ALA B 1 75 ? 4.527 1.764 4.352 1 97.75 75 ALA B O 1
ATOM 2190 N N . SER B 1 76 ? 2.734 1.379 3.08 1 97.31 76 SER B N 1
ATOM 2191 C CA . SER B 1 76 ? 3.369 0.283 2.355 1 97.31 76 SER B CA 1
ATOM 2192 C C . SER B 1 76 ? 4.566 0.774 1.547 1 97.31 76 SER B C 1
ATOM 2194 O O . SER B 1 76 ? 5.617 0.131 1.532 1 97.31 76 SER B O 1
ATOM 2196 N N . VAL B 1 77 ? 4.441 1.887 0.889 1 97.88 77 VAL B N 1
ATOM 2197 C CA . VAL B 1 77 ? 5.547 2.467 0.132 1 97.88 77 VAL B CA 1
ATOM 2198 C C . VAL B 1 77 ? 6.695 2.809 1.077 1 97.88 77 VAL B C 1
ATOM 2200 O O . VAL B 1 77 ? 7.852 2.475 0.806 1 97.88 77 VAL B O 1
ATOM 2203 N N . ALA B 1 78 ? 6.367 3.463 2.174 1 98.62 78 ALA B N 1
ATOM 2204 C CA . ALA B 1 78 ? 7.379 3.832 3.16 1 98.62 78 ALA B CA 1
ATOM 2205 C C . ALA B 1 78 ? 8.086 2.598 3.709 1 98.62 78 ALA B C 1
ATOM 2207 O O . ALA B 1 78 ? 9.312 2.582 3.836 1 98.62 78 ALA B O 1
ATOM 2208 N N . GLN B 1 79 ? 7.301 1.581 4.062 1 97.94 79 GLN B N 1
ATOM 2209 C CA . GLN B 1 79 ? 7.867 0.33 4.551 1 97.94 79 GLN B CA 1
ATOM 2210 C C . GLN B 1 79 ? 8.82 -0.279 3.527 1 97.94 79 GLN B C 1
ATOM 2212 O O . GLN B 1 79 ? 9.93 -0.694 3.875 1 97.94 79 GLN B O 1
ATOM 2217 N N . GLY B 1 80 ? 8.367 -0.311 2.268 1 97.38 80 GLY B N 1
ATOM 2218 C CA . GLY B 1 80 ? 9.219 -0.844 1.214 1 97.38 80 GLY B CA 1
ATOM 2219 C C . GLY B 1 80 ? 10.523 -0.087 1.059 1 97.38 80 GLY B C 1
ATOM 2220 O O . GLY B 1 80 ? 11.594 -0.695 0.972 1 97.38 80 GLY B O 1
ATOM 2221 N N . ILE B 1 81 ? 10.43 1.219 1.049 1 97.81 81 ILE B N 1
ATOM 2222 C CA . ILE B 1 81 ? 11.609 2.064 0.886 1 97.81 81 ILE B CA 1
ATOM 2223 C C . ILE B 1 81 ? 12.57 1.828 2.043 1 97.81 81 ILE B C 1
ATOM 2225 O O . ILE B 1 81 ? 13.766 1.58 1.824 1 97.81 81 ILE B O 1
ATOM 2229 N N . CYS B 1 82 ? 12.055 1.889 3.252 1 98.06 82 CYS B N 1
ATOM 2230 C CA . CYS B 1 82 ? 12.898 1.758 4.434 1 98.06 82 CYS B CA 1
ATOM 2231 C C . CYS B 1 82 ? 13.477 0.35 4.539 1 98.06 82 CYS B C 1
ATOM 2233 O O . CYS B 1 82 ? 14.633 0.175 4.926 1 98.06 82 CYS B O 1
ATOM 2235 N N . PHE B 1 83 ? 12.672 -0.579 4.223 1 95.94 83 PHE B N 1
ATOM 2236 C CA . PHE B 1 83 ? 13.102 -1.972 4.262 1 95.94 83 PHE B CA 1
ATOM 2237 C C . PHE B 1 83 ? 14.281 -2.201 3.322 1 95.94 83 PHE B C 1
ATOM 2239 O O . PHE B 1 83 ? 15.242 -2.877 3.684 1 95.94 83 PHE B O 1
ATOM 2246 N N . ALA B 1 84 ? 14.289 -1.643 2.201 1 94.88 84 ALA B N 1
ATOM 2247 C CA . ALA B 1 84 ? 15.289 -1.884 1.17 1 94.88 84 ALA B CA 1
ATOM 2248 C C . ALA B 1 84 ? 16.516 -1.01 1.389 1 94.88 84 ALA B C 1
ATOM 2250 O O . ALA B 1 84 ? 17.656 -1.434 1.116 1 94.88 84 ALA B O 1
ATOM 2251 N N . SER B 1 85 ? 16.328 0.238 1.818 1 94.25 85 SER B N 1
ATOM 2252 C CA . SER B 1 85 ? 17.422 1.198 1.889 1 94.25 85 SER B CA 1
ATOM 2253 C C . SER B 1 85 ? 18.078 1.183 3.264 1 94.25 85 SER B C 1
ATOM 2255 O O . SER B 1 85 ? 19.203 1.664 3.424 1 94.25 85 SER B O 1
ATOM 2257 N N . GLY B 1 86 ? 17.344 0.757 4.254 1 95.19 86 GLY B N 1
ATOM 2258 C CA . GLY B 1 86 ? 17.828 0.847 5.625 1 95.19 86 GLY B CA 1
ATOM 2259 C C . GLY B 1 86 ? 17.516 2.18 6.281 1 95.19 86 GLY B C 1
ATOM 2260 O O . GLY B 1 86 ? 17.922 2.432 7.414 1 95.19 86 GLY B O 1
ATOM 2261 N N . ALA B 1 87 ? 16.844 3.029 5.547 1 97.75 87 ALA B N 1
ATOM 2262 C CA . ALA B 1 87 ? 16.438 4.312 6.117 1 97.75 87 ALA B CA 1
ATOM 2263 C C . ALA B 1 87 ? 15.578 4.121 7.359 1 97.75 87 ALA B C 1
ATOM 2265 O O . ALA B 1 87 ? 14.859 3.123 7.473 1 97.75 87 ALA B O 1
ATOM 2266 N N . LEU B 1 88 ? 15.656 5.062 8.312 1 98.56 88 LEU B N 1
ATOM 2267 C CA . LEU B 1 88 ? 14.812 5.047 9.5 1 98.56 88 LEU B CA 1
ATOM 2268 C C . LEU B 1 88 ? 13.383 5.445 9.164 1 98.56 88 LEU B C 1
ATOM 2270 O O . LEU B 1 88 ? 13.156 6.281 8.281 1 98.56 88 LEU B O 1
ATOM 2274 N N . LEU B 1 89 ? 12.406 4.82 9.789 1 98.81 89 LEU B N 1
ATOM 2275 C CA . LEU B 1 89 ? 10.992 5.117 9.578 1 98.81 89 LEU B CA 1
ATOM 2276 C C . LEU B 1 89 ? 10.398 5.828 10.789 1 98.81 89 LEU B C 1
ATOM 2278 O O . LEU B 1 89 ? 10.492 5.328 11.914 1 98.81 89 LEU B O 1
ATOM 2282 N N . VAL B 1 90 ? 9.805 6.988 10.555 1 98.81 90 VAL B N 1
ATOM 2283 C CA . VAL B 1 90 ? 9.289 7.84 11.625 1 98.81 90 VAL B CA 1
ATOM 2284 C C . VAL B 1 90 ? 7.805 8.109 11.398 1 98.81 90 VAL B C 1
ATOM 2286 O O . VAL B 1 90 ? 7.441 8.953 10.578 1 98.81 90 VAL B O 1
ATOM 2289 N N . PRO B 1 91 ? 6.914 7.43 12.109 1 98.69 91 PRO B N 1
ATOM 2290 C CA . PRO B 1 91 ? 5.488 7.754 12.008 1 98.69 91 PRO B CA 1
ATOM 2291 C C . PRO B 1 91 ? 5.117 9.023 12.766 1 98.69 91 PRO B C 1
ATOM 2293 O O . PRO B 1 91 ? 5.602 9.258 13.875 1 98.69 91 PRO B O 1
ATOM 2296 N N . VAL B 1 92 ? 4.371 9.875 12.148 1 98.56 92 VAL B N 1
ATOM 2297 C CA . VAL B 1 92 ? 3.887 11.125 12.734 1 98.56 92 VAL B CA 1
ATOM 2298 C C . VAL B 1 92 ? 2.381 11.25 12.508 1 98.56 92 VAL B C 1
ATOM 2300 O O . VAL B 1 92 ? 1.872 10.883 11.445 1 98.56 92 VAL B O 1
ATOM 2303 N N . SER B 1 93 ? 1.685 11.758 13.438 1 98.06 93 SER B N 1
ATOM 2304 C CA . SER B 1 93 ? 0.239 11.938 13.352 1 98.06 93 SER B CA 1
ATOM 2305 C C . SER B 1 93 ? -0.137 12.891 12.219 1 98.06 93 SER B C 1
ATOM 2307 O O . SER B 1 93 ? 0.401 14 12.133 1 98.06 93 SER B O 1
ATOM 2309 N N . SER B 1 94 ? -1.101 12.422 11.438 1 98.19 94 SER B N 1
ATOM 2310 C CA . SER B 1 94 ? -1.604 13.297 10.383 1 98.19 94 SER B CA 1
ATOM 2311 C C . SER B 1 94 ? -2.414 14.453 10.961 1 98.19 94 SER B C 1
ATOM 2313 O O . SER B 1 94 ? -2.404 15.555 10.414 1 98.19 94 SER B O 1
ATOM 2315 N N . LEU B 1 95 ? -3.078 14.25 12.078 1 97.38 95 LEU B N 1
ATOM 2316 C CA . LEU B 1 95 ? -3.797 15.32 12.75 1 97.38 95 LEU B CA 1
ATOM 2317 C C . LEU B 1 95 ? -2.826 16.359 13.305 1 97.38 95 LEU B C 1
ATOM 2319 O O . LEU B 1 95 ? -3.059 17.562 13.172 1 97.38 95 LEU B O 1
ATOM 2323 N N . ALA B 1 96 ? -1.761 15.898 13.938 1 98 96 ALA B N 1
ATOM 2324 C CA . ALA B 1 96 ? -0.745 16.812 14.453 1 98 96 ALA B CA 1
ATOM 2325 C C . ALA B 1 96 ? -0.129 17.641 13.32 1 98 96 ALA B C 1
ATOM 2327 O O . ALA B 1 96 ? 0.226 18.797 13.516 1 98 96 ALA B O 1
ATOM 2328 N N . THR B 1 97 ? -0.007 17.016 12.188 1 98.31 97 THR B N 1
ATOM 2329 C CA . THR B 1 97 ? 0.553 17.703 11.023 1 98.31 97 THR B CA 1
ATOM 2330 C C . THR B 1 97 ? -0.355 18.844 10.586 1 98.31 97 THR B C 1
ATOM 2332 O O . THR B 1 97 ? 0.121 19.938 10.289 1 98.31 97 THR B O 1
ATOM 2335 N N . VAL B 1 98 ? -1.63 18.594 10.5 1 96.56 98 VAL B N 1
ATOM 2336 C CA . VAL B 1 98 ? -2.588 19.656 10.195 1 96.56 98 VAL B CA 1
ATOM 2337 C C . VAL B 1 98 ? -2.521 20.734 11.273 1 96.56 98 VAL B C 1
ATOM 2339 O O . VAL B 1 98 ? -2.516 21.922 10.969 1 96.56 98 VAL B O 1
ATOM 2342 N N . ALA B 1 99 ? -2.428 20.328 12.508 1 96.31 99 ALA B N 1
ATOM 2343 C CA . ALA B 1 99 ? -2.375 21.25 13.633 1 96.31 99 ALA B CA 1
ATOM 2344 C C . ALA B 1 99 ? -1.155 22.172 13.539 1 96.31 99 ALA B C 1
ATOM 2346 O O . ALA B 1 99 ? -1.238 23.359 13.844 1 96.31 99 ALA B O 1
ATOM 2347 N N . ALA B 1 100 ? -0.036 21.609 13.172 1 97.12 100 ALA B N 1
ATOM 2348 C CA . ALA B 1 100 ? 1.196 22.391 13.062 1 97.12 100 ALA B CA 1
ATOM 2349 C C . ALA B 1 100 ? 1.014 23.594 12.141 1 97.12 100 ALA B C 1
ATOM 2351 O O . ALA B 1 100 ? 1.37 24.719 12.492 1 97.12 100 ALA B O 1
ATOM 2352 N N . ALA B 1 101 ? 0.421 23.312 10.953 1 95.06 101 ALA B N 1
ATOM 2353 C CA . ALA B 1 101 ? 0.168 24.391 10.008 1 95.06 101 ALA B CA 1
ATOM 2354 C C . ALA B 1 101 ? -0.776 25.438 10.602 1 95.06 101 ALA B C 1
ATOM 2356 O O . ALA B 1 101 ? -0.55 26.641 10.461 1 95.06 101 ALA B O 1
ATOM 2357 N N . ALA B 1 102 ? -1.782 24.969 11.266 1 92.44 102 ALA B N 1
ATOM 2358 C CA . ALA B 1 102 ? -2.795 25.859 11.836 1 92.44 102 ALA B CA 1
ATOM 2359 C C . ALA B 1 102 ? -2.219 26.672 12.992 1 92.44 102 ALA B C 1
ATOM 2361 O O . ALA B 1 102 ? -2.533 27.859 13.133 1 92.44 102 ALA B O 1
ATOM 2362 N N . LEU B 1 103 ? -1.389 26.109 13.789 1 93.94 103 LEU B N 1
ATOM 2363 C CA . LEU B 1 103 ? -0.808 26.766 14.953 1 93.94 103 LEU B CA 1
ATOM 2364 C C . LEU B 1 103 ? 0.104 27.906 14.531 1 93.94 103 LEU B C 1
ATOM 2366 O O . LEU B 1 103 ? 0.224 28.906 15.242 1 93.94 103 LEU B O 1
ATOM 2370 N N . ARG B 1 104 ? 0.688 27.75 13.383 1 93.19 104 ARG B N 1
ATOM 2371 C CA . ARG B 1 104 ? 1.544 28.828 12.883 1 93.19 104 ARG B CA 1
ATOM 2372 C C . ARG B 1 104 ? 0.745 30.109 12.648 1 93.19 104 ARG B C 1
ATOM 2374 O O . ARG B 1 104 ? 1.282 31.203 12.766 1 93.19 104 ARG B O 1
ATOM 2381 N N . GLU B 1 105 ? -0.511 29.922 12.453 1 88.12 105 GLU B N 1
ATOM 2382 C CA . GLU B 1 105 ? -1.357 31.062 12.109 1 88.12 105 GLU B CA 1
ATOM 2383 C C . GLU B 1 105 ? -2.34 31.375 13.234 1 88.12 105 GLU B C 1
ATOM 2385 O O . GLU B 1 105 ? -3.191 32.25 13.094 1 88.12 105 GLU B O 1
ATOM 2390 N N . SER B 1 106 ? -2.234 30.703 14.344 1 87 106 SER B N 1
ATOM 2391 C CA . SER B 1 106 ? -3.305 30.719 15.336 1 87 106 SER B CA 1
ATOM 2392 C C . SER B 1 106 ? -3.107 31.844 16.344 1 87 106 SER B C 1
ATOM 2394 O O . SER B 1 106 ? -3.982 32.094 17.172 1 87 106 SER B O 1
ATOM 2396 N N . ALA B 1 107 ? -2.018 32.625 16.297 1 86.25 107 ALA B N 1
ATOM 2397 C CA . ALA B 1 107 ? -1.704 33.719 17.25 1 86.25 107 ALA B CA 1
ATOM 2398 C C . ALA B 1 107 ? -1.793 33.219 18.688 1 86.25 107 ALA B C 1
ATOM 2400 O O . ALA B 1 107 ? -2.371 33.875 19.547 1 86.25 107 ALA B O 1
ATOM 2401 N N . GLY B 1 108 ? -1.336 31.969 18.891 1 87.81 108 GLY B N 1
ATOM 2402 C CA . GLY B 1 108 ? -1.231 31.422 20.234 1 87.81 108 GLY B CA 1
ATOM 2403 C C . GLY B 1 108 ? -2.471 30.672 20.688 1 87.81 108 GLY B C 1
ATOM 2404 O O . GLY B 1 108 ? -2.461 30 21.719 1 87.81 108 GLY B O 1
ATOM 2405 N N . GLN B 1 109 ? -3.598 30.719 19.922 1 88.81 109 GLN B N 1
ATOM 2406 C CA . GLN B 1 109 ? -4.816 29.984 20.25 1 88.81 109 GLN B CA 1
ATOM 2407 C C . GLN B 1 109 ? -4.664 28.484 19.953 1 88.81 109 GLN B C 1
ATOM 2409 O O . GLN B 1 109 ? -3.941 28.109 19.031 1 88.81 109 GLN B O 1
ATOM 2414 N N . PRO B 1 110 ? -5.363 27.656 20.781 1 91.69 110 PRO B N 1
ATOM 2415 C CA . PRO B 1 110 ? -5.395 26.234 20.422 1 91.69 110 PRO B CA 1
ATOM 2416 C C . PRO B 1 110 ? -6.168 25.969 19.141 1 91.69 110 PRO B C 1
ATOM 2418 O O . PRO B 1 110 ? -6.914 26.828 18.672 1 91.69 110 PRO B O 1
ATOM 2421 N N . VAL B 1 111 ? -5.91 24.812 18.562 1 91.5 111 VAL B N 1
ATOM 2422 C CA . VAL B 1 111 ? -6.594 24.438 17.344 1 91.5 111 VAL B CA 1
ATOM 2423 C C . VAL B 1 111 ? -7.332 23.109 17.547 1 91.5 111 VAL B C 1
ATOM 2425 O O . VAL B 1 111 ? -6.836 22.219 18.219 1 91.5 111 VAL B O 1
ATOM 2428 N N . LEU B 1 112 ? -8.516 23.016 17.031 1 91.06 112 LEU B N 1
ATOM 2429 C CA . LEU B 1 112 ? -9.312 21.797 17 1 91.06 112 LEU B CA 1
ATOM 2430 C C . LEU B 1 112 ? -9.328 21.203 15.594 1 91.06 112 LEU B C 1
ATOM 2432 O O . LEU B 1 112 ? -9.977 21.734 14.688 1 91.06 112 LEU B O 1
ATOM 2436 N N . VAL B 1 113 ? -8.617 20.094 15.477 1 92.75 113 VAL B N 1
ATOM 2437 C CA . VAL B 1 113 ? -8.438 19.484 14.164 1 92.75 113 VAL B CA 1
ATOM 2438 C C . VAL B 1 113 ? -9.477 18.391 13.953 1 92.75 113 VAL B C 1
ATOM 2440 O O . VAL B 1 113 ? -9.664 17.531 14.812 1 92.75 113 VAL B O 1
ATOM 2443 N N . ALA B 1 114 ? -10.172 18.484 12.828 1 91.62 114 ALA B N 1
ATOM 2444 C CA . ALA B 1 114 ? -11.156 17.469 12.477 1 91.62 114 ALA B CA 1
ATOM 2445 C C . ALA B 1 114 ? -10.922 16.953 11.055 1 91.62 114 ALA B C 1
ATOM 2447 O O . ALA B 1 114 ? -10.727 17.734 10.125 1 91.62 114 ALA B O 1
ATOM 2448 N N . GLN B 1 115 ? -10.812 15.664 10.938 1 92.75 115 GLN B N 1
ATOM 2449 C CA . GLN B 1 115 ? -10.789 14.992 9.648 1 92.75 115 GLN B CA 1
ATOM 2450 C C . GLN B 1 115 ? -12.008 14.086 9.477 1 92.75 115 GLN B C 1
ATOM 2452 O O . GLN B 1 115 ? -12.445 13.445 10.43 1 92.75 115 GLN B O 1
ATOM 2457 N N . ASP B 1 116 ? -12.5 14.062 8.289 1 90.06 116 ASP B N 1
ATOM 2458 C CA . ASP B 1 116 ? -13.688 13.266 8.023 1 90.06 116 ASP B CA 1
ATOM 2459 C C . ASP B 1 116 ? -13.391 11.773 8.172 1 90.06 116 ASP B C 1
ATOM 2461 O O . ASP B 1 116 ? -12.453 11.258 7.57 1 90.06 116 ASP B O 1
ATOM 2465 N N . ALA B 1 117 ? -14.156 11.102 9.016 1 92.25 117 ALA B N 1
ATOM 2466 C CA . ALA B 1 117 ? -14.062 9.656 9.188 1 92.25 117 ALA B CA 1
ATOM 2467 C C . ALA B 1 117 ? -15.219 8.945 8.508 1 92.25 117 ALA B C 1
ATOM 2469 O O . ALA B 1 117 ? -15.43 7.746 8.719 1 92.25 117 ALA B O 1
ATOM 2470 N N . HIS B 1 118 ? -15.977 9.625 7.746 1 87.81 118 HIS B N 1
ATOM 2471 C CA . HIS B 1 118 ? -17.188 9.133 7.098 1 87.81 118 HIS B CA 1
ATOM 2472 C C . HIS B 1 118 ? -18.219 8.68 8.125 1 87.81 118 HIS B C 1
ATOM 2474 O O . HIS B 1 118 ? -18.047 8.898 9.328 1 87.81 118 HIS B O 1
ATOM 2480 N N . MET B 1 119 ? -19.484 8.242 7.645 1 88 119 MET B N 1
ATOM 2481 C CA . MET B 1 119 ? -20.562 7.684 8.461 1 88 119 MET B CA 1
ATOM 2482 C C . MET B 1 119 ? -20.953 8.648 9.562 1 88 119 MET B C 1
ATOM 2484 O O . MET B 1 119 ? -21.234 8.234 10.688 1 88 119 MET B O 1
ATOM 2488 N N . ASN B 1 120 ? -20.812 9.938 9.336 1 88.44 120 ASN B N 1
ATOM 2489 C CA . ASN B 1 120 ? -21.172 11 10.273 1 88.44 120 ASN B CA 1
ATOM 2490 C C . ASN B 1 120 ? -20.25 11.008 11.492 1 88.44 120 ASN B C 1
ATOM 2492 O O . ASN B 1 120 ? -20.703 11.289 12.602 1 88.44 120 ASN B O 1
ATOM 2496 N N . GLU B 1 121 ? -19.062 10.586 11.258 1 91.81 121 GLU B N 1
ATOM 2497 C CA . GLU B 1 121 ? -18.031 10.578 12.297 1 91.81 121 GLU B CA 1
ATOM 2498 C C . GLU B 1 121 ? -16.797 11.359 11.859 1 91.81 121 GLU B C 1
ATOM 2500 O O . GLU B 1 121 ? -16.594 11.578 10.664 1 91.81 121 GLU B O 1
ATOM 2505 N N . VAL B 1 122 ? -16.109 11.836 12.82 1 92 122 VAL B N 1
ATOM 2506 C CA . VAL B 1 122 ? -14.891 12.586 12.562 1 92 122 VAL B CA 1
ATOM 2507 C C . VAL B 1 122 ? -13.758 12.07 13.453 1 92 122 VAL B C 1
ATOM 2509 O O . VAL B 1 122 ? -14 11.656 14.594 1 92 122 VAL B O 1
ATOM 2512 N N . TYR B 1 123 ? -12.578 12.07 12.859 1 95.12 123 TYR B N 1
ATOM 2513 C CA . TYR B 1 123 ? -11.391 12.031 13.695 1 95.12 123 TYR B CA 1
ATOM 2514 C C . TYR B 1 123 ? -11.086 13.406 14.281 1 95.12 123 TYR B C 1
ATOM 2516 O O . TYR B 1 123 ? -10.977 14.391 13.547 1 95.12 123 TYR B O 1
ATOM 2524 N N . LEU B 1 124 ? -10.914 13.453 15.555 1 92.38 124 LEU B N 1
ATOM 2525 C CA . LEU B 1 124 ? -10.836 14.742 16.234 1 92.38 124 LEU B CA 1
ATOM 2526 C C . LEU B 1 124 ? -9.672 14.758 17.234 1 92.38 124 LEU B C 1
ATOM 2528 O O . LEU B 1 124 ? -9.438 13.773 17.938 1 92.38 124 LEU B O 1
ATOM 2532 N N . ALA B 1 125 ? -8.977 15.906 17.266 1 94.62 125 ALA B N 1
ATOM 2533 C CA . ALA B 1 125 ? -7.965 16.156 18.297 1 94.62 125 ALA B CA 1
ATOM 2534 C C . ALA B 1 125 ? -7.734 17.656 18.469 1 94.62 125 ALA B C 1
ATOM 2536 O O . ALA B 1 125 ? -7.977 18.438 17.562 1 94.62 125 ALA B O 1
ATOM 2537 N N . ALA B 1 126 ? -7.305 18.031 19.641 1 93.12 126 ALA B N 1
ATOM 2538 C CA . ALA B 1 126 ? -6.961 19.422 19.906 1 93.12 126 ALA B CA 1
ATOM 2539 C C . ALA B 1 126 ? -5.477 19.562 20.234 1 93.12 126 ALA B C 1
ATOM 2541 O O . ALA B 1 126 ? -4.902 18.719 20.922 1 93.12 126 ALA B O 1
ATOM 2542 N N . TYR B 1 127 ? -4.969 20.641 19.703 1 95.56 127 TYR B N 1
ATOM 2543 C CA . TYR B 1 127 ? -3.549 20.891 19.922 1 95.56 127 TYR B CA 1
ATOM 2544 C C . TYR B 1 127 ? -3.312 22.344 20.328 1 95.56 127 TYR B C 1
ATOM 2546 O O . TYR B 1 127 ? -4.055 23.234 19.906 1 95.56 127 TYR B O 1
ATOM 2554 N N . GLY B 1 128 ? -2.352 22.531 21.125 1 94.75 128 GLY B N 1
ATOM 2555 C CA . GLY B 1 128 ? -1.808 23.844 21.438 1 94.75 128 GLY B CA 1
ATOM 2556 C C . GLY B 1 128 ? -0.292 23.891 21.391 1 94.75 128 GLY B C 1
ATOM 2557 O O . GLY B 1 128 ? 0.339 23.031 20.766 1 94.75 128 GLY B O 1
ATOM 2558 N N . GLY B 1 129 ? 0.265 25.016 21.844 1 94.81 129 GLY B N 1
ATOM 2559 C CA . GLY B 1 129 ? 1.711 25.125 21.953 1 94.81 129 GLY B CA 1
ATOM 2560 C C . GLY B 1 129 ? 2.371 25.594 20.672 1 94.81 129 GLY B C 1
ATOM 2561 O O . GLY B 1 129 ? 1.8 26.391 19.938 1 94.81 129 GLY B O 1
ATOM 2562 N N . ASP B 1 130 ? 3.633 25.094 20.516 1 95.81 130 ASP B N 1
ATOM 2563 C CA . ASP B 1 130 ? 4.469 25.516 19.391 1 95.81 130 ASP B CA 1
ATOM 2564 C C . ASP B 1 130 ? 4.16 24.688 18.141 1 95.81 130 ASP B C 1
ATOM 2566 O O . ASP B 1 130 ? 3.967 23.469 18.219 1 95.81 130 ASP B O 1
ATOM 2570 N N . ALA B 1 131 ? 4.141 25.422 16.984 1 96 131 ALA B N 1
ATOM 2571 C CA . ALA B 1 131 ? 3.854 24.766 15.711 1 96 131 ALA B CA 1
ATOM 2572 C C . ALA B 1 131 ? 4.848 23.641 15.438 1 96 131 ALA B C 1
ATOM 2574 O O . ALA B 1 131 ? 4.5 22.625 14.82 1 96 131 ALA B O 1
ATOM 2575 N N . ASP B 1 132 ? 6.051 23.703 15.898 1 95.81 132 ASP B N 1
ATOM 2576 C CA . ASP B 1 132 ? 7.086 22.719 15.633 1 95.81 132 ASP B CA 1
ATOM 2577 C C . ASP B 1 132 ? 7.012 21.562 16.641 1 95.81 132 ASP B C 1
ATOM 2579 O O . ASP B 1 132 ? 7.688 20.547 16.469 1 95.81 132 ASP B O 1
ATOM 2583 N N . ALA B 1 133 ? 6.273 21.703 17.641 1 95.94 133 ALA B N 1
ATOM 2584 C CA . ALA B 1 133 ? 6.055 20.688 18.656 1 95.94 133 ALA B CA 1
ATOM 2585 C C . ALA B 1 133 ? 4.652 20.781 19.234 1 95.94 133 ALA B C 1
ATOM 2587 O O . ALA B 1 133 ? 4.488 21.062 20.438 1 95.94 133 ALA B O 1
ATOM 2588 N N . PRO B 1 134 ? 3.664 20.484 18.344 1 97.56 134 PRO B N 1
ATOM 2589 C CA . PRO B 1 134 ? 2.297 20.625 18.859 1 97.56 134 PRO B CA 1
ATOM 2590 C C . PRO B 1 134 ? 2.055 19.781 20.109 1 97.56 134 PRO B C 1
ATOM 2592 O O . PRO B 1 134 ? 2.494 18.625 20.188 1 97.56 134 PRO B O 1
ATOM 2595 N N . GLU B 1 135 ? 1.415 20.406 21.078 1 96.62 135 GLU B N 1
ATOM 2596 C CA . GLU B 1 135 ? 1.038 19.719 22.312 1 96.62 135 GLU B CA 1
ATOM 2597 C C . GLU B 1 135 ? -0.406 19.234 22.266 1 96.62 135 GLU B C 1
ATOM 2599 O O . GLU B 1 135 ? -1.323 20.016 22.016 1 96.62 135 GLU B O 1
ATOM 2604 N N . GLU B 1 136 ? -0.505 18 22.469 1 95.44 136 GLU B N 1
ATOM 2605 C CA . GLU B 1 136 ? -1.849 17.422 22.469 1 95.44 136 GLU B CA 1
ATOM 2606 C C . GLU B 1 136 ? -2.643 17.891 23.688 1 95.44 136 GLU B C 1
ATOM 2608 O O . GLU B 1 136 ? -2.223 17.672 24.828 1 95.44 136 GLU B O 1
ATOM 2613 N N . LEU B 1 137 ? -3.707 18.578 23.516 1 93.44 137 LEU B N 1
ATOM 2614 C CA . LEU B 1 137 ? -4.605 19.031 24.578 1 93.44 137 LEU B CA 1
ATOM 2615 C C . LEU B 1 137 ? -5.766 18.047 24.75 1 93.44 137 LEU B C 1
ATOM 2617 O O . LEU B 1 137 ? -6.285 17.891 25.859 1 93.44 137 LEU B O 1
ATOM 2621 N N . TRP B 1 138 ? -6.258 17.562 23.719 1 91.94 138 TRP B N 1
ATOM 2622 C CA . TRP B 1 138 ? -7.254 16.5 23.625 1 91.94 138 TRP B CA 1
ATOM 2623 C C . TRP B 1 138 ? -6.793 15.398 22.672 1 91.94 138 TRP B C 1
ATOM 2625 O O . TRP B 1 138 ? -6.539 15.664 21.484 1 91.94 138 TRP B O 1
ATOM 2635 N N . PRO B 1 139 ? -6.668 14.195 23.141 1 92.81 139 PRO B N 1
ATOM 2636 C CA . PRO B 1 139 ? -6.125 13.125 22.312 1 92.81 139 PRO B CA 1
ATOM 2637 C C . PRO B 1 139 ? -7.008 12.805 21.109 1 92.81 139 PRO B C 1
ATOM 2639 O O . PRO B 1 139 ? -8.227 12.977 21.172 1 92.81 139 PRO B O 1
ATOM 2642 N N . ALA B 1 140 ? -6.324 12.32 20.031 1 94.94 140 ALA B N 1
ATOM 2643 C CA . ALA B 1 140 ? -7.039 11.906 18.828 1 94.94 140 ALA B CA 1
ATOM 2644 C C . ALA B 1 140 ? -8.086 10.836 19.156 1 94.94 140 ALA B C 1
ATOM 2646 O O . ALA B 1 140 ? -7.816 9.914 19.922 1 94.94 140 ALA B O 1
ATOM 2647 N N . SER B 1 141 ? -9.289 11.023 18.625 1 93.56 141 SER B N 1
ATOM 2648 C CA . SER B 1 141 ? -10.383 10.086 18.859 1 93.56 141 SER B CA 1
ATOM 2649 C C . SER B 1 141 ? -11.383 10.102 17.703 1 93.56 141 SER B C 1
ATOM 2651 O O . SER B 1 141 ? -11.375 11.023 16.891 1 93.56 141 SER B O 1
ATOM 2653 N N . LEU B 1 142 ? -12.078 9.039 17.578 1 94.44 142 LEU B N 1
ATOM 2654 C CA . LEU B 1 142 ? -13.234 8.977 16.688 1 94.44 142 LEU B CA 1
ATOM 2655 C C . LEU B 1 142 ? -14.5 9.453 17.391 1 94.44 142 LEU B C 1
ATOM 2657 O O . LEU B 1 142 ? -14.859 8.93 18.453 1 94.44 142 LEU B O 1
ATOM 2661 N N . GLN B 1 143 ? -15.125 10.477 16.859 1 90.06 143 GLN B N 1
ATOM 2662 C CA . GLN B 1 143 ? -16.297 11.062 17.484 1 90.06 143 GLN B CA 1
ATOM 2663 C C . GLN B 1 143 ? -17.438 11.242 16.469 1 90.06 143 GLN B C 1
ATOM 2665 O O . GLN B 1 143 ? -17.188 11.289 15.266 1 90.06 143 GLN B O 1
ATOM 2670 N N . SER B 1 144 ? -18.594 11.25 17.094 1 89.12 144 SER B N 1
ATOM 2671 C CA . SER B 1 144 ? -19.703 11.695 16.25 1 89.12 144 SER B CA 1
ATOM 2672 C C . SER B 1 144 ? -19.516 13.148 15.82 1 89.12 144 SER B C 1
ATOM 2674 O O . SER B 1 144 ? -19.016 13.969 16.578 1 89.12 144 SER B O 1
ATOM 2676 N N . ALA B 1 145 ? -19.984 13.422 14.641 1 84.56 145 ALA B N 1
ATOM 2677 C CA . ALA B 1 145 ? -19.828 14.781 14.109 1 84.56 145 ALA B CA 1
ATOM 2678 C C . ALA B 1 145 ? -20.547 15.797 14.992 1 84.56 145 ALA B C 1
ATOM 2680 O O . ALA B 1 145 ? -20.156 16.969 15.055 1 84.56 145 ALA B O 1
ATOM 2681 N N . GLY B 1 146 ? -21.531 15.398 15.664 1 78.19 146 GLY B N 1
ATOM 2682 C CA . GLY B 1 146 ? -22.297 16.281 16.531 1 78.19 146 GLY B CA 1
ATOM 2683 C C . GLY B 1 146 ? -21.469 16.891 17.656 1 78.19 146 GLY B C 1
ATOM 2684 O O . GLY B 1 146 ? -21.812 17.953 18.188 1 78.19 146 GLY B O 1
ATOM 2685 N N . VAL B 1 147 ? -20.375 16.234 18.031 1 75 147 VAL B N 1
ATOM 2686 C CA . VAL B 1 147 ? -19.531 16.688 19.125 1 75 147 VAL B CA 1
ATOM 2687 C C . VAL B 1 147 ? -18.828 17.984 18.719 1 75 147 VAL B C 1
ATOM 2689 O O . VAL B 1 147 ? -18.406 18.766 19.578 1 75 147 VAL B O 1
ATOM 2692 N N . LEU B 1 148 ? -18.672 18.141 17.469 1 73.25 148 LEU B N 1
ATOM 2693 C CA . LEU B 1 148 ? -18 19.344 16.969 1 73.25 148 LEU B CA 1
ATOM 2694 C C . LEU B 1 148 ? -18.703 20.609 17.453 1 73.25 148 LEU B C 1
ATOM 2696 O O . LEU B 1 148 ? -18.062 21.625 17.688 1 73.25 148 LEU B O 1
ATOM 2700 N N . ALA B 1 149 ? -19.922 20.297 17.641 1 60.78 149 ALA B N 1
ATOM 2701 C CA . ALA B 1 149 ? -20.734 21.406 18.141 1 60.78 149 ALA B CA 1
ATOM 2702 C C . ALA B 1 149 ? -20.438 21.672 19.625 1 60.78 149 ALA B C 1
ATOM 2704 O O . ALA B 1 149 ? -20.531 20.766 20.453 1 60.78 149 ALA B O 1
ATOM 2705 N N . GLY B 1 150 ? -19.688 22.734 19.875 1 61.66 150 GLY B N 1
ATOM 2706 C CA . GLY B 1 150 ? -19.594 23.125 21.266 1 61.66 150 GLY B CA 1
ATOM 2707 C C . GLY B 1 150 ? -18.25 22.797 21.891 1 61.66 150 GLY B C 1
ATOM 2708 O O . GLY B 1 150 ? -17.969 23.188 23.016 1 61.66 150 GLY B O 1
ATOM 2709 N N . GLN B 1 151 ? -17.578 21.922 21.141 1 60.12 151 GLN B N 1
ATOM 2710 C CA . GLN B 1 151 ? -16.344 21.516 21.781 1 60.12 151 GLN B CA 1
ATOM 2711 C C . GLN B 1 151 ? -15.258 22.594 21.609 1 60.12 151 GLN B C 1
ATOM 2713 O O . GLN B 1 151 ? -15.172 23.219 20.547 1 60.12 151 GLN B O 1
ATOM 2718 N N . LEU B 1 152 ? -14.617 22.953 22.672 1 64.25 152 LEU B N 1
ATOM 2719 C CA . LEU B 1 152 ? -13.414 23.688 23.047 1 64.25 152 LEU B CA 1
ATOM 2720 C C . LEU B 1 152 ? -13.562 25.172 22.719 1 64.25 152 LEU B C 1
ATOM 2722 O O . LEU B 1 152 ? -12.977 25.672 21.75 1 64.25 152 LEU B O 1
ATOM 2726 N N . PRO B 1 153 ? -14.289 25.859 23.5 1 67.19 153 PRO B N 1
ATOM 2727 C CA . PRO B 1 153 ? -14.375 27.312 23.328 1 67.19 153 PRO B CA 1
ATOM 2728 C C . PRO B 1 153 ? -13.008 27.969 23.203 1 67.19 153 PRO B C 1
ATOM 2730 O O . PRO B 1 153 ? -12.078 27.625 23.938 1 67.19 153 PRO B O 1
ATOM 2733 N N . GLY B 1 154 ? -12.82 28.703 22.094 1 75.38 154 GLY B N 1
ATOM 2734 C CA . GLY B 1 154 ? -11.602 29.469 21.891 1 75.38 154 GLY B CA 1
ATOM 2735 C C . GLY B 1 154 ? -10.633 28.797 20.938 1 75.38 154 GLY B C 1
ATOM 2736 O O . GLY B 1 154 ? -9.695 29.422 20.453 1 75.38 154 GLY B O 1
ATOM 2737 N N . ALA B 1 155 ? -10.875 27.547 20.625 1 85.25 155 ALA B N 1
ATOM 2738 C CA . ALA B 1 155 ? -9.984 26.859 19.703 1 85.25 155 ALA B CA 1
ATOM 2739 C C . ALA B 1 155 ? -10.359 27.172 18.25 1 85.25 155 ALA B C 1
ATOM 2741 O O . ALA B 1 155 ? -11.539 27.344 17.922 1 85.25 155 ALA B O 1
ATOM 2742 N N . LEU B 1 156 ? -9.328 27.297 17.453 1 84.56 156 LEU B N 1
ATOM 2743 C CA . LEU B 1 156 ? -9.539 27.516 16.016 1 84.56 156 LEU B CA 1
ATOM 2744 C C . LEU B 1 156 ? -9.75 26.188 15.289 1 84.56 156 LEU B C 1
ATOM 2746 O O . LEU B 1 156 ? -9.039 25.219 15.555 1 84.56 156 LEU B O 1
ATOM 2750 N N . PRO B 1 157 ? -10.742 26.109 14.375 1 86.38 157 PRO B N 1
ATOM 2751 C CA . PRO B 1 157 ? -10.961 24.875 13.609 1 86.38 157 PRO B CA 1
ATOM 2752 C C . PRO B 1 157 ? -9.93 24.688 12.5 1 86.38 157 PRO B C 1
ATOM 2754 O O . PRO B 1 157 ? -9.5 25.656 11.875 1 86.38 157 PRO B O 1
ATOM 2757 N N . ALA B 1 158 ? -9.492 23.484 12.281 1 90 158 ALA B N 1
ATOM 2758 C CA . ALA B 1 158 ? -8.617 23.109 11.172 1 90 158 ALA B CA 1
ATOM 2759 C C . ALA B 1 158 ? -8.93 21.688 10.688 1 90 158 ALA B C 1
ATOM 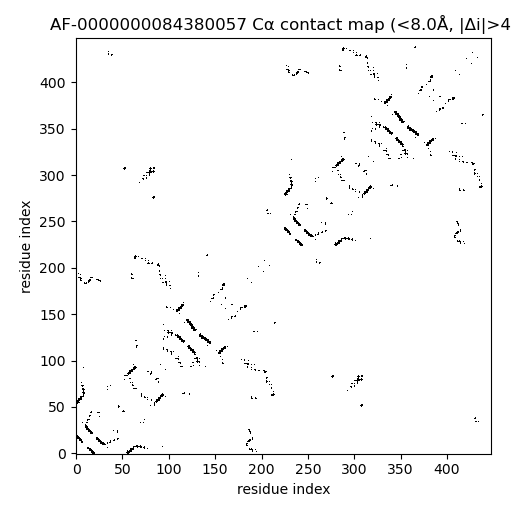2761 O O . ALA B 1 158 ? -9.328 20.828 11.477 1 90 158 ALA B O 1
ATOM 2762 N N . GLY B 1 159 ? -8.727 21.469 9.406 1 92 159 GLY B N 1
ATOM 2763 C CA . GLY B 1 159 ? -8.953 20.156 8.844 1 92 159 GLY B CA 1
ATOM 2764 C C . GLY B 1 159 ? -10.227 20.062 8.023 1 92 159 GLY B C 1
ATOM 2765 O O . GLY B 1 159 ? -11.172 20.828 8.25 1 92 159 GLY B O 1
ATOM 2766 N N . ALA B 1 160 ? -10.297 19.109 7.215 1 89.19 160 ALA B N 1
ATOM 2767 C CA . ALA B 1 160 ? -11.359 19 6.227 1 89.19 160 ALA B CA 1
ATOM 2768 C C . ALA B 1 160 ? -12.656 18.516 6.875 1 89.19 160 ALA B C 1
ATOM 2770 O O . ALA B 1 160 ? -13.734 18.641 6.285 1 89.19 160 ALA B O 1
ATOM 2771 N N . GLY B 1 161 ? -12.562 17.938 8.055 1 88.38 161 GLY B N 1
ATOM 2772 C CA . GLY B 1 161 ? -13.766 17.5 8.742 1 88.38 161 GLY B CA 1
ATOM 2773 C C . GLY B 1 161 ? -14.766 18.609 8.984 1 88.38 161 GLY B C 1
ATOM 2774 O O . GLY B 1 161 ? -15.969 18.375 9.016 1 88.38 161 GLY B O 1
ATOM 2775 N N . TRP B 1 162 ? -14.281 19.812 9.141 1 84.12 162 TRP B N 1
ATOM 2776 C CA . TRP B 1 162 ? -15.141 20.953 9.406 1 84.12 162 TRP B CA 1
ATOM 2777 C C . TRP B 1 162 ? -15.914 21.359 8.156 1 84.12 162 TRP B C 1
ATOM 2779 O O . TRP B 1 162 ? -16.969 21.984 8.25 1 84.12 162 TRP B O 1
ATOM 2789 N N . GLN B 1 163 ? -15.352 21.094 7.062 1 80.56 163 GLN B N 1
ATOM 2790 C CA . GLN B 1 163 ? -16.016 21.422 5.809 1 80.56 163 GLN B CA 1
ATOM 2791 C C . GLN B 1 163 ? -17.203 20.484 5.547 1 80.56 163 GLN B C 1
ATOM 2793 O O . GLN B 1 163 ? -18.188 20.891 4.914 1 80.56 163 GLN B O 1
ATOM 2798 N N . ARG B 1 164 ? -17.109 19.312 6.027 1 77.88 164 ARG B N 1
ATOM 2799 C CA . ARG B 1 164 ? -18.141 18.312 5.797 1 77.88 164 ARG B CA 1
ATOM 2800 C C . ARG B 1 164 ? -19.375 18.609 6.641 1 77.88 164 ARG B C 1
ATOM 2802 O O . ARG B 1 164 ? -20.484 18.203 6.285 1 77.88 164 ARG B O 1
ATOM 2809 N N . TYR B 1 165 ? -19.188 19.453 7.707 1 75.31 165 TYR B N 1
ATOM 2810 C CA . TYR B 1 165 ? -20.297 19.719 8.617 1 75.31 165 TYR B CA 1
ATOM 2811 C C . TYR B 1 165 ? -20.453 21.219 8.867 1 75.31 165 TYR B C 1
ATOM 2813 O O . TYR B 1 165 ? -20.266 21.688 9.992 1 75.31 165 TYR B O 1
ATOM 2821 N N . PRO B 1 166 ? -20.875 21.906 7.906 1 68.25 166 PRO B N 1
ATOM 2822 C CA . PRO B 1 166 ? -20.891 23.359 7.977 1 68.25 166 PRO B CA 1
ATOM 2823 C C . PRO B 1 166 ? -21.844 23.891 9.062 1 68.25 166 PRO B C 1
ATOM 2825 O O . PRO B 1 166 ? -21.562 24.922 9.672 1 68.25 166 PRO B O 1
ATOM 2828 N N . ASP B 1 167 ? -22.922 23.188 9.195 1 68.81 167 ASP B N 1
ATOM 2829 C CA . ASP B 1 167 ? -23.906 23.656 10.172 1 68.81 167 ASP B CA 1
ATOM 2830 C C . ASP B 1 167 ? -23.297 23.672 11.578 1 68.81 167 ASP B C 1
ATOM 2832 O O . ASP B 1 167 ? -23.672 24.516 12.406 1 68.81 167 ASP B O 1
ATOM 2836 N N . LEU B 1 168 ? -22.422 22.859 11.812 1 63.25 168 LEU B N 1
ATOM 2837 C CA . LEU B 1 168 ? -21.781 22.781 13.117 1 63.25 168 LEU B CA 1
ATOM 2838 C C . LEU B 1 168 ? -20.766 23.922 13.281 1 63.25 168 LEU B C 1
ATOM 2840 O O . LEU B 1 168 ? -20.516 24.375 14.398 1 63.25 168 LEU B O 1
ATOM 2844 N N . LEU B 1 169 ? -20.234 24.391 12.203 1 61.66 169 LEU B N 1
ATOM 2845 C CA . LEU B 1 169 ? -19.328 25.516 12.188 1 61.66 169 LEU B CA 1
ATOM 2846 C C . LEU B 1 169 ? -20.078 26.812 12.492 1 61.66 169 LEU B C 1
ATOM 2848 O O . LEU B 1 169 ? -19.562 27.688 13.188 1 61.66 169 LEU B O 1
ATOM 2852 N N . ALA B 1 170 ? -21.188 26.922 11.859 1 59.94 170 ALA B N 1
ATOM 2853 C CA . ALA B 1 170 ? -21.969 28.156 11.984 1 59.94 170 ALA B CA 1
ATOM 2854 C C . ALA B 1 170 ? -22.312 28.422 13.445 1 59.94 170 ALA B C 1
ATOM 2856 O O . ALA B 1 170 ? -22.453 29.578 13.852 1 59.94 170 ALA B O 1
ATOM 2857 N N . ALA B 1 171 ? -22.516 27.422 14.164 1 56 171 ALA B N 1
ATOM 2858 C CA . ALA B 1 171 ? -22.922 27.625 15.555 1 56 171 ALA B CA 1
ATOM 2859 C C . ALA B 1 171 ? -21.766 28.203 16.375 1 56 171 ALA B C 1
ATOM 2861 O O . ALA B 1 171 ? -21.984 28.734 17.469 1 56 171 ALA B O 1
ATOM 2862 N N . ASN B 1 172 ? -20.703 28.078 15.922 1 51.03 172 ASN B N 1
ATOM 2863 C CA . ASN B 1 172 ? -19.547 28.641 16.625 1 51.03 172 ASN B CA 1
ATOM 2864 C C . ASN B 1 172 ? -19.016 29.875 15.93 1 51.03 172 ASN B C 1
ATOM 2866 O O . ASN B 1 172 ? -18.422 29.781 14.852 1 51.03 172 ASN B O 1
ATOM 2870 N N . SER B 1 173 ? -19.703 31.062 16.234 1 48.38 173 SER B N 1
ATOM 2871 C CA . SER B 1 173 ? -19.438 32.406 15.68 1 48.38 173 SER B CA 1
ATOM 2872 C C . SER B 1 173 ? -17.953 32.625 15.469 1 48.38 173 SER B C 1
ATOM 2874 O O . SER B 1 173 ? -17.547 33.312 14.531 1 48.38 173 SER B O 1
ATOM 2876 N N . ASP B 1 174 ? -17.328 32.438 16.609 1 47.69 174 ASP B N 1
ATOM 2877 C CA . ASP B 1 174 ? -15.93 32.844 16.625 1 47.69 174 ASP B CA 1
ATOM 2878 C C . ASP B 1 174 ? -15.109 32.031 15.633 1 47.69 174 ASP B C 1
ATOM 2880 O O . ASP B 1 174 ? -13.891 32.188 15.547 1 47.69 174 ASP B O 1
ATOM 2884 N N . TRP B 1 175 ? -15.773 31.156 15.219 1 46.56 175 TRP B N 1
ATOM 2885 C CA . TRP B 1 175 ? -15.094 30.359 14.211 1 46.56 175 TRP B CA 1
ATOM 2886 C C . TRP B 1 175 ? -14.812 31.188 12.961 1 46.56 175 TRP B C 1
ATOM 2888 O O . TRP B 1 175 ? -14.664 30.625 11.867 1 46.56 175 TRP B O 1
ATOM 2898 N N . LEU B 1 176 ? -15.016 32.625 13.281 1 39.84 176 LEU B N 1
ATOM 2899 C CA . LEU B 1 176 ? -14.688 33.5 12.164 1 39.84 176 LEU B CA 1
ATOM 2900 C C . LEU B 1 176 ? -13.727 32.812 11.195 1 39.84 176 LEU B C 1
ATOM 2902 O O . LEU B 1 176 ? -14.008 32.719 10 1 39.84 176 LEU B O 1
ATOM 2906 N N . GLY B 1 177 ? -12.438 33.531 11.188 1 40.53 177 GLY B N 1
ATOM 2907 C CA . GLY B 1 177 ? -11.305 33.531 10.266 1 40.53 177 GLY B CA 1
ATOM 2908 C C . GLY B 1 177 ? -10.656 32.156 10.109 1 40.53 177 GLY B C 1
ATOM 2909 O O . GLY B 1 177 ? -9.484 32.062 9.75 1 40.53 177 GLY B O 1
ATOM 2910 N N . SER B 1 178 ? -11.062 31.297 11.008 1 43.88 178 SER B N 1
ATOM 2911 C CA . SER B 1 178 ? -10.102 30.203 11.008 1 43.88 178 SER B CA 1
ATOM 2912 C C . SER B 1 178 ? -9.492 30 9.625 1 43.88 178 SER B C 1
ATOM 2914 O O . SER B 1 178 ? -10.188 30.094 8.617 1 43.88 178 SER B O 1
ATOM 2916 N N . PRO B 1 179 ? -8.289 30.375 9.594 1 42.56 179 PRO B N 1
ATOM 2917 C CA . PRO B 1 179 ? -7.527 30.188 8.352 1 42.56 179 PRO B CA 1
ATOM 2918 C C . PRO B 1 179 ? -8 28.984 7.543 1 42.56 179 PRO B C 1
ATOM 2920 O O . PRO B 1 179 ? -7.934 27.844 8.016 1 42.56 179 PRO B O 1
ATOM 2923 N N . GLY B 1 180 ? -9.297 28.844 7.215 1 51.25 180 GLY B N 1
ATOM 2924 C CA . GLY B 1 180 ? -10.039 28.031 6.27 1 51.25 180 GLY B CA 1
ATOM 2925 C C . GLY B 1 180 ? -9.133 27.234 5.344 1 51.25 180 GLY B C 1
ATOM 2926 O O . GLY B 1 180 ? -9.617 26.453 4.523 1 51.25 180 GLY B O 1
ATOM 2927 N N . GLY B 1 181 ? -7.988 27.516 5.52 1 72.94 181 GLY B N 1
ATOM 2928 C CA . GLY B 1 181 ? -7.309 27.109 4.305 1 72.94 181 GLY B CA 1
ATOM 2929 C C . GLY B 1 181 ? -6.516 25.828 4.477 1 72.94 181 GLY B C 1
ATOM 2930 O O . GLY B 1 181 ? -6.117 25.203 3.49 1 72.94 181 GLY B O 1
ATOM 2931 N N . ILE B 1 182 ? -6.457 25.484 5.984 1 82 182 ILE B N 1
ATOM 2932 C CA . ILE B 1 182 ? -5.641 24.281 6.086 1 82 182 ILE B CA 1
ATOM 2933 C C . ILE B 1 182 ? -6.539 23.047 6.16 1 82 182 ILE B C 1
ATOM 2935 O O . ILE B 1 182 ? -7.16 22.797 7.191 1 82 182 ILE B O 1
ATOM 2939 N N . LEU B 1 183 ? -6.605 22.359 5.254 1 88 183 LEU B N 1
ATOM 2940 C CA . LEU B 1 183 ? -7.559 21.25 5.148 1 88 183 LEU B CA 1
ATOM 2941 C C . LEU B 1 183 ? -6.863 19.906 5.34 1 88 183 LEU B C 1
ATOM 2943 O O . LEU B 1 183 ? -7.398 19.016 6.004 1 88 183 LEU B O 1
ATOM 2947 N N . TYR B 1 184 ? -5.695 19.891 4.832 1 94.94 184 TYR B N 1
ATOM 2948 C CA . TYR B 1 184 ? -5.016 18.609 4.766 1 94.94 184 TYR B CA 1
ATOM 2949 C C . TYR B 1 184 ? -3.584 18.719 5.277 1 94.94 184 TYR B C 1
ATOM 2951 O O . TYR B 1 184 ? -3.031 19.812 5.355 1 94.94 184 TYR B O 1
ATOM 2959 N N . PRO B 1 185 ? -2.998 17.547 5.75 1 96.94 185 PRO B N 1
ATOM 2960 C CA . PRO B 1 185 ? -1.581 17.578 6.125 1 96.94 185 PRO B CA 1
ATOM 2961 C C . PRO B 1 185 ? -0.692 18.125 5.008 1 96.94 185 PRO B C 1
ATOM 2963 O O . PRO B 1 185 ? -0.92 17.828 3.832 1 96.94 185 PRO B O 1
ATOM 2966 N N . ARG B 1 186 ? 0.182 19.016 5.359 1 97.12 186 ARG B N 1
ATOM 2967 C CA . ARG B 1 186 ? 1.234 19.484 4.465 1 97.12 186 ARG B CA 1
ATOM 2968 C C . ARG B 1 186 ? 2.561 18.797 4.77 1 97.12 186 ARG B C 1
ATOM 2970 O O . ARG B 1 186 ? 3.006 18.766 5.918 1 97.12 186 ARG B O 1
ATOM 2977 N N . ALA B 1 187 ? 3.162 18.281 3.686 1 98.62 187 ALA B N 1
ATOM 2978 C CA . ALA B 1 187 ? 4.352 17.453 3.875 1 98.62 187 ALA B CA 1
ATOM 2979 C C . ALA B 1 187 ? 5.484 18.266 4.5 1 98.62 187 ALA B C 1
ATOM 2981 O O . ALA B 1 187 ? 6.332 17.719 5.211 1 98.62 187 ALA B O 1
ATOM 2982 N N . GLU B 1 188 ? 5.477 19.594 4.238 1 98.19 188 GLU B N 1
ATOM 2983 C CA . GLU B 1 188 ? 6.5 20.438 4.859 1 98.19 188 GLU B CA 1
ATOM 2984 C C . GLU B 1 188 ? 6.391 20.406 6.379 1 98.19 188 GLU B C 1
ATOM 2986 O O . GLU B 1 188 ? 7.402 20.312 7.078 1 98.19 188 GLU B O 1
ATOM 2991 N N . GLU B 1 189 ? 5.184 20.5 6.855 1 98.38 189 GLU B N 1
ATOM 2992 C CA . GLU B 1 189 ? 4.953 20.422 8.297 1 98.38 189 GLU B CA 1
ATOM 2993 C C . GLU B 1 189 ? 5.266 19.031 8.836 1 98.38 189 GLU B C 1
ATOM 2995 O O . GLU B 1 189 ? 5.859 18.891 9.906 1 98.38 189 GLU B O 1
ATOM 3000 N N . LEU B 1 190 ? 4.852 18.047 8.094 1 98.75 190 LEU B N 1
ATOM 3001 C CA . LEU B 1 190 ? 5.133 16.672 8.445 1 98.75 190 LEU B CA 1
ATOM 3002 C C . LEU B 1 190 ? 6.637 16.438 8.586 1 98.75 190 LEU B C 1
ATOM 3004 O O . LEU B 1 190 ? 7.086 15.797 9.539 1 98.75 190 LEU B O 1
ATOM 3008 N N . LEU B 1 191 ? 7.363 16.969 7.645 1 98.75 191 LEU B N 1
ATOM 3009 C CA . LEU B 1 191 ? 8.82 16.828 7.645 1 98.75 191 LEU B CA 1
ATOM 3010 C C . LEU B 1 191 ? 9.422 17.469 8.891 1 98.75 191 LEU B C 1
ATOM 3012 O O . LEU B 1 191 ? 10.281 16.891 9.539 1 98.75 191 LEU B O 1
ATOM 3016 N N . ARG B 1 192 ? 8.992 18.672 9.25 1 98.19 192 ARG B N 1
ATOM 3017 C CA . ARG B 1 192 ? 9.5 19.375 10.422 1 98.19 192 ARG B CA 1
ATOM 3018 C C . ARG B 1 192 ? 9.227 18.578 11.695 1 98.19 192 ARG B C 1
ATOM 3020 O O . ARG B 1 192 ? 10.109 18.406 12.531 1 98.19 192 ARG B O 1
ATOM 3027 N N . LEU B 1 193 ? 8.008 18.125 11.805 1 98.62 193 LEU B N 1
ATOM 3028 C CA . LEU B 1 193 ? 7.648 17.312 12.961 1 98.62 193 LEU B CA 1
ATOM 3029 C C . LEU B 1 193 ? 8.477 16.031 12.992 1 98.62 193 LEU B C 1
ATOM 3031 O O . LEU B 1 193 ? 8.922 15.609 14.062 1 98.62 193 LEU B O 1
ATOM 3035 N N . GLY B 1 194 ? 8.633 15.414 11.828 1 98.62 194 GLY B N 1
ATOM 3036 C CA . GLY B 1 194 ? 9.398 14.18 11.727 1 98.62 194 GLY B CA 1
ATOM 3037 C C . GLY B 1 194 ? 10.859 14.344 12.102 1 98.62 194 GLY B C 1
ATOM 3038 O O . GLY B 1 194 ? 11.453 13.453 12.703 1 98.62 194 GLY B O 1
ATOM 3039 N N . LEU B 1 195 ? 11.469 15.445 11.719 1 97.56 195 LEU B N 1
ATOM 3040 C CA . LEU B 1 195 ? 12.859 15.719 12.078 1 97.56 195 LEU B CA 1
ATOM 3041 C C . LEU B 1 195 ? 13.016 15.812 13.586 1 97.56 195 LEU B C 1
ATOM 3043 O O . LEU B 1 195 ? 13.984 15.289 14.148 1 97.56 195 LEU B O 1
ATOM 3047 N N . ARG B 1 196 ? 12.086 16.438 14.234 1 97.69 196 ARG B N 1
ATOM 3048 C CA . ARG B 1 196 ? 12.117 16.516 15.688 1 97.69 196 ARG B CA 1
ATOM 3049 C C . ARG B 1 196 ? 11.953 15.133 16.312 1 97.69 196 ARG B C 1
ATOM 3051 O O . ARG B 1 196 ? 12.656 14.789 17.266 1 97.69 196 ARG B O 1
ATOM 3058 N N . ALA B 1 197 ? 11.023 14.359 15.805 1 98.06 197 ALA B N 1
ATOM 3059 C CA . ALA B 1 197 ? 10.812 12.992 16.281 1 98.06 197 ALA B CA 1
ATOM 3060 C C . ALA B 1 197 ? 12.078 12.156 16.109 1 98.06 197 ALA B C 1
ATOM 3062 O O . ALA B 1 197 ? 12.438 11.375 17 1 98.06 197 ALA B O 1
ATOM 3063 N N . LEU B 1 198 ? 12.703 12.367 14.984 1 97.5 198 LEU B N 1
ATOM 3064 C CA . LEU B 1 198 ? 13.938 11.656 14.688 1 97.5 198 LEU B CA 1
ATOM 3065 C C . LEU B 1 198 ? 15.023 12.008 15.711 1 97.5 198 LEU B C 1
ATOM 3067 O O . LEU B 1 198 ? 15.719 11.117 16.203 1 97.5 198 LEU B O 1
ATOM 3071 N N . GLU B 1 199 ? 15.109 13.242 16.062 1 96.38 199 GLU B N 1
ATOM 3072 C CA . GLU B 1 199 ? 16.062 13.711 17.047 1 96.38 199 GLU B CA 1
ATOM 3073 C C . GLU B 1 199 ? 15.797 13.078 18.422 1 96.38 199 GLU B C 1
ATOM 3075 O O . GLU B 1 199 ? 16.719 12.875 19.203 1 96.38 199 GLU B O 1
ATOM 3080 N N . ASN B 1 200 ? 14.578 12.758 18.688 1 96.94 200 ASN B N 1
ATOM 3081 C CA . ASN B 1 200 ? 14.172 12.172 19.953 1 96.94 200 ASN B CA 1
ATOM 3082 C C . ASN B 1 200 ? 14.172 10.648 19.891 1 96.94 200 ASN B C 1
ATOM 3084 O O . ASN B 1 200 ? 13.695 9.992 20.812 1 96.94 200 ASN B O 1
ATOM 3088 N N . GLY B 1 201 ? 14.555 10.062 18.828 1 97.12 201 GLY B N 1
ATOM 3089 C CA . GLY B 1 201 ? 14.688 8.617 18.672 1 97.12 201 GLY B CA 1
ATOM 3090 C C . GLY B 1 201 ? 13.367 7.918 18.438 1 97.12 201 GLY B C 1
ATOM 3091 O O . GLY B 1 201 ? 13.234 6.719 18.688 1 97.12 201 GLY B O 1
ATOM 3092 N N . GLN B 1 202 ? 12.414 8.641 17.969 1 97.5 202 GLN B N 1
ATOM 3093 C CA . GLN B 1 202 ? 11.094 8.062 17.75 1 97.5 202 GLN B CA 1
ATOM 3094 C C . GLN B 1 202 ? 11 7.414 16.375 1 97.5 202 GLN B C 1
ATOM 3096 O O . GLN B 1 202 ? 10.438 7.992 15.438 1 97.5 202 GLN B O 1
ATOM 3101 N N . THR B 1 203 ? 11.555 6.191 16.234 1 98.5 203 THR B N 1
ATOM 3102 C CA . THR B 1 203 ? 11.547 5.41 15 1 98.5 203 THR B CA 1
ATOM 3103 C C . THR B 1 203 ? 10.898 4.051 15.227 1 98.5 203 THR B C 1
ATOM 3105 O O . THR B 1 203 ? 10.703 3.627 16.359 1 98.5 203 THR B O 1
ATOM 3108 N N . VAL B 1 204 ? 10.445 3.486 14.156 1 98.12 204 VAL B N 1
ATOM 3109 C CA . VAL B 1 204 ? 9.875 2.145 14.195 1 98.12 204 VAL B CA 1
ATOM 3110 C C . VAL B 1 204 ? 10.484 1.288 13.094 1 98.12 204 VAL B C 1
ATOM 3112 O O . VAL B 1 204 ? 10.805 1.791 12.008 1 98.12 204 VAL B O 1
ATOM 3115 N N . ALA B 1 205 ? 10.703 -0.006 13.398 1 97.19 205 ALA B N 1
ATOM 3116 C CA . ALA B 1 205 ? 11.109 -0.924 12.336 1 97.19 205 ALA B CA 1
ATOM 3117 C C . ALA B 1 205 ? 10.031 -1.04 11.266 1 97.19 205 ALA B C 1
ATOM 3119 O O . ALA B 1 205 ? 8.836 -1.104 11.586 1 97.19 205 ALA B O 1
ATOM 3120 N N . PRO B 1 206 ? 10.43 -1.037 9.953 1 97.06 206 PRO B N 1
ATOM 3121 C CA . PRO B 1 206 ? 9.43 -1.067 8.883 1 97.06 206 PRO B CA 1
ATOM 3122 C C . PRO B 1 206 ? 8.406 -2.186 9.062 1 97.06 206 PRO B C 1
ATOM 3124 O O . PRO B 1 206 ? 7.207 -1.969 8.859 1 97.06 206 PRO B O 1
ATOM 3127 N N . GLU B 1 207 ? 8.789 -3.373 9.5 1 94.38 207 GLU B N 1
ATOM 3128 C CA . GLU B 1 207 ? 7.906 -4.531 9.594 1 94.38 207 GLU B CA 1
ATOM 3129 C C . GLU B 1 207 ? 7.02 -4.441 10.836 1 94.38 207 GLU B C 1
ATOM 3131 O O . GLU B 1 207 ? 6.094 -5.238 11 1 94.38 207 GLU B O 1
ATOM 3136 N N . ARG B 1 208 ? 7.207 -3.432 11.664 1 94.69 208 ARG B N 1
ATOM 3137 C CA . ARG B 1 208 ? 6.438 -3.289 12.891 1 94.69 208 ARG B CA 1
ATOM 3138 C C . ARG B 1 208 ? 5.5 -2.088 12.82 1 94.69 208 ARG B C 1
ATOM 3140 O O . ARG B 1 208 ? 4.77 -1.804 13.766 1 94.69 208 ARG B O 1
ATOM 3147 N N . LEU B 1 209 ? 5.543 -1.425 11.711 1 96.5 209 LEU B N 1
ATOM 3148 C CA . LEU B 1 209 ? 4.688 -0.254 11.547 1 96.5 209 LEU B CA 1
ATOM 3149 C C . LEU B 1 209 ? 3.217 -0.646 11.594 1 96.5 209 LEU B C 1
ATOM 3151 O O . LEU B 1 209 ? 2.814 -1.644 10.984 1 96.5 209 LEU B O 1
ATOM 3155 N N . GLU B 1 210 ? 2.453 0.13 12.312 1 90.94 210 GLU B N 1
ATOM 3156 C CA . GLU B 1 210 ? 1.001 -0.002 12.375 1 90.94 210 GLU B CA 1
ATOM 3157 C C . GLU B 1 210 ? 0.315 1.343 12.156 1 90.94 210 GLU B C 1
ATOM 3159 O O . GLU B 1 210 ? 0.419 2.244 12.984 1 90.94 210 GLU B O 1
ATOM 3164 N N . PRO B 1 211 ? -0.343 1.393 11.016 1 90.88 211 PRO B N 1
ATOM 3165 C CA . PRO B 1 211 ? -1.071 2.65 10.828 1 90.88 211 PRO B CA 1
ATOM 3166 C C . PRO B 1 211 ? -2.062 2.928 11.961 1 90.88 211 PRO B C 1
ATOM 3168 O O . PRO B 1 211 ? -2.512 1.997 12.633 1 90.88 211 PRO B O 1
ATOM 3171 N N . ALA B 1 212 ? -2.322 4.168 12.219 1 89.75 212 ALA B N 1
ATOM 3172 C CA . ALA B 1 212 ? -3.229 4.578 13.289 1 89.75 212 ALA B CA 1
ATOM 3173 C C . ALA B 1 212 ? -4.684 4.359 12.883 1 89.75 212 ALA B C 1
ATOM 3175 O O . ALA B 1 212 ? -5.387 5.309 12.531 1 89.75 212 ALA B O 1
ATOM 3176 N N . TYR B 1 213 ? -5.184 3.129 13.078 1 85.5 213 TYR B N 1
ATOM 3177 C CA . TYR B 1 213 ? -6.57 2.781 12.773 1 85.5 213 TYR B CA 1
ATOM 3178 C C . TYR B 1 213 ? -7.473 3.045 13.969 1 85.5 213 TYR B C 1
ATOM 3180 O O . TYR B 1 213 ? -7.699 2.156 14.797 1 85.5 213 TYR B O 1
ATOM 3188 N N . LEU B 1 214 ? -7.973 4.176 14.055 1 82.06 214 LEU B N 1
ATOM 3189 C CA . LEU B 1 214 ? -8.789 4.551 15.203 1 82.06 214 LEU B CA 1
ATOM 3190 C C . LEU B 1 214 ? -10.156 3.889 15.141 1 82.06 214 LEU B C 1
ATOM 3192 O O . LEU B 1 214 ? -10.805 3.686 16.172 1 82.06 214 LEU B O 1
ATOM 3196 N N . ARG B 1 215 ? -10.688 3.627 13.984 1 71.88 215 ARG B N 1
ATOM 3197 C CA . ARG B 1 215 ? -11.992 2.969 13.875 1 71.88 215 ARG B CA 1
ATOM 3198 C C . ARG B 1 215 ? -11.898 1.502 14.281 1 71.88 215 ARG B C 1
ATOM 3200 O O . ARG B 1 215 ? -12.781 0.986 14.969 1 71.88 215 ARG B O 1
ATOM 3207 N N . GLU B 1 216 ? -11.008 0.754 13.844 1 60.97 216 GLU B N 1
ATOM 3208 C CA . GLU B 1 216 ? -10.906 -0.664 14.18 1 60.97 216 GLU B CA 1
ATOM 3209 C C . GLU B 1 216 ? -10.594 -0.864 15.656 1 60.97 216 GLU B C 1
ATOM 3211 O O . GLU B 1 216 ? -10.961 -1.888 16.234 1 60.97 216 GLU B O 1
ATOM 3216 N N . GLN B 1 217 ? -9.969 0.082 16.266 1 53.62 217 GLN B N 1
ATOM 3217 C CA . GLN B 1 217 ? -9.656 -0.041 17.688 1 53.62 217 GLN B CA 1
ATOM 3218 C C . GLN B 1 217 ? -10.914 0.098 18.547 1 53.62 217 GLN B C 1
ATOM 3220 O O . GLN B 1 217 ? -10.953 -0.36 19.688 1 53.62 217 GLN B O 1
ATOM 3225 N N . VAL B 1 218 ? -11.953 0.641 18.047 1 43.16 218 VAL B N 1
ATOM 3226 C CA . VAL B 1 218 ? -13.195 0.747 18.797 1 43.16 218 VAL B CA 1
ATOM 3227 C C . VAL B 1 218 ? -13.953 -0.577 18.734 1 43.16 218 VAL B C 1
ATOM 3229 O O . VAL B 1 218 ? -14.688 -0.927 19.656 1 43.16 218 VAL B O 1
ATOM 3232 N N . ALA B 1 219 ? -13.953 -1.396 17.625 1 45.16 219 ALA B N 1
ATOM 3233 C CA . ALA B 1 219 ? -14.812 -2.576 17.531 1 45.16 219 ALA B CA 1
ATOM 3234 C C . ALA B 1 219 ? -14.445 -3.602 18.609 1 45.16 219 ALA B C 1
ATOM 3236 O O . ALA B 1 219 ? -15.102 -4.641 18.734 1 45.16 219 ALA B O 1
ATOM 3237 N N . THR B 1 220 ? -13.289 -3.539 19.188 1 41.19 220 THR B N 1
ATOM 3238 C CA . THR B 1 220 ? -13.172 -4.566 20.219 1 41.19 220 THR B CA 1
ATOM 3239 C C . THR B 1 220 ? -14 -4.195 21.453 1 41.19 220 THR B C 1
ATOM 3241 O O . THR B 1 220 ? -13.773 -3.158 22.078 1 41.19 220 THR B O 1
ATOM 3244 N N . PRO B 1 221 ? -15.188 -4.703 21.594 1 40.09 221 PRO B N 1
ATOM 3245 C CA . PRO B 1 221 ? -15.969 -4.453 22.797 1 40.09 221 PRO B CA 1
ATOM 3246 C C . PRO B 1 221 ? -15.117 -4.457 24.062 1 40.09 221 PRO B C 1
ATOM 3248 O O . PRO B 1 221 ? -14.102 -5.16 24.125 1 40.09 221 PRO B O 1
ATOM 3251 N N . PRO B 1 222 ? -15.273 -3.377 24.797 1 34.91 222 PRO B N 1
ATOM 3252 C CA . PRO B 1 222 ? -14.633 -3.533 26.109 1 34.91 222 PRO B CA 1
ATOM 3253 C C . PRO B 1 222 ? -14.828 -4.926 26.703 1 34.91 222 PRO B C 1
ATOM 3255 O O . PRO B 1 222 ? -15.844 -5.57 26.453 1 34.91 222 PRO B O 1
ATOM 3258 N N . ALA B 1 223 ? -13.656 -5.535 26.859 1 37.25 223 ALA B N 1
ATOM 3259 C CA . ALA B 1 223 ? -13.758 -6.742 27.672 1 37.25 223 ALA B CA 1
ATOM 3260 C C . ALA B 1 223 ? -14.656 -6.508 28.875 1 37.25 223 ALA B C 1
ATOM 3262 O O . ALA B 1 223 ? -14.281 -5.805 29.828 1 37.25 223 ALA B O 1
ATOM 3263 N N . GLY B 1 224 ? -15.844 -6.285 28.391 1 28.97 224 GLY B N 1
ATOM 3264 C CA . GLY B 1 224 ? -16.703 -6.52 29.547 1 28.97 224 GLY B CA 1
ATOM 3265 C C . GLY B 1 224 ? -16.828 -7.984 29.922 1 28.97 224 GLY B C 1
ATOM 3266 O O . GLY B 1 224 ? -16.562 -8.859 29.078 1 28.97 224 GLY B O 1
#

Secondary structure (DSSP, 8-state):
--EEEEE-SSS-EEEEEEETTEEEEEEE--TT-HHHHHHHHHHHHHHHHT--GGG--EEEEE--SS-HHHHHHHHHHHHHHHHHH--EEEEE-HHHHHHHHHHHTTTT--EEEEEE-STTEEEEEEEEEETTEEEEEEEEEEEEGGGGTT-STTPEEESTHHHH-HHHHHT-GGGTT--TT--S--HHHHHHHHHHHHHTT--B-GGG-----TTTTTSS----/--EEEEE-SSS-EEEEEEETTEEEEEEE--TT-HHHHHHHHHHHHHHHHT--GGG--EEEEE--SS-HHHHHHHHHHHHHHHHHH--EEEEE-HHHHHHHHHHHTTTT--EEEEEE-STTEEEEEEEEEETTEEEEEEEEEEEEGGGGTT-STTPEEESTHHHH-HHHHHT-GGGTT--TT--S--HHHHHHHHHHHHHTT--B-GGG-----HHHHHSS----

Nearest PDB structures (foldseek):
  6z81-assembly2_D  TM=8.819E-01  e=7.846E-22  Escherichia coli
  3zeu-assembly2_A  TM=8.908E-01  e=1.623E-21  Salmonella enterica subsp. enterica serovar Typhimurium str. ST4/74
  4wq5-assembly2_C  TM=8.924E-01  e=3.158E-21  Escherichia coli K-12
  4y0w-assembly1_C-2  TM=8.681E-01  e=3.355E-21  Pseudomonas aeruginosa PAO579
  5br9-assembly3_E  TM=8.598E-01  e=7.832E-21  Pseudomonas aeruginosa PAO1

Sequence (448 aa):
MNVLALDTSTLACTVALQSDDAMRSRHAERPREHTRLLLPMIQELLAEAGINSAQLDAVVLGNGPGSFIGMRIAASVAQGICFASGALLVPVSSLATVAAAALRESAGQPVLVAQDAHMNEVYLAAYGGDADAPEELWPASLQSAGVLAGQLPGALPAGAGWQRYPDLLAANSDWLGSPGGILYPRAEELLRLGLRALENGQTVAPERLEPAYLREQVATPPAGMNVLALDTSTLACTVALQSDDAMRSRHAERPREHTRLLLPMIQELLAEAGINSAQLDAVVLGNGPGSFIGMRIAASVAQGICFASGALLVPVSSLATVAAAALRESAGQPVLVAQDAHMNEVYLAAYGGDADAPEELWPASLQSAGVLAGQLPGALPAGAGWQRYPDLLAANSDWLGSPGGILYPRAEELLRLGLRALENGQTVAPERLEPAYLREQVATPPAG

pLDDT: mean 88.21, std 15.7, range [28.47, 98.94]

Solvent-accessible surface area (backbone atoms only — not comparable to full-atom values): 22836 Å² total; per-residue (Å²): 107,32,37,38,14,39,29,25,17,59,59,37,38,20,31,19,38,37,46,80,94,43,77,48,71,50,77,44,79,48,70,95,39,49,83,61,44,51,50,48,52,51,50,52,52,32,57,75,69,72,51,57,58,50,63,34,50,28,38,24,32,35,32,16,59,55,39,74,67,30,30,44,44,41,48,25,25,50,29,14,27,24,55,19,38,64,22,46,31,25,74,37,50,27,55,58,19,35,40,19,60,48,35,69,70,37,85,79,38,34,32,37,31,24,35,61,60,53,96,66,25,22,36,34,32,27,34,32,76,45,42,76,56,61,35,76,74,38,73,79,41,77,39,55,50,72,54,59,47,81,62,57,86,77,43,35,58,34,28,46,25,52,68,79,40,50,74,46,45,63,73,41,66,83,52,64,70,36,67,79,73,49,43,58,59,43,20,65,44,37,34,53,42,29,54,52,34,52,74,71,64,49,61,45,57,52,62,70,63,68,71,47,57,61,70,68,64,58,69,55,65,73,89,113,107,30,36,39,15,39,31,24,17,60,59,37,37,20,31,18,37,36,46,79,94,43,77,49,71,48,76,43,79,50,72,95,38,50,84,60,43,51,51,49,51,52,49,52,51,32,57,76,69,72,49,59,58,50,63,35,50,29,39,23,32,35,31,16,59,54,39,76,67,31,31,46,42,42,49,25,25,50,27,15,26,24,56,19,37,65,21,46,32,23,75,38,50,27,54,56,18,35,39,21,59,48,35,68,70,37,85,78,38,33,33,38,30,24,36,60,60,51,97,67,26,23,36,36,31,26,33,31,75,46,40,76,55,60,35,75,74,36,71,77,42,76,36,55,50,71,53,60,46,80,61,57,88,78,42,35,57,32,28,46,25,51,69,79,40,51,74,47,45,64,72,41,66,84,54,63,69,37,68,79,73,51,42,57,58,42,20,63,45,38,34,52,41,30,53,52,36,52,75,71,65,49,62,47,57,52,62,69,64,69,71,46,58,62,69,67,65,59,70,56,65,72,90,112